Protein AF-A0A3R7XPR0-F1 (afdb_monomer_lite)

Secondary structure (DSSP, 8-state):
-HHHHHHHHHHHTTSPPBTTB-SSSSSSSHHHHHHHHHHHHTTTTS--TTSS-HHHHHHT--TTSS---SSGGG-----HHHHHHHHHHHHHHHHHHHHHHHHHHHHHHHHHHHHHH--SSGGGGTS--HHHHHHHHHHHHHH-TT--SEEEGGGHHHHHHHSPTTTS------TTS-GGGGSPPHHHHHHHHHHHHHHHHHHHHHHHHH-TT----EEEHHHHHHHHHHHHS-GGGS-HHHHHHHHHHHHHHHHHHHHHHHHHHHHHHHHHHHHHHTTS-S---------------------EEEEE-SSEEEEEE-S-SS-S-PEEEEEE--TTSTT------SSB----S-TTTTT-PPTT-BEEEEEE-SSEEEEEETTT--EEEEE--TTSTT---GGG--

Radius of gyration: 41.38 Å; chains: 1; bounding box: 96×67×114 Å

InterPro domains:
  IPR005821 Ion transport domain [PF00520] (1-113)
  IPR009091 Regulator of chromosome condensation 1/beta-lactamase-inhibitor protein II [G3DSA:2.130.10.30] (274-405)
  IPR009091 Regulator of chromosome condensation 1/beta-lactamase-inhibitor protein II [SSF50985] (295-399)
  IPR031649 Voltage-dependent L-type calcium channel, IQ-associated domain [PF16905] (136-170)
  IPR050599 Voltage-dependent calcium channel alpha-1 subunit [PTHR45628] (1-278)

pLDDT: mean 73.42, std 16.74, range [28.84, 94.88]

Structure (mmCIF, N/CA/C/O backbone):
data_AF-A0A3R7XPR0-F1
#
_entry.id   AF-A0A3R7XPR0-F1
#
loop_
_atom_site.group_PDB
_atom_site.id
_atom_site.type_symbol
_atom_site.label_atom_id
_atom_site.label_alt_id
_atom_site.label_comp_id
_atom_site.label_asym_id
_atom_site.label_entity_id
_atom_site.label_seq_id
_atom_site.pdbx_PDB_ins_code
_atom_site.Cartn_x
_atom_site.Cartn_y
_atom_site.Cartn_z
_atom_site.occupancy
_atom_site.B_iso_or_equiv
_atom_site.auth_seq_id
_atom_site.auth_comp_id
_atom_site.auth_asym_id
_atom_site.auth_atom_id
_atom_site.pdbx_PDB_model_num
ATOM 1 N N . MET A 1 1 ? 15.996 5.813 -29.146 1.00 87.00 1 MET A N 1
ATOM 2 C CA . MET A 1 1 ? 16.052 4.830 -30.255 1.00 87.00 1 MET A CA 1
ATOM 3 C C . MET A 1 1 ? 15.469 5.373 -31.557 1.00 87.00 1 MET A C 1
ATOM 5 O O . MET A 1 1 ? 16.231 5.516 -32.497 1.00 87.00 1 MET A O 1
ATOM 9 N N . PHE A 1 2 ? 14.183 5.750 -31.629 1.00 91.62 2 PHE A N 1
ATOM 10 C CA . PHE A 1 2 ? 13.545 6.236 -32.874 1.00 91.62 2 PHE A CA 1
ATOM 11 C C . PHE A 1 2 ? 14.308 7.374 -33.585 1.00 91.62 2 PHE A C 1
ATOM 13 O O . PHE A 1 2 ? 14.547 7.313 -34.789 1.00 91.62 2 PHE A O 1
ATOM 20 N N . ILE A 1 3 ? 14.731 8.395 -32.833 1.00 93.38 3 ILE A N 1
ATOM 21 C CA . ILE A 1 3 ? 15.484 9.542 -33.370 1.00 93.38 3 ILE A CA 1
ATOM 22 C C . ILE A 1 3 ? 16.822 9.085 -33.974 1.00 93.38 3 ILE A C 1
ATOM 24 O O . ILE A 1 3 ? 17.150 9.447 -35.100 1.00 93.38 3 ILE A O 1
ATOM 28 N N . TYR A 1 4 ? 17.556 8.226 -33.262 1.00 92.12 4 TYR A N 1
ATOM 29 C CA . TYR A 1 4 ? 18.836 7.679 -33.720 1.00 92.12 4 TYR A CA 1
ATOM 30 C C . TYR A 1 4 ? 18.681 6.738 -34.918 1.00 92.12 4 TYR A C 1
ATOM 32 O O . TYR A 1 4 ? 19.525 6.761 -35.801 1.00 92.12 4 TYR A O 1
ATOM 40 N N . ALA A 1 5 ? 17.580 5.988 -35.021 1.00 93.25 5 ALA A N 1
ATOM 41 C CA . ALA A 1 5 ? 17.282 5.192 -36.211 1.00 93.25 5 ALA A CA 1
ATOM 42 C C . ALA A 1 5 ? 17.131 6.070 -37.464 1.00 93.25 5 ALA A C 1
ATOM 44 O O . ALA A 1 5 ? 17.707 5.761 -38.502 1.00 93.25 5 ALA A O 1
ATOM 45 N N . ASN A 1 6 ? 16.424 7.200 -37.355 1.00 94.19 6 ASN A N 1
ATOM 46 C CA . ASN A 1 6 ? 16.270 8.143 -38.466 1.00 94.19 6 ASN A CA 1
ATOM 47 C C . ASN A 1 6 ? 17.585 8.842 -38.830 1.00 94.19 6 ASN A C 1
ATOM 49 O O . ASN A 1 6 ? 17.951 8.885 -40.002 1.00 94.19 6 ASN A O 1
ATOM 53 N N . LEU A 1 7 ? 18.318 9.340 -37.832 1.00 93.31 7 LEU A N 1
ATOM 54 C CA . LEU A 1 7 ? 19.628 9.958 -38.048 1.00 93.31 7 LEU A CA 1
ATOM 55 C C . LEU A 1 7 ? 20.639 8.960 -38.636 1.00 93.31 7 LEU A C 1
ATOM 57 O O . LEU A 1 7 ? 21.373 9.304 -39.554 1.00 93.31 7 LEU A O 1
ATOM 61 N N . GLY A 1 8 ? 20.639 7.711 -38.166 1.00 91.44 8 GLY A N 1
ATOM 62 C CA . GLY A 1 8 ? 21.510 6.651 -38.670 1.00 91.44 8 GLY A CA 1
ATOM 63 C C . GLY A 1 8 ? 21.254 6.332 -40.142 1.00 91.44 8 GLY A C 1
ATOM 64 O O . GLY A 1 8 ? 22.205 6.189 -40.902 1.00 91.44 8 GLY A O 1
ATOM 65 N N . MET A 1 9 ? 19.989 6.314 -40.581 1.00 92.56 9 MET A N 1
ATOM 66 C CA . MET A 1 9 ? 19.673 6.187 -42.010 1.00 92.56 9 MET A CA 1
ATOM 67 C C . MET A 1 9 ? 20.200 7.365 -42.833 1.00 92.56 9 MET A C 1
ATOM 69 O O . MET A 1 9 ? 20.746 7.174 -43.917 1.00 92.56 9 MET A O 1
ATOM 73 N N . GLN A 1 10 ? 20.046 8.590 -42.331 1.00 90.69 10 GLN A N 1
ATOM 74 C CA . GLN A 1 10 ? 20.493 9.783 -43.054 1.00 90.69 10 GLN A CA 1
ATOM 75 C C . GLN A 1 10 ? 22.020 9.857 -43.165 1.00 90.69 10 GLN A C 1
ATOM 77 O O . GLN A 1 10 ? 22.535 10.318 -44.178 1.00 90.69 10 GLN A O 1
ATOM 82 N N . LEU A 1 11 ? 22.742 9.392 -42.143 1.00 88.94 11 LEU A N 1
ATOM 83 C CA . LEU A 1 11 ? 24.201 9.482 -42.075 1.00 88.94 11 LEU A CA 1
ATOM 84 C C . LEU A 1 11 ? 24.921 8.267 -42.676 1.00 88.94 11 LEU A C 1
ATOM 86 O O . LEU A 1 11 ? 26.003 8.426 -43.234 1.00 88.94 11 LEU A O 1
ATOM 90 N N . PHE A 1 12 ? 24.346 7.066 -42.555 1.00 90.06 12 PHE A N 1
ATOM 91 C CA . PHE A 1 12 ? 25.052 5.803 -42.803 1.00 90.06 12 PHE A CA 1
ATOM 92 C C . PHE A 1 12 ? 24.302 4.830 -43.728 1.00 90.06 12 PHE A C 1
ATOM 94 O O . PHE A 1 12 ? 24.661 3.659 -43.812 1.00 90.06 12 PHE A O 1
ATOM 101 N N . SER A 1 13 ? 23.261 5.262 -44.448 1.00 90.12 13 SER A N 1
ATOM 102 C CA . SER A 1 13 ? 22.531 4.366 -45.371 1.00 90.12 13 SER A CA 1
ATOM 103 C C . SER A 1 13 ? 23.385 3.826 -46.520 1.00 90.12 13 SER A C 1
ATOM 105 O O . SER A 1 13 ? 23.146 2.707 -46.972 1.00 90.12 13 SER A O 1
ATOM 107 N N . LEU A 1 14 ? 24.371 4.605 -46.978 1.00 88.19 14 LEU A N 1
ATOM 108 C CA . LEU A 1 14 ? 25.236 4.281 -48.119 1.00 88.19 14 LEU A CA 1
ATOM 109 C C . LEU A 1 14 ? 26.612 3.735 -47.715 1.00 88.19 14 LEU A C 1
ATOM 111 O O . LEU A 1 14 ? 27.409 3.404 -48.590 1.00 88.19 14 LEU A O 1
ATOM 115 N N . THR A 1 15 ? 26.917 3.642 -46.417 1.00 87.81 15 THR A N 1
ATOM 116 C CA . THR A 1 15 ? 28.230 3.157 -45.971 1.00 87.81 15 THR A CA 1
ATOM 117 C C . THR A 1 15 ? 28.421 1.694 -46.336 1.00 87.81 15 THR A C 1
ATOM 119 O O . THR A 1 15 ? 27.508 0.878 -46.176 1.00 87.81 15 THR A O 1
ATOM 122 N N . LYS A 1 16 ? 29.630 1.358 -46.786 1.00 87.31 16 LYS A N 1
ATOM 123 C CA . LYS A 1 16 ? 29.999 -0.007 -47.147 1.00 87.31 16 LYS A CA 1
ATOM 124 C C . LYS A 1 16 ? 29.756 -0.979 -45.988 1.00 87.31 16 LYS A C 1
ATOM 126 O O . LYS A 1 16 ? 30.108 -0.708 -44.842 1.00 87.31 16 LYS A O 1
ATOM 131 N N . TRP A 1 17 ? 29.181 -2.133 -46.313 1.00 86.56 17 TRP A N 1
ATOM 132 C CA . TRP A 1 17 ? 28.968 -3.217 -45.358 1.00 86.56 17 TRP A CA 1
ATOM 133 C C . TRP A 1 17 ? 30.297 -3.784 -44.862 1.00 86.56 17 TRP A C 1
ATOM 135 O O . TRP A 1 17 ? 31.287 -3.848 -45.596 1.00 86.56 17 TRP A O 1
ATOM 145 N N . GLY A 1 18 ? 30.305 -4.207 -43.609 1.00 81.94 18 GLY A N 1
ATOM 146 C CA . GLY A 1 18 ? 31.492 -4.685 -42.921 1.00 81.94 18 GLY A CA 1
ATOM 147 C C . GLY A 1 18 ? 31.104 -5.577 -41.756 1.00 81.94 18 GLY A C 1
ATOM 148 O O . GLY A 1 18 ? 29.936 -5.915 -41.576 1.00 81.94 18 GLY A O 1
ATOM 149 N N . VAL A 1 19 ? 32.084 -5.956 -40.943 1.00 78.94 19 VAL A N 1
ATOM 150 C CA . VAL A 1 19 ? 31.791 -6.645 -39.682 1.00 78.94 19 VAL A CA 1
ATOM 151 C C . VAL A 1 19 ? 30.883 -5.721 -38.855 1.00 78.94 19 VAL A C 1
ATOM 153 O O . VAL A 1 19 ? 31.175 -4.535 -38.731 1.00 78.94 19 VAL A O 1
ATOM 156 N N . GLY A 1 20 ? 29.730 -6.224 -38.402 1.00 77.31 20 GLY A N 1
ATOM 157 C CA . GLY A 1 20 ? 28.708 -5.459 -37.667 1.00 77.31 20 GLY A CA 1
ATOM 158 C C . GLY A 1 20 ? 27.612 -4.784 -38.504 1.00 77.31 20 GLY A C 1
ATOM 159 O O . GLY A 1 20 ? 26.558 -4.478 -37.950 1.00 77.31 20 GLY A O 1
ATOM 160 N N . LEU A 1 21 ? 27.804 -4.585 -39.816 1.00 82.19 21 LEU A N 1
ATOM 161 C CA . LEU A 1 21 ? 26.752 -4.126 -40.738 1.00 82.19 21 LEU A CA 1
ATOM 162 C C . LEU A 1 21 ? 26.609 -5.109 -41.897 1.00 82.19 21 LEU A C 1
ATOM 164 O O . LEU A 1 21 ? 27.433 -5.117 -42.812 1.00 82.19 21 LEU A O 1
ATOM 168 N N . ASP A 1 22 ? 25.547 -5.910 -41.867 1.00 81.75 22 ASP A N 1
ATOM 169 C CA . ASP A 1 22 ? 25.279 -6.967 -42.841 1.00 81.75 22 ASP A CA 1
ATOM 170 C C . ASP A 1 22 ? 23.975 -6.718 -43.631 1.00 81.75 22 ASP A C 1
ATOM 172 O O . ASP A 1 22 ? 23.330 -5.668 -43.539 1.00 81.75 22 ASP A O 1
ATOM 176 N N . GLY A 1 23 ? 23.570 -7.685 -44.460 1.00 81.19 23 GLY A N 1
ATOM 177 C CA . GLY A 1 23 ? 22.350 -7.575 -45.269 1.00 81.19 23 GLY A CA 1
ATOM 178 C C . GLY A 1 23 ? 21.056 -7.455 -44.447 1.00 81.19 23 GLY A C 1
ATOM 179 O O . GLY A 1 23 ? 20.065 -6.908 -44.942 1.00 81.19 23 GLY A O 1
ATOM 180 N N . ASN A 1 24 ? 21.071 -7.906 -43.190 1.00 82.06 24 ASN A N 1
ATOM 181 C CA . ASN A 1 24 ? 19.911 -7.931 -42.299 1.00 82.06 24 ASN A CA 1
ATOM 182 C C . ASN A 1 24 ? 19.910 -6.750 -41.312 1.00 82.06 24 ASN A C 1
ATOM 184 O O . ASN A 1 24 ? 18.853 -6.194 -41.013 1.00 82.06 24 ASN A O 1
ATOM 188 N N . LEU A 1 25 ? 21.091 -6.334 -40.862 1.00 84.06 25 LEU A N 1
ATOM 189 C CA . LEU A 1 25 ? 21.368 -5.312 -39.868 1.00 84.06 25 LEU A CA 1
ATOM 190 C C . LEU A 1 25 ? 22.145 -4.166 -40.530 1.00 84.06 25 LEU A C 1
ATOM 192 O O . LEU A 1 25 ? 23.371 -4.156 -40.586 1.00 84.06 25 LEU A O 1
ATOM 196 N N . ASN A 1 26 ? 21.413 -3.192 -41.071 1.00 88.25 26 ASN A N 1
ATOM 197 C CA . ASN A 1 26 ? 21.990 -2.030 -41.745 1.00 88.25 26 ASN A CA 1
ATOM 198 C C . ASN A 1 26 ? 21.099 -0.789 -41.620 1.00 88.25 26 ASN A C 1
ATOM 200 O O . ASN A 1 26 ? 19.949 -0.859 -41.186 1.00 88.25 26 ASN A O 1
ATOM 204 N N . PHE A 1 27 ? 21.624 0.353 -42.064 1.00 91.50 27 PHE A N 1
ATOM 205 C CA . PHE A 1 27 ? 20.943 1.648 -42.012 1.00 91.50 27 PHE A CA 1
ATOM 206 C C . PHE A 1 27 ? 20.211 2.016 -43.311 1.00 91.50 27 PHE A C 1
ATOM 208 O O . PHE A 1 27 ? 19.876 3.176 -43.522 1.00 91.50 27 PHE A O 1
ATOM 215 N N . SER A 1 28 ? 19.945 1.051 -44.198 1.00 90.25 28 SER A N 1
ATOM 216 C CA . SER A 1 28 ? 19.273 1.331 -45.480 1.00 90.25 28 SER A CA 1
ATOM 217 C C . SER A 1 28 ? 17.783 1.652 -45.330 1.00 90.25 28 SER A C 1
ATOM 219 O O . SER A 1 28 ? 17.219 2.391 -46.130 1.00 90.25 28 SER A O 1
ATOM 221 N N . THR A 1 29 ? 17.127 1.081 -44.316 1.00 92.81 29 THR A N 1
ATOM 222 C CA . THR A 1 29 ? 15.687 1.237 -44.074 1.00 92.81 29 THR A CA 1
ATOM 223 C C . THR A 1 29 ? 15.410 1.392 -42.588 1.00 92.81 29 THR A C 1
ATOM 225 O O . THR A 1 29 ? 16.165 0.893 -41.749 1.00 92.81 29 THR A O 1
ATOM 228 N N . PHE A 1 30 ? 14.297 2.050 -42.255 1.00 93.62 30 PHE A N 1
ATOM 229 C CA . PHE A 1 30 ? 13.976 2.390 -40.869 1.00 93.62 30 PHE A CA 1
ATOM 230 C C . PHE A 1 30 ? 13.863 1.157 -39.962 1.00 93.62 30 PHE A C 1
ATOM 232 O O . PHE A 1 30 ? 14.486 1.167 -38.902 1.00 93.62 30 PHE A O 1
ATOM 239 N N . PRO A 1 31 ? 13.153 0.074 -40.343 1.00 92.81 31 PRO A N 1
ATOM 240 C CA . PRO A 1 31 ? 13.036 -1.100 -39.480 1.00 92.81 31 PRO A CA 1
ATOM 241 C C . PRO A 1 31 ? 14.382 -1.777 -39.207 1.00 92.81 31 PRO A C 1
ATOM 243 O O . PRO A 1 31 ? 14.632 -2.199 -38.081 1.00 92.81 31 PRO A O 1
ATOM 246 N N . ARG A 1 32 ? 15.273 -1.833 -40.209 1.00 91.56 32 ARG A N 1
ATOM 247 C CA . ARG A 1 32 ? 16.619 -2.408 -40.057 1.00 91.56 32 ARG A CA 1
ATOM 248 C C . ARG A 1 32 ? 17.500 -1.544 -39.158 1.00 91.56 32 ARG A C 1
ATOM 250 O O . ARG A 1 32 ? 18.128 -2.063 -38.240 1.00 91.56 32 ARG A O 1
ATOM 257 N N . ALA A 1 33 ? 17.463 -0.225 -39.357 1.00 91.94 33 ALA A N 1
ATOM 258 C CA . ALA A 1 33 ? 18.167 0.728 -38.508 1.00 91.94 33 ALA A CA 1
ATOM 259 C C . ALA A 1 33 ? 17.665 0.652 -37.057 1.00 91.94 33 ALA A C 1
ATOM 261 O O . ALA A 1 33 ? 18.453 0.609 -36.119 1.00 91.94 33 ALA A O 1
ATOM 262 N N . PHE A 1 34 ? 16.347 0.596 -36.858 1.00 92.06 34 PHE A N 1
ATOM 263 C CA . PHE A 1 34 ? 15.741 0.496 -35.534 1.00 92.06 34 PHE A CA 1
ATOM 264 C C . PHE A 1 34 ? 16.102 -0.819 -34.829 1.00 92.06 34 PHE A C 1
ATOM 266 O O . PHE A 1 34 ? 16.454 -0.788 -33.651 1.00 92.06 34 PHE A O 1
ATOM 273 N N . ALA A 1 35 ? 16.093 -1.947 -35.547 1.00 90.19 35 ALA A N 1
ATOM 274 C CA . ALA A 1 35 ? 16.536 -3.239 -35.023 1.00 90.19 35 ALA A CA 1
ATOM 275 C C . ALA A 1 35 ? 18.011 -3.214 -34.581 1.00 90.19 35 ALA A C 1
ATOM 277 O O . ALA A 1 35 ? 18.331 -3.729 -33.510 1.00 90.19 35 ALA A O 1
ATOM 278 N N . ALA A 1 36 ? 18.887 -2.541 -35.338 1.00 86.88 36 ALA A N 1
ATOM 279 C CA . ALA A 1 36 ? 20.280 -2.330 -34.940 1.00 86.88 36 ALA A CA 1
ATOM 280 C C . ALA A 1 36 ? 20.396 -1.577 -33.606 1.00 86.88 36 ALA A C 1
ATOM 282 O O . ALA A 1 36 ? 21.144 -1.988 -32.726 1.00 86.88 36 ALA A O 1
ATOM 283 N N . PHE A 1 37 ? 19.592 -0.533 -33.391 1.00 87.50 37 PHE A N 1
ATOM 284 C CA . PHE A 1 37 ? 19.617 0.207 -32.125 1.00 87.50 37 PHE A CA 1
ATOM 285 C C . PHE A 1 37 ? 19.033 -0.569 -30.940 1.00 87.50 37 PHE A C 1
ATOM 287 O O . PHE A 1 37 ? 19.515 -0.385 -29.822 1.00 87.50 37 PHE A O 1
ATOM 294 N N . ILE A 1 38 ? 18.056 -1.456 -31.155 1.00 87.38 38 ILE A N 1
ATOM 295 C CA . ILE A 1 38 ? 17.609 -2.392 -30.109 1.00 87.38 38 ILE A CA 1
ATOM 296 C C . ILE A 1 38 ? 18.770 -3.301 -29.700 1.00 87.38 38 ILE A C 1
ATOM 298 O O . ILE A 1 38 ? 19.057 -3.417 -28.511 1.00 87.38 38 ILE A O 1
ATOM 302 N N . LYS A 1 39 ? 19.470 -3.881 -30.683 1.00 86.56 39 LYS A N 1
ATOM 303 C CA . LYS A 1 39 ? 20.647 -4.725 -30.455 1.00 86.56 39 LYS A CA 1
ATOM 304 C C . LYS A 1 39 ? 21.729 -3.985 -29.655 1.00 86.56 39 LYS A C 1
ATOM 306 O O . LYS A 1 39 ? 22.166 -4.469 -28.616 1.00 86.56 39 LYS A O 1
ATOM 311 N N . PHE A 1 40 ? 22.071 -2.760 -30.058 1.00 83.00 40 PHE A N 1
ATOM 312 C CA . PHE A 1 40 ? 23.056 -1.940 -29.341 1.00 83.00 40 PHE A CA 1
ATOM 313 C C . PHE A 1 40 ? 22.616 -1.588 -27.914 1.00 83.00 40 PHE A C 1
ATOM 315 O O . PHE A 1 40 ? 23.441 -1.510 -27.011 1.00 83.00 40 PHE A O 1
ATOM 322 N N . ALA A 1 41 ? 21.318 -1.372 -27.687 1.00 84.00 41 ALA A N 1
ATOM 323 C CA . ALA A 1 41 ? 20.788 -1.072 -26.360 1.00 84.00 41 ALA A CA 1
ATOM 324 C C . ALA A 1 41 ? 20.778 -2.279 -25.416 1.00 84.00 41 ALA A C 1
ATOM 326 O O . ALA A 1 41 ? 20.858 -2.096 -24.204 1.00 84.00 41 ALA A O 1
ATOM 327 N N . ALA A 1 42 ? 20.712 -3.495 -25.962 1.00 83.75 42 ALA A N 1
ATOM 328 C CA . ALA A 1 42 ? 20.902 -4.730 -25.209 1.00 83.75 42 ALA A CA 1
ATOM 329 C C . ALA A 1 42 ? 22.376 -4.973 -24.820 1.00 83.75 42 ALA A C 1
ATOM 331 O O . ALA A 1 42 ? 22.664 -5.909 -24.080 1.00 83.75 42 ALA A O 1
ATOM 332 N N . GLY A 1 43 ? 23.303 -4.129 -25.291 1.00 77.94 43 GLY A N 1
ATOM 333 C CA . GLY A 1 43 ? 24.738 -4.248 -25.031 1.00 77.94 43 GLY A CA 1
ATOM 334 C C . GLY A 1 43 ? 25.483 -5.155 -26.015 1.00 77.94 43 GLY A C 1
ATOM 335 O O . GLY A 1 43 ? 26.663 -5.425 -25.806 1.00 77.94 43 GLY A O 1
ATOM 336 N N . GLU A 1 44 ? 24.832 -5.613 -27.087 1.00 79.88 44 GLU A N 1
ATOM 337 C CA . GLU A 1 44 ? 25.472 -6.410 -28.138 1.00 79.88 44 GLU A CA 1
ATOM 338 C C . GLU A 1 44 ? 26.250 -5.523 -29.124 1.00 79.88 44 GLU A C 1
ATOM 340 O O . GLU A 1 44 ? 25.800 -4.427 -29.468 1.00 79.88 44 GLU A O 1
ATOM 345 N N . ASP A 1 45 ? 27.404 -6.009 -29.604 1.00 74.88 45 ASP A N 1
ATOM 346 C CA . ASP A 1 45 ? 28.319 -5.300 -30.517 1.00 74.88 45 ASP A CA 1
ATOM 347 C C . ASP A 1 45 ? 28.630 -3.864 -30.069 1.00 74.88 45 ASP A C 1
ATOM 349 O O . ASP A 1 45 ? 28.681 -2.952 -30.887 1.00 74.88 45 ASP A O 1
ATOM 353 N N . TRP A 1 46 ? 28.795 -3.631 -28.763 1.00 70.19 46 TRP A N 1
ATOM 354 C CA . TRP A 1 46 ? 28.972 -2.285 -28.214 1.00 70.19 46 TRP A CA 1
ATOM 355 C C . TRP A 1 46 ? 30.445 -1.837 -28.124 1.00 70.19 46 TRP A C 1
ATOM 357 O O . TRP A 1 46 ? 30.804 -0.753 -28.585 1.00 70.19 46 TRP A O 1
ATOM 367 N N . TYR A 1 47 ? 31.306 -2.657 -27.522 1.00 66.81 47 TYR A N 1
ATOM 368 C CA . TYR A 1 47 ? 32.721 -2.356 -27.293 1.00 66.81 47 TYR A CA 1
ATOM 369 C C . TYR A 1 47 ? 33.485 -3.675 -27.264 1.00 66.81 47 TYR A C 1
ATOM 371 O O . TYR A 1 47 ? 33.152 -4.558 -26.474 1.00 66.81 47 TYR A O 1
ATOM 379 N N . ASP A 1 48 ? 34.482 -3.824 -28.125 1.00 66.50 48 ASP A N 1
ATOM 380 C CA . ASP A 1 48 ? 35.403 -4.952 -28.086 1.00 66.50 48 ASP A CA 1
ATOM 381 C C . ASP A 1 48 ? 36.753 -4.529 -27.482 1.00 66.50 48 ASP A C 1
ATOM 383 O O . ASP A 1 48 ? 36.964 -3.371 -27.117 1.00 66.50 48 ASP A O 1
ATOM 387 N N . ASN A 1 49 ? 37.695 -5.465 -27.373 1.00 61.59 49 ASN A N 1
ATOM 388 C CA . ASN A 1 49 ? 39.025 -5.192 -26.816 1.00 61.59 49 ASN A CA 1
ATOM 389 C C . ASN A 1 49 ? 39.840 -4.163 -27.635 1.00 61.59 49 ASN A C 1
ATOM 391 O O . ASN A 1 49 ? 40.871 -3.694 -27.157 1.00 61.59 49 ASN A O 1
ATOM 395 N N . GLU A 1 50 ? 39.394 -3.808 -28.845 1.00 64.94 50 GLU A N 1
ATOM 396 C CA . GLU A 1 50 ? 40.023 -2.819 -29.729 1.00 64.94 50 GLU A CA 1
ATOM 397 C C . GLU A 1 50 ? 39.415 -1.411 -29.594 1.00 64.94 50 GLU A C 1
ATOM 399 O O . GLU A 1 50 ? 39.934 -0.446 -30.162 1.00 64.94 50 GLU A O 1
ATOM 404 N N . GLY A 1 51 ? 38.359 -1.263 -28.792 1.00 65.19 51 GLY A N 1
ATOM 405 C CA . GLY A 1 51 ? 37.907 0.021 -28.273 1.00 65.19 51 GLY A CA 1
ATOM 406 C C . GLY A 1 51 ? 36.645 0.612 -28.900 1.00 65.19 51 GLY A C 1
ATOM 407 O O . GLY A 1 51 ? 36.204 1.664 -28.441 1.00 65.19 51 GLY A O 1
ATOM 408 N N . TRP A 1 52 ? 36.051 -0.007 -29.927 1.00 74.06 52 TRP A N 1
ATOM 409 C CA . TRP A 1 52 ? 34.818 0.494 -30.551 1.00 74.06 52 TRP A CA 1
ATOM 410 C C . TRP A 1 52 ? 33.982 -0.624 -31.183 1.00 74.06 52 TRP A C 1
ATOM 412 O O . TRP A 1 52 ? 34.514 -1.657 -31.570 1.00 74.06 52 TRP A O 1
ATOM 422 N N . SER A 1 53 ? 32.674 -0.399 -31.340 1.00 80.06 53 SER A N 1
ATOM 423 C CA . SER A 1 53 ? 31.775 -1.367 -31.976 1.00 80.06 53 SER A CA 1
ATOM 424 C C . SER A 1 53 ? 32.141 -1.685 -33.426 1.00 80.06 53 SER A C 1
ATOM 426 O O . SER A 1 53 ? 32.591 -0.828 -34.192 1.00 80.06 53 SER A O 1
ATOM 428 N N . ASP A 1 54 ? 31.836 -2.910 -33.844 1.00 85.06 54 ASP A N 1
ATOM 429 C CA . ASP A 1 54 ? 31.922 -3.334 -35.241 1.00 85.06 54 ASP A CA 1
ATOM 430 C C . ASP A 1 54 ? 31.089 -2.435 -36.168 1.00 85.06 54 ASP A C 1
ATOM 432 O O . ASP A 1 54 ? 31.579 -1.937 -37.185 1.00 85.06 54 ASP A O 1
ATOM 436 N N . ALA A 1 55 ? 29.864 -2.104 -35.751 1.00 85.44 55 ALA A N 1
ATOM 437 C CA . ALA A 1 55 ? 29.008 -1.169 -36.473 1.00 85.44 55 ALA A CA 1
ATOM 438 C C . ALA A 1 55 ? 29.628 0.240 -36.581 1.00 85.44 55 ALA A C 1
ATOM 440 O O . ALA A 1 55 ? 29.540 0.873 -37.635 1.00 85.44 55 ALA A O 1
ATOM 441 N N . TYR A 1 56 ? 30.317 0.723 -35.539 1.00 88.06 56 TYR A N 1
ATOM 442 C CA . TYR A 1 56 ? 31.068 1.978 -35.602 1.00 88.06 56 TYR A CA 1
ATOM 443 C C . TYR A 1 56 ? 32.234 1.900 -36.592 1.00 88.06 56 TYR A C 1
ATOM 445 O O . TYR A 1 56 ? 32.455 2.855 -37.342 1.00 88.06 56 TYR A O 1
ATOM 453 N N . ARG A 1 57 ? 32.977 0.785 -36.624 1.00 86.94 57 ARG A N 1
ATOM 454 C CA . ARG A 1 57 ? 34.083 0.586 -37.574 1.00 86.94 57 ARG A CA 1
ATOM 455 C C . ARG A 1 57 ? 33.585 0.603 -39.014 1.00 86.94 57 ARG A C 1
ATOM 457 O O . ARG A 1 57 ? 34.187 1.277 -39.849 1.00 86.94 57 ARG A O 1
ATOM 464 N N . ALA A 1 58 ? 32.459 -0.053 -39.283 1.00 87.94 58 ALA A N 1
ATOM 465 C CA . ALA A 1 58 ? 31.824 -0.034 -40.596 1.00 87.94 58 ALA A CA 1
ATOM 466 C C . ALA A 1 58 ? 31.345 1.384 -40.985 1.00 87.94 58 ALA A C 1
ATOM 468 O O . ALA A 1 58 ? 31.622 1.848 -42.090 1.00 87.94 58 ALA A O 1
ATOM 469 N N . CYS A 1 59 ? 30.744 2.136 -40.053 1.00 88.88 59 CYS A N 1
ATOM 470 C CA . CYS A 1 59 ? 30.355 3.542 -40.258 1.00 88.88 59 CYS A CA 1
ATOM 471 C C . CYS A 1 59 ? 31.540 4.525 -40.364 1.00 88.88 59 CYS A C 1
ATOM 473 O O . CYS A 1 59 ? 31.374 5.647 -40.846 1.00 88.88 59 CYS A O 1
ATOM 475 N N . SER A 1 60 ? 32.735 4.124 -39.923 1.00 89.62 60 SER A N 1
ATOM 476 C CA . SER A 1 60 ? 33.961 4.938 -39.925 1.00 89.62 60 SER A CA 1
ATOM 477 C C . SER A 1 60 ? 34.945 4.542 -41.028 1.00 89.62 60 SER A C 1
ATOM 479 O O . SER A 1 60 ? 36.100 4.976 -41.000 1.00 89.62 60 SER A O 1
ATOM 481 N N . VAL A 1 61 ? 34.515 3.714 -41.987 1.00 89.62 61 VAL A N 1
ATOM 482 C CA . VAL A 1 61 ? 35.377 3.213 -43.060 1.00 89.62 61 VAL A CA 1
ATOM 483 C C . VAL A 1 61 ? 35.931 4.361 -43.911 1.00 89.62 61 VAL A C 1
ATOM 485 O O . VAL A 1 61 ? 35.194 5.233 -44.371 1.00 89.62 61 VAL A O 1
ATOM 488 N N . ALA A 1 62 ? 37.246 4.345 -44.124 1.00 88.88 62 ALA A N 1
ATOM 489 C CA . ALA A 1 62 ? 37.983 5.324 -44.917 1.00 88.88 62 ALA A CA 1
ATOM 490 C C . ALA A 1 62 ? 38.806 4.625 -46.024 1.00 88.88 62 ALA A C 1
ATOM 492 O O . ALA A 1 62 ? 39.020 3.407 -45.954 1.00 88.88 62 ALA A O 1
ATOM 493 N N . PRO A 1 63 ? 39.272 5.357 -47.056 1.00 88.06 63 PRO A N 1
ATOM 494 C CA . PRO A 1 63 ? 40.126 4.791 -48.103 1.00 88.06 63 PRO A CA 1
ATOM 495 C C . PRO A 1 63 ? 41.398 4.151 -47.505 1.00 88.06 63 PRO A C 1
ATOM 497 O O . PRO A 1 63 ? 41.947 4.717 -46.557 1.00 88.06 63 PRO A O 1
ATOM 500 N N . PRO A 1 64 ? 41.888 2.996 -48.012 1.00 88.12 64 PRO A N 1
ATOM 501 C CA . PRO A 1 64 ? 41.529 2.306 -49.263 1.00 88.12 64 PRO A CA 1
ATOM 502 C C . PRO A 1 64 ? 40.348 1.321 -49.161 1.00 88.12 64 PRO A C 1
ATOM 504 O O . PRO A 1 64 ? 39.995 0.680 -50.147 1.00 88.12 64 PRO A O 1
ATOM 507 N N . ASN A 1 65 ? 39.730 1.178 -47.987 1.00 87.81 65 ASN A N 1
ATOM 508 C CA . ASN A 1 65 ? 38.703 0.156 -47.752 1.00 87.81 65 ASN A CA 1
ATOM 509 C C . ASN A 1 65 ? 37.307 0.549 -48.267 1.00 87.81 65 ASN A C 1
ATOM 511 O O . ASN A 1 65 ? 36.409 -0.296 -48.293 1.00 87.81 65 ASN A O 1
ATOM 515 N N . CYS A 1 66 ? 37.142 1.792 -48.720 1.00 89.44 66 CYS A N 1
ATOM 516 C CA . CYS A 1 66 ? 35.955 2.336 -49.378 1.00 89.44 66 CYS A CA 1
ATOM 517 C C . CYS A 1 66 ? 36.355 3.144 -50.625 1.00 89.44 66 CYS A C 1
ATOM 519 O O . CYS A 1 66 ? 37.505 3.569 -50.776 1.00 89.44 66 CYS A O 1
ATOM 521 N N . VAL A 1 67 ? 35.398 3.356 -51.520 1.00 89.69 67 VAL A N 1
ATOM 522 C CA . VAL A 1 67 ? 35.516 4.121 -52.758 1.00 89.69 67 VAL A CA 1
ATOM 523 C C . VAL A 1 67 ? 34.962 5.528 -52.538 1.00 89.69 67 VAL A C 1
ATOM 525 O O . VAL A 1 67 ? 33.764 5.792 -52.649 1.00 89.69 67 VAL A O 1
ATOM 528 N N . TYR A 1 68 ? 35.866 6.474 -52.291 1.00 86.50 68 TYR A N 1
ATOM 529 C CA . TYR A 1 68 ? 35.495 7.883 -52.213 1.00 86.50 68 TYR A CA 1
ATOM 530 C C . TYR A 1 68 ? 35.204 8.444 -53.612 1.00 86.50 68 TYR A C 1
ATOM 532 O O . TYR A 1 68 ? 36.051 8.392 -54.507 1.00 86.50 68 TYR A O 1
ATOM 540 N N . ARG A 1 69 ? 34.011 9.016 -53.798 1.00 84.12 69 ARG A N 1
ATOM 541 C CA . ARG A 1 69 ? 33.639 9.788 -54.994 1.00 84.12 69 ARG A CA 1
ATOM 542 C C . ARG A 1 69 ? 33.182 11.184 -54.588 1.00 84.12 69 ARG A C 1
ATOM 544 O O . ARG A 1 69 ? 32.680 11.388 -53.489 1.00 84.12 69 ARG A O 1
ATOM 551 N N . ILE A 1 70 ? 33.350 12.148 -55.492 1.00 76.88 70 ILE A N 1
ATOM 552 C CA . ILE A 1 70 ? 32.885 13.523 -55.280 1.00 76.88 70 ILE A CA 1
ATOM 553 C C . ILE A 1 70 ? 31.348 13.502 -55.218 1.00 76.88 70 ILE A C 1
ATOM 555 O O . ILE A 1 70 ? 30.691 13.188 -56.213 1.00 76.88 70 ILE A O 1
ATOM 559 N N . GLY A 1 71 ? 30.799 13.811 -54.041 1.00 73.62 71 GLY A N 1
ATOM 560 C CA . GLY A 1 71 ? 29.368 13.740 -53.726 1.00 73.62 71 GLY A CA 1
ATOM 561 C C . GLY A 1 71 ? 29.018 12.560 -52.809 1.00 73.62 71 GLY A C 1
ATOM 562 O O . GLY A 1 71 ? 29.368 11.414 -53.088 1.00 73.62 71 GLY A O 1
ATOM 563 N N . THR A 1 72 ? 28.295 12.843 -51.721 1.00 66.81 72 THR A N 1
ATOM 564 C CA . THR A 1 72 ? 27.908 11.874 -50.675 1.00 66.81 72 THR A CA 1
ATOM 565 C C . THR A 1 72 ? 27.060 10.719 -51.202 1.00 66.81 72 THR A C 1
ATOM 567 O O . THR A 1 72 ? 27.221 9.594 -50.752 1.00 66.81 72 THR A O 1
ATOM 570 N N . GLU A 1 73 ? 26.218 10.958 -52.207 1.00 71.88 73 GLU A N 1
ATOM 571 C CA . GLU A 1 73 ? 25.312 9.949 -52.778 1.00 71.88 73 GLU A CA 1
ATOM 572 C C . GLU A 1 73 ? 26.020 8.862 -53.606 1.00 71.88 73 GLU A C 1
ATOM 574 O O . GLU A 1 73 ? 25.426 7.838 -53.936 1.00 71.88 73 GLU A O 1
ATOM 579 N N . LYS A 1 74 ? 27.288 9.083 -53.979 1.00 78.12 74 LYS A N 1
ATOM 580 C CA . LYS A 1 74 ? 28.080 8.169 -54.824 1.00 78.12 74 LYS A CA 1
ATOM 581 C C . LYS A 1 74 ? 29.304 7.600 -54.107 1.00 78.12 74 LYS A C 1
ATOM 583 O O . LYS A 1 74 ? 30.089 6.892 -54.738 1.00 78.12 74 LYS A O 1
ATOM 588 N N . SER A 1 75 ? 29.482 7.943 -52.834 1.00 85.19 75 SER A N 1
ATOM 589 C CA . SER A 1 75 ? 30.577 7.497 -51.978 1.00 85.19 75 SER A CA 1
ATOM 590 C C . SER A 1 75 ? 30.040 6.482 -50.973 1.00 85.19 75 SER A C 1
ATOM 592 O O . SER A 1 75 ? 29.039 6.746 -50.317 1.00 85.19 75 SER A O 1
ATOM 594 N N . ASP A 1 76 ? 30.726 5.353 -50.819 1.00 88.44 76 ASP A N 1
ATOM 595 C CA . ASP A 1 76 ? 30.429 4.338 -49.794 1.00 88.44 76 ASP A CA 1
ATOM 596 C C . ASP A 1 76 ? 31.309 4.498 -48.537 1.00 88.44 76 ASP A C 1
ATOM 598 O O . ASP A 1 76 ? 31.266 3.673 -47.618 1.00 88.44 76 ASP A O 1
ATOM 602 N N . CYS A 1 77 ? 32.118 5.563 -48.491 1.00 89.12 77 CYS A N 1
ATOM 603 C CA . CYS A 1 77 ? 32.936 5.915 -47.339 1.00 89.12 77 CYS A CA 1
ATOM 604 C C . CYS A 1 77 ? 32.114 6.498 -46.190 1.00 89.12 77 CYS A C 1
ATOM 606 O O . CYS A 1 77 ? 31.196 7.295 -46.386 1.00 89.12 77 CYS A O 1
ATOM 608 N N . GLY A 1 78 ? 32.515 6.133 -44.978 1.00 87.75 78 GLY A N 1
ATOM 609 C CA . GLY A 1 78 ? 31.991 6.675 -43.740 1.00 87.75 78 GLY A CA 1
ATOM 610 C C . GLY A 1 78 ? 32.718 7.938 -43.279 1.00 87.75 78 GLY A C 1
ATOM 611 O O . GLY A 1 78 ? 33.618 8.458 -43.940 1.00 87.75 78 GLY A O 1
ATOM 612 N N . SER A 1 79 ? 32.344 8.427 -42.097 1.00 88.44 79 SER A N 1
ATOM 613 C CA . SER A 1 79 ? 32.997 9.570 -41.450 1.00 88.44 79 SER A CA 1
ATOM 614 C C . SER A 1 79 ? 33.325 9.235 -40.007 1.00 88.44 79 SER A C 1
ATOM 616 O O . SER A 1 79 ? 32.424 9.028 -39.192 1.00 88.44 79 SER A O 1
ATOM 618 N N . LYS A 1 80 ? 34.623 9.219 -39.678 1.00 88.56 80 LYS A N 1
ATOM 619 C CA . LYS A 1 80 ? 35.103 8.915 -38.324 1.00 88.56 80 LYS A CA 1
ATOM 620 C C . LYS A 1 80 ? 34.541 9.902 -37.299 1.00 88.56 80 LYS A C 1
ATOM 622 O O . LYS A 1 80 ? 33.974 9.480 -36.305 1.00 88.56 80 LYS A O 1
ATOM 627 N N . GLY A 1 81 ? 34.612 11.208 -37.571 1.00 89.00 81 GLY A N 1
ATOM 628 C CA . GLY A 1 81 ? 34.139 12.237 -36.635 1.00 89.00 81 GLY A CA 1
ATOM 629 C C . GLY A 1 81 ? 32.631 12.180 -36.368 1.00 89.00 81 GLY A C 1
ATOM 630 O O . GLY A 1 81 ? 32.210 12.222 -35.212 1.00 89.00 81 GLY A O 1
ATOM 631 N N . LEU A 1 82 ? 31.818 12.032 -37.422 1.00 89.50 82 LEU A N 1
ATOM 632 C CA . LEU A 1 82 ? 30.361 11.929 -37.274 1.00 89.50 82 LEU A CA 1
ATOM 633 C C . LEU A 1 82 ? 29.965 10.637 -36.559 1.00 89.50 82 LEU A C 1
ATOM 635 O O . LEU A 1 82 ? 29.123 10.673 -35.665 1.00 89.50 82 LEU A O 1
ATOM 639 N N . SER A 1 83 ? 30.615 9.520 -36.893 1.00 89.62 83 SER A N 1
ATOM 640 C CA . SER A 1 83 ? 30.398 8.240 -36.216 1.00 89.62 83 SER A CA 1
ATOM 641 C C . SER A 1 83 ? 30.765 8.315 -34.736 1.00 89.62 83 SER A C 1
ATOM 643 O O . SER A 1 83 ? 30.008 7.815 -33.907 1.00 89.62 83 SER A O 1
ATOM 645 N N . THR A 1 84 ? 31.866 8.986 -34.372 1.00 89.12 84 THR A N 1
ATOM 646 C CA . THR A 1 84 ? 32.279 9.116 -32.964 1.00 89.12 84 THR A CA 1
ATOM 647 C C . THR A 1 84 ? 31.223 9.862 -32.159 1.00 89.12 84 THR A C 1
ATOM 649 O O . THR A 1 84 ? 30.777 9.363 -31.130 1.00 89.12 84 THR A O 1
ATOM 652 N N . ILE A 1 85 ? 30.768 11.021 -32.643 1.00 91.19 85 ILE A N 1
ATOM 653 C CA . ILE A 1 85 ? 29.741 11.817 -31.955 1.00 91.19 85 ILE A CA 1
ATOM 654 C C . ILE A 1 85 ? 28.429 11.033 -31.863 1.00 91.19 85 ILE A C 1
ATOM 656 O O . ILE A 1 85 ? 27.801 10.991 -30.805 1.00 91.19 85 ILE A O 1
ATOM 660 N N . PHE A 1 86 ? 28.022 10.392 -32.956 1.00 90.69 86 PHE A N 1
ATOM 661 C CA . PHE A 1 86 ? 26.757 9.678 -33.050 1.00 90.69 86 PHE A CA 1
ATOM 662 C C . PHE A 1 86 ? 26.685 8.470 -32.104 1.00 90.69 86 PHE A C 1
ATOM 664 O O . PHE A 1 86 ? 25.764 8.381 -31.294 1.00 90.69 86 PHE A O 1
ATOM 671 N N . TYR A 1 87 ? 27.666 7.565 -32.152 1.00 87.25 87 TYR A N 1
ATOM 672 C CA . TYR A 1 87 ? 27.666 6.378 -31.295 1.00 87.25 87 TYR A CA 1
ATOM 673 C C . TYR A 1 87 ? 27.941 6.731 -29.828 1.00 87.25 87 TYR A C 1
ATOM 675 O O . TYR A 1 87 ? 27.270 6.200 -28.947 1.00 87.25 87 TYR A O 1
ATOM 683 N N . TYR A 1 88 ? 28.847 7.672 -29.540 1.00 86.94 88 TYR A N 1
ATOM 684 C CA . TYR A 1 88 ? 29.129 8.080 -28.159 1.00 86.94 88 TYR A CA 1
ATOM 685 C C . TYR A 1 88 ? 27.927 8.769 -27.494 1.00 86.94 88 TYR A C 1
ATOM 687 O O . TYR A 1 88 ? 27.598 8.481 -26.345 1.00 86.94 88 TYR A O 1
ATOM 695 N N . SER A 1 89 ? 27.219 9.647 -28.212 1.00 90.69 89 SER A N 1
ATOM 696 C CA . SER A 1 89 ? 25.999 10.277 -27.683 1.00 90.69 89 SER A CA 1
ATOM 697 C C . SER A 1 89 ? 24.857 9.277 -27.495 1.00 90.69 89 SER A C 1
ATOM 699 O O . SER A 1 89 ? 24.165 9.332 -26.475 1.00 90.69 89 SER A O 1
ATOM 701 N N . TYR A 1 90 ? 24.699 8.318 -28.415 1.00 88.75 90 TYR A N 1
ATOM 702 C CA . TYR A 1 90 ? 23.757 7.213 -28.245 1.00 88.75 90 TYR A CA 1
ATOM 703 C C . TYR A 1 90 ? 24.069 6.408 -26.981 1.00 88.75 90 TYR A C 1
ATOM 705 O O . TYR A 1 90 ? 23.157 6.134 -26.200 1.00 88.75 90 TYR A O 1
ATOM 713 N N . PHE A 1 91 ? 25.350 6.098 -26.750 1.00 83.31 91 PHE A N 1
ATOM 714 C CA . PHE A 1 91 ? 25.797 5.350 -25.579 1.00 83.31 91 PHE A CA 1
ATOM 715 C C . PHE A 1 91 ? 25.380 6.010 -24.286 1.00 83.31 91 PHE A C 1
ATOM 717 O O . PHE A 1 91 ? 24.699 5.407 -23.468 1.00 83.31 91 PHE A O 1
ATOM 724 N N . VAL A 1 92 ? 25.818 7.256 -24.103 1.00 86.06 92 VAL A N 1
ATOM 725 C CA . VAL A 1 92 ? 25.679 7.956 -22.835 1.00 86.06 92 VAL A CA 1
ATOM 726 C C . VAL A 1 92 ? 24.199 8.081 -22.510 1.00 86.06 92 VAL A C 1
ATOM 728 O O . VAL A 1 92 ? 23.797 7.821 -21.383 1.00 86.06 92 VAL A O 1
ATOM 731 N N . LEU A 1 93 ? 23.363 8.383 -23.505 1.00 87.69 93 LEU A N 1
ATOM 732 C CA . LEU A 1 93 ? 21.923 8.469 -23.302 1.00 87.69 93 LEU A CA 1
ATOM 733 C C . LEU A 1 93 ? 21.295 7.110 -22.984 1.00 87.69 93 LEU A C 1
ATOM 735 O O . LEU A 1 93 ? 20.530 7.014 -22.031 1.00 87.69 93 LEU A O 1
ATOM 739 N N . VAL A 1 94 ? 21.589 6.060 -23.752 1.00 85.25 94 VAL A N 1
ATOM 740 C CA . VAL A 1 94 ? 20.954 4.749 -23.555 1.00 85.25 94 VAL A CA 1
ATOM 741 C C . VAL A 1 94 ? 21.450 4.066 -22.289 1.00 85.25 94 VAL A C 1
ATOM 743 O O . VAL A 1 94 ? 20.625 3.582 -21.523 1.00 85.25 94 VAL A O 1
ATOM 746 N N . PHE A 1 95 ? 22.754 4.082 -22.024 1.00 81.31 95 PHE A N 1
ATOM 747 C CA . PHE A 1 95 ? 23.331 3.534 -20.804 1.00 81.31 95 PHE A CA 1
ATOM 748 C C . PHE A 1 95 ? 22.807 4.270 -19.571 1.00 81.31 95 PHE A C 1
ATOM 750 O O . PHE A 1 95 ? 22.285 3.622 -18.673 1.00 81.31 95 PHE A O 1
ATOM 757 N N . LEU A 1 96 ? 22.848 5.610 -19.533 1.00 83.62 96 LEU A N 1
ATOM 758 C CA . LEU A 1 96 ? 22.334 6.347 -18.372 1.00 83.62 96 LEU A CA 1
ATOM 759 C C . LEU A 1 96 ? 20.830 6.136 -18.184 1.00 83.62 96 LEU A C 1
ATOM 761 O O . LEU A 1 96 ? 20.387 5.943 -17.058 1.00 83.62 96 LEU A O 1
ATOM 765 N N . ILE A 1 97 ? 20.031 6.152 -19.253 1.00 87.25 97 ILE A N 1
ATOM 766 C CA . ILE A 1 97 ? 18.577 5.996 -19.125 1.00 87.25 97 ILE A CA 1
ATOM 767 C C . ILE A 1 97 ? 18.214 4.560 -18.736 1.00 87.25 97 ILE A C 1
ATOM 769 O O . ILE A 1 97 ? 17.483 4.373 -17.765 1.00 87.25 97 ILE A O 1
ATOM 773 N N . LEU A 1 98 ? 18.715 3.548 -19.453 1.00 84.25 98 LEU A N 1
ATOM 774 C CA . LEU A 1 98 ? 18.367 2.149 -19.189 1.00 84.25 98 LEU A CA 1
ATOM 775 C C . LEU A 1 98 ? 18.941 1.657 -17.863 1.00 84.25 98 LEU A C 1
ATOM 777 O O . LEU A 1 98 ? 18.217 0.990 -17.130 1.00 84.25 98 LEU A O 1
ATOM 781 N N . GLN A 1 99 ? 20.179 2.019 -17.512 1.00 83.19 99 GLN A N 1
ATOM 782 C CA . GLN A 1 99 ? 20.768 1.633 -16.229 1.00 83.19 99 GLN A CA 1
ATOM 783 C C . GLN A 1 99 ? 20.012 2.276 -15.066 1.00 83.19 99 GLN A C 1
ATOM 785 O O . GLN A 1 99 ? 19.649 1.581 -14.120 1.00 83.19 99 GLN A O 1
ATOM 790 N N . ASN A 1 100 ? 19.723 3.581 -15.133 1.00 86.88 100 ASN A N 1
ATOM 791 C CA . ASN A 1 100 ? 18.998 4.255 -14.054 1.00 86.88 100 ASN A CA 1
ATOM 792 C C . ASN A 1 100 ? 17.560 3.739 -13.933 1.00 86.88 100 ASN A C 1
ATOM 794 O O . ASN A 1 100 ? 17.073 3.552 -12.820 1.00 86.88 100 ASN A O 1
ATOM 798 N N . PHE A 1 101 ? 16.893 3.462 -15.056 1.00 90.12 101 PHE A N 1
ATOM 799 C CA . PHE A 1 101 ? 15.561 2.864 -15.050 1.00 90.12 101 PHE A CA 1
ATOM 800 C C . PHE A 1 101 ? 15.578 1.445 -14.472 1.00 90.12 101 PHE A C 1
ATOM 802 O O . PHE A 1 101 ? 14.772 1.131 -13.600 1.00 90.12 101 PHE A O 1
ATOM 809 N N . PHE A 1 102 ? 16.517 0.602 -14.906 1.00 88.06 102 PHE A N 1
ATOM 810 C CA . PHE A 1 102 ? 16.657 -0.763 -14.407 1.00 88.06 102 PHE A CA 1
ATOM 811 C C . PHE A 1 102 ? 16.945 -0.781 -12.906 1.00 88.06 102 PHE A C 1
ATOM 813 O O . PHE A 1 102 ? 16.257 -1.478 -12.167 1.00 88.06 102 PHE A O 1
ATOM 820 N N . VAL A 1 103 ? 17.896 0.033 -12.437 1.00 89.88 103 VAL A N 1
ATOM 821 C CA . VAL A 1 103 ? 18.204 0.156 -11.006 1.00 89.88 103 VAL A CA 1
ATOM 822 C C . VAL A 1 103 ? 16.980 0.631 -10.225 1.00 89.88 103 VAL A C 1
ATOM 824 O O . VAL A 1 103 ? 16.692 0.06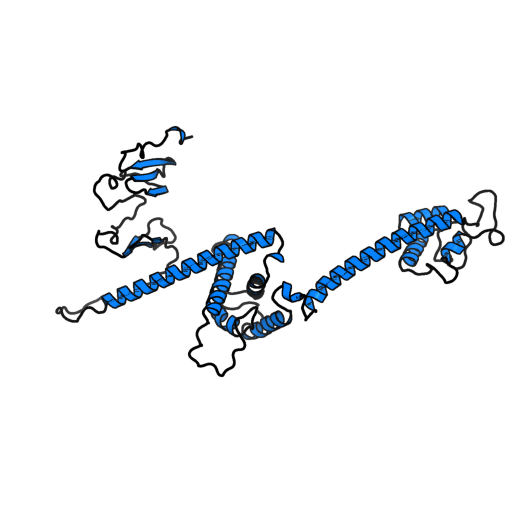0 -9.178 1.00 89.88 103 VAL A O 1
ATOM 827 N N . ALA A 1 104 ? 16.225 1.612 -10.728 1.00 92.19 104 ALA A N 1
ATOM 828 C CA . ALA A 1 104 ? 15.011 2.086 -10.064 1.00 92.19 104 ALA A CA 1
ATOM 829 C C . ALA A 1 104 ? 13.937 0.989 -9.956 1.00 92.19 104 ALA A C 1
ATOM 831 O O . ALA A 1 104 ? 13.400 0.769 -8.874 1.00 92.19 104 ALA A O 1
ATOM 832 N N . VAL A 1 105 ? 13.660 0.265 -11.045 1.00 91.88 105 VAL A N 1
ATOM 833 C CA . VAL A 1 105 ? 12.657 -0.814 -11.067 1.00 91.88 105 VAL A CA 1
ATOM 834 C C . VAL A 1 105 ? 13.081 -1.991 -10.193 1.00 91.88 105 VAL A C 1
ATOM 836 O O . VAL A 1 105 ? 12.266 -2.538 -9.449 1.00 91.88 105 VAL A O 1
ATOM 839 N N . VAL A 1 106 ? 14.352 -2.387 -10.260 1.00 90.62 106 VAL A N 1
ATOM 840 C CA . VAL A 1 106 ? 14.885 -3.472 -9.433 1.00 90.62 106 VAL A CA 1
ATOM 841 C C . VAL A 1 106 ? 14.873 -3.077 -7.966 1.00 90.62 106 VAL A C 1
ATOM 843 O O . VAL A 1 106 ? 14.490 -3.901 -7.144 1.00 90.62 106 VAL A O 1
ATOM 846 N N . LEU A 1 107 ? 15.232 -1.837 -7.623 1.00 89.88 107 LEU A N 1
ATOM 847 C CA . LEU A 1 107 ? 15.171 -1.360 -6.246 1.00 89.88 107 LEU A CA 1
ATOM 848 C C . LEU A 1 107 ? 13.731 -1.335 -5.732 1.00 89.88 107 LEU A C 1
ATOM 850 O O . LEU A 1 107 ? 13.493 -1.801 -4.627 1.00 89.88 107 LEU A O 1
ATOM 854 N N . ASP A 1 108 ? 12.774 -0.858 -6.526 1.00 88.12 108 ASP A N 1
ATOM 855 C CA . ASP A 1 108 ? 11.357 -0.838 -6.145 1.00 88.12 108 ASP A CA 1
ATOM 856 C C . ASP A 1 108 ? 10.792 -2.255 -5.953 1.00 88.12 108 ASP A C 1
ATOM 858 O O . ASP A 1 108 ? 10.154 -2.562 -4.941 1.00 88.12 108 ASP A O 1
ATOM 862 N N . THR A 1 109 ? 11.123 -3.170 -6.869 1.00 85.31 109 THR A N 1
ATOM 863 C CA . THR A 1 109 ? 10.739 -4.587 -6.777 1.00 85.31 109 THR A CA 1
ATOM 864 C C . THR A 1 109 ? 11.406 -5.263 -5.582 1.00 85.31 109 THR A C 1
ATOM 866 O O . THR A 1 109 ? 10.761 -6.017 -4.849 1.00 85.31 109 THR A O 1
ATOM 869 N N . TYR A 1 110 ? 12.693 -4.987 -5.357 1.00 84.12 110 TYR A N 1
ATOM 870 C CA . TYR A 1 110 ? 13.449 -5.510 -4.229 1.00 84.12 110 TYR A CA 1
ATOM 871 C C . TYR A 1 110 ? 12.890 -4.976 -2.920 1.00 84.12 110 TYR A C 1
ATOM 873 O O . TYR A 1 110 ? 12.652 -5.771 -2.029 1.00 84.12 110 TYR A O 1
ATOM 881 N N . VAL A 1 111 ? 12.620 -3.678 -2.782 1.00 78.62 111 VAL A N 1
ATOM 882 C CA . VAL A 1 111 ? 12.004 -3.104 -1.576 1.00 78.62 111 VAL A CA 1
ATOM 883 C C . VAL A 1 111 ? 10.628 -3.723 -1.339 1.00 78.62 111 VAL A C 1
ATOM 885 O O . VAL A 1 111 ? 10.361 -4.184 -0.234 1.00 78.62 111 VAL A O 1
ATOM 888 N N . SER A 1 112 ? 9.795 -3.841 -2.375 1.00 73.19 112 SER A N 1
ATOM 889 C CA . SER A 1 112 ? 8.459 -4.443 -2.269 1.00 73.19 112 SER A CA 1
ATOM 890 C C . SER A 1 112 ? 8.494 -5.922 -1.865 1.00 73.19 112 SER A C 1
ATOM 892 O O . SER A 1 112 ? 7.674 -6.366 -1.064 1.00 73.19 112 SER A O 1
ATOM 894 N N . THR A 1 113 ? 9.452 -6.691 -2.388 1.00 69.00 113 THR A N 1
ATOM 895 C CA . THR A 1 113 ? 9.554 -8.142 -2.149 1.00 69.00 113 THR A CA 1
ATOM 896 C C . THR A 1 113 ? 10.368 -8.468 -0.896 1.00 69.00 113 THR A C 1
ATOM 898 O O . THR A 1 113 ? 9.994 -9.343 -0.124 1.00 69.00 113 THR A O 1
ATOM 901 N N . SER A 1 114 ? 11.465 -7.753 -0.641 1.00 64.88 114 SER A N 1
ATOM 902 C CA . SER A 1 114 ? 12.259 -7.881 0.589 1.00 64.88 114 SER A CA 1
ATOM 903 C C . SER A 1 114 ? 11.466 -7.432 1.808 1.00 64.88 114 SER A C 1
ATOM 905 O O . SER A 1 114 ? 11.563 -8.089 2.836 1.00 64.88 114 SER A O 1
ATOM 907 N N . ALA A 1 115 ? 10.570 -6.445 1.683 1.00 58.47 115 ALA A N 1
ATOM 908 C CA . ALA A 1 115 ? 9.594 -6.148 2.729 1.00 58.47 115 ALA A CA 1
ATOM 909 C C . ALA A 1 115 ? 8.683 -7.350 3.067 1.00 58.47 115 ALA A C 1
ATOM 911 O O . ALA A 1 115 ? 8.121 -7.407 4.158 1.00 58.47 115 ALA A O 1
ATOM 912 N N . MET A 1 116 ? 8.538 -8.328 2.165 1.00 56.25 116 MET A N 1
ATOM 913 C CA . MET A 1 116 ? 7.824 -9.580 2.438 1.00 56.25 116 MET A CA 1
ATOM 914 C C . MET A 1 116 ? 8.732 -10.710 2.949 1.00 56.25 116 MET A C 1
ATOM 916 O O . MET A 1 116 ? 8.214 -11.656 3.539 1.00 56.25 116 MET A O 1
ATOM 920 N N . LEU A 1 117 ? 10.049 -10.641 2.712 1.00 54.41 117 LEU A N 1
ATOM 921 C CA . LEU A 1 117 ? 10.991 -11.753 2.911 1.00 54.41 117 LEU A CA 1
ATOM 922 C C . LEU A 1 117 ? 12.052 -11.519 3.999 1.00 54.41 117 LEU A C 1
ATOM 924 O O . LEU A 1 117 ? 12.606 -12.494 4.501 1.00 54.41 117 LEU A O 1
ATOM 928 N N . SER A 1 118 ? 12.388 -10.276 4.361 1.00 51.62 118 SER A N 1
ATOM 929 C CA . SER A 1 118 ? 13.468 -10.015 5.317 1.00 51.62 118 SER A CA 1
ATOM 930 C C . SER A 1 118 ? 12.990 -10.243 6.749 1.00 51.62 118 SER A C 1
ATOM 932 O O . SER A 1 118 ? 12.369 -9.384 7.374 1.00 51.62 118 SER A O 1
ATOM 934 N N . GLU A 1 119 ? 13.318 -11.426 7.252 1.00 52.97 119 GLU A N 1
ATOM 935 C CA . GLU A 1 119 ? 12.995 -11.951 8.577 1.00 52.97 119 GLU A CA 1
ATOM 936 C C . GLU A 1 119 ? 13.827 -11.324 9.720 1.00 52.97 119 GLU A C 1
ATOM 938 O O . GLU A 1 119 ? 13.626 -11.665 10.882 1.00 52.97 119 GLU A O 1
ATOM 943 N N . SER A 1 120 ? 14.735 -10.382 9.435 1.00 52.03 120 SER A N 1
ATOM 944 C CA . SER A 1 120 ? 15.668 -9.841 10.432 1.00 52.03 120 SER A CA 1
ATOM 945 C C . SER A 1 120 ? 15.874 -8.322 10.313 1.00 52.03 120 SER A C 1
ATOM 947 O O . SER A 1 120 ? 16.389 -7.815 9.318 1.00 52.03 120 SER A O 1
ATOM 949 N N . ASP A 1 121 ? 15.490 -7.619 11.378 1.00 49.12 121 ASP A N 1
ATOM 950 C CA . ASP A 1 121 ? 15.805 -6.235 11.774 1.00 49.12 121 ASP A CA 1
ATOM 951 C C . ASP A 1 121 ? 15.209 -5.028 11.034 1.00 49.12 121 ASP A C 1
ATOM 953 O O . ASP A 1 121 ? 14.829 -4.065 11.705 1.00 49.12 121 ASP A O 1
ATOM 957 N N . SER A 1 122 ? 15.038 -5.021 9.712 1.00 46.34 122 SER A N 1
ATOM 958 C CA . SER A 1 122 ? 14.504 -3.828 9.016 1.00 46.34 122 SER A CA 1
ATOM 959 C C . SER A 1 122 ? 12.971 -3.697 9.085 1.00 46.34 122 SER A C 1
ATOM 961 O O . SER A 1 122 ? 12.445 -2.582 9.029 1.00 46.34 122 SER A O 1
ATOM 963 N N . LEU A 1 123 ? 12.243 -4.806 9.298 1.00 48.28 123 LEU A N 1
ATOM 964 C CA . LEU A 1 123 ? 10.785 -4.821 9.520 1.00 48.28 123 LEU A CA 1
ATOM 965 C C . LEU A 1 123 ? 10.347 -4.513 10.957 1.00 48.28 123 LEU A C 1
ATOM 967 O O . LEU A 1 123 ? 9.152 -4.311 11.194 1.00 48.28 123 LEU A O 1
ATOM 971 N N . ASN A 1 124 ? 11.281 -4.357 11.903 1.00 49.41 124 ASN A N 1
ATOM 972 C CA . ASN A 1 124 ? 10.959 -3.840 13.240 1.00 49.41 124 ASN A CA 1
ATOM 973 C C . ASN A 1 124 ? 10.340 -2.426 13.192 1.00 49.41 124 ASN A C 1
ATOM 975 O O . ASN A 1 124 ? 9.807 -1.951 14.190 1.00 49.41 124 ASN A O 1
ATOM 979 N N . LYS A 1 125 ? 10.343 -1.769 12.022 1.00 53.09 125 LYS A N 1
ATOM 980 C CA . LYS A 1 125 ? 9.678 -0.484 11.782 1.00 53.09 125 LYS A CA 1
ATOM 981 C C . LYS A 1 125 ? 8.158 -0.578 11.575 1.00 53.09 125 LYS A C 1
ATOM 983 O O . LYS A 1 125 ? 7.473 0.405 11.821 1.00 53.09 125 LYS A O 1
ATOM 988 N N . VAL A 1 126 ? 7.624 -1.724 11.134 1.00 62.06 126 VAL A N 1
ATOM 989 C CA . VAL A 1 126 ? 6.173 -1.934 10.896 1.00 62.06 126 VAL A CA 1
ATOM 990 C C . VAL A 1 126 ? 5.501 -2.617 12.098 1.00 62.06 126 VAL A C 1
ATOM 992 O O . VAL A 1 126 ? 4.280 -2.606 12.233 1.00 62.06 126 VAL A O 1
ATOM 995 N N . GLY A 1 127 ? 6.298 -3.164 13.020 1.00 64.56 127 GLY A N 1
ATOM 996 C CA . GLY A 1 127 ? 5.816 -3.744 14.272 1.00 64.56 127 GLY A CA 1
ATOM 997 C C . GLY A 1 127 ? 5.263 -5.166 14.148 1.00 64.56 127 GLY A C 1
ATOM 998 O O . GLY A 1 127 ? 4.848 -5.710 15.163 1.00 64.56 127 GLY A O 1
ATOM 999 N N . PHE A 1 128 ? 5.265 -5.793 12.961 1.00 75.44 128 PHE A N 1
ATOM 1000 C CA . PHE A 1 128 ? 4.910 -7.206 12.742 1.00 75.44 128 PHE A CA 1
ATOM 1001 C C . PHE A 1 128 ? 5.608 -7.799 11.495 1.00 75.44 128 PHE A C 1
ATOM 1003 O O . PHE A 1 128 ? 6.019 -7.056 10.612 1.00 75.44 128 PHE A O 1
ATOM 1010 N N . ASN A 1 129 ? 5.735 -9.135 11.419 1.00 78.00 129 ASN A N 1
ATOM 1011 C CA . ASN A 1 129 ? 6.424 -9.879 10.347 1.00 78.00 129 ASN A CA 1
ATOM 1012 C C . ASN A 1 129 ? 5.458 -10.854 9.624 1.00 78.00 129 ASN A C 1
ATOM 1014 O O . ASN A 1 129 ? 4.376 -11.159 10.134 1.00 78.00 129 ASN A O 1
ATOM 1018 N N . MET A 1 130 ? 5.861 -11.393 8.470 1.00 80.44 130 MET A N 1
ATOM 1019 C CA . MET A 1 130 ? 5.171 -12.434 7.701 1.00 80.44 130 MET A CA 1
ATOM 1020 C C . MET A 1 130 ? 4.793 -13.650 8.558 1.00 80.44 130 MET A C 1
ATOM 1022 O O . MET A 1 130 ? 3.681 -14.160 8.432 1.00 80.44 130 MET A O 1
ATOM 1026 N N . ASN A 1 131 ? 5.649 -14.059 9.499 1.00 83.00 131 ASN A N 1
ATOM 1027 C CA . ASN A 1 131 ? 5.352 -15.155 10.430 1.00 83.00 131 ASN A CA 1
ATOM 1028 C C . ASN A 1 131 ? 4.101 -14.871 11.282 1.00 83.00 131 ASN A C 1
ATOM 1030 O O . ASN A 1 131 ? 3.294 -15.769 11.514 1.00 83.00 131 ASN A O 1
ATOM 1034 N N . HIS A 1 132 ? 3.863 -13.614 11.678 1.00 85.56 132 HIS A N 1
ATOM 1035 C CA . HIS A 1 132 ? 2.646 -13.227 12.403 1.00 85.56 132 HIS A CA 1
ATOM 1036 C C . HIS A 1 132 ? 1.401 -13.278 11.507 1.00 85.56 132 HIS A C 1
ATOM 1038 O O . HIS A 1 132 ? 0.324 -13.651 11.970 1.00 85.56 132 HIS A O 1
ATOM 1044 N N . LEU A 1 133 ? 1.538 -12.946 10.218 1.00 87.50 133 LEU A N 1
ATOM 1045 C CA . LEU A 1 133 ? 0.450 -13.056 9.239 1.00 87.50 133 LEU A CA 1
ATOM 1046 C C . LEU A 1 133 ? 0.108 -14.522 8.939 1.00 87.50 133 LEU A C 1
ATOM 1048 O O . LEU A 1 133 ? -1.068 -14.880 8.844 1.00 87.50 133 LEU A O 1
ATOM 1052 N N . GLN A 1 134 ? 1.122 -15.384 8.834 1.00 89.62 134 GLN A N 1
ATOM 1053 C CA . GLN A 1 134 ? 0.934 -16.828 8.701 1.00 89.62 134 GLN A CA 1
ATOM 1054 C C . GLN A 1 134 ? 0.277 -17.418 9.953 1.00 89.62 134 GLN A C 1
ATOM 1056 O O . GLN A 1 134 ? -0.676 -18.184 9.819 1.00 89.62 134 GLN A O 1
ATOM 1061 N N . ALA A 1 135 ? 0.699 -16.998 11.151 1.00 89.81 135 ALA A N 1
ATOM 1062 C CA . ALA A 1 135 ? 0.058 -17.380 12.408 1.00 89.81 135 ALA A CA 1
ATOM 1063 C C . ALA A 1 135 ? -1.411 -16.928 12.457 1.00 89.81 135 ALA A C 1
ATOM 1065 O O . ALA A 1 135 ? -2.284 -17.735 12.760 1.00 89.81 135 ALA A O 1
ATOM 1066 N N . PHE A 1 136 ? -1.720 -15.685 12.063 1.00 93.12 136 PHE A N 1
ATOM 1067 C CA . PHE A 1 136 ? -3.103 -15.201 11.954 1.00 93.12 136 PHE A CA 1
ATOM 1068 C C . PHE A 1 136 ? -3.941 -16.077 11.018 1.00 93.12 136 PHE A C 1
ATOM 1070 O O . PHE A 1 136 ? -5.053 -16.470 11.371 1.00 93.12 136 PHE A O 1
ATOM 1077 N N . ARG A 1 137 ? -3.406 -16.416 9.838 1.00 93.44 137 ARG A N 1
ATOM 1078 C CA . ARG A 1 137 ? -4.083 -17.286 8.868 1.00 93.44 137 ARG A CA 1
ATOM 1079 C C . ARG A 1 137 ? -4.305 -18.694 9.424 1.00 93.44 137 ARG A C 1
ATOM 1081 O O . ARG A 1 137 ? -5.400 -19.233 9.263 1.00 93.44 137 ARG A O 1
ATOM 1088 N N . ALA A 1 138 ? -3.292 -19.275 10.066 1.00 92.88 138 ALA A N 1
ATOM 1089 C CA . ALA A 1 138 ? -3.373 -20.596 10.679 1.00 92.88 138 ALA A CA 1
ATOM 1090 C C . ALA A 1 138 ? -4.440 -20.616 11.780 1.00 92.88 138 ALA A C 1
ATOM 1092 O O . ALA A 1 138 ? -5.360 -21.430 11.719 1.00 92.88 138 ALA A O 1
ATOM 1093 N N . THR A 1 139 ? -4.411 -19.651 12.704 1.00 93.25 139 THR A N 1
ATOM 1094 C CA . THR A 1 139 ? -5.424 -19.527 13.758 1.00 93.25 139 THR A CA 1
ATOM 1095 C C . THR A 1 139 ? -6.814 -19.302 13.168 1.00 93.25 139 THR A C 1
ATOM 1097 O O . THR A 1 139 ? -7.756 -19.968 13.582 1.00 93.25 139 THR A O 1
ATOM 1100 N N . TRP A 1 140 ? -6.970 -18.435 12.157 1.00 94.88 140 TRP A N 1
ATOM 1101 C CA . TRP A 1 140 ? -8.269 -18.169 11.520 1.00 94.88 140 TRP A CA 1
ATOM 1102 C C . TRP A 1 140 ? -8.890 -19.426 10.907 1.00 94.88 140 TRP A C 1
ATOM 1104 O O . TRP A 1 140 ? -10.102 -19.621 11.012 1.00 94.88 140 TRP A O 1
ATOM 1114 N N . SER A 1 141 ? -8.072 -20.310 10.328 1.00 94.19 141 SER A N 1
ATOM 1115 C CA . SER A 1 141 ? -8.548 -21.554 9.712 1.00 94.19 141 SER A CA 1
ATOM 1116 C C . SER A 1 141 ? -9.310 -22.465 10.686 1.00 94.19 141 SER A C 1
ATOM 1118 O O . SER A 1 141 ? -10.244 -23.152 10.280 1.00 94.19 141 SER A O 1
ATOM 1120 N N . HIS A 1 142 ? -9.002 -22.407 11.988 1.00 92.88 142 HIS A N 1
ATOM 1121 C CA . HIS A 1 142 ? -9.736 -23.151 13.016 1.00 92.88 142 HIS A CA 1
ATOM 1122 C C . HIS A 1 142 ? -11.144 -22.593 13.282 1.00 92.88 142 HIS A C 1
ATOM 1124 O O . HIS A 1 142 ? -12.033 -23.327 13.716 1.00 92.88 142 HIS A O 1
ATOM 1130 N N . TYR A 1 143 ? -11.370 -21.302 13.025 1.00 91.06 143 TYR A N 1
ATOM 1131 C CA . TYR A 1 143 ? -12.655 -20.631 13.255 1.00 91.06 143 TYR A CA 1
ATOM 1132 C C . TYR A 1 143 ? -13.555 -20.624 12.019 1.00 91.06 143 TYR A C 1
ATOM 1134 O O . TYR A 1 143 ? -14.780 -20.553 12.169 1.00 91.06 143 TYR A O 1
ATOM 1142 N N . ASP A 1 144 ? -12.951 -20.714 10.836 1.00 93.62 144 ASP A N 1
ATOM 1143 C CA . ASP A 1 144 ? -13.590 -20.642 9.524 1.00 93.62 144 ASP A CA 1
ATOM 1144 C C . ASP A 1 144 ? -13.237 -21.873 8.675 1.00 93.62 144 ASP A C 1
ATOM 1146 O O . ASP A 1 144 ? -12.557 -21.797 7.653 1.00 93.62 144 ASP A O 1
ATOM 1150 N N . VAL A 1 145 ? -13.720 -23.034 9.123 1.00 90.19 145 VAL A N 1
ATOM 1151 C CA . VAL A 1 145 ? -13.485 -24.336 8.469 1.00 90.19 145 VAL A CA 1
ATOM 1152 C C . VAL A 1 145 ? -14.036 -24.368 7.034 1.00 90.19 145 VAL A C 1
ATOM 1154 O O . VAL A 1 145 ? -13.534 -25.103 6.191 1.00 90.19 145 VAL A O 1
ATOM 1157 N N . GLN A 1 146 ? -15.061 -23.561 6.745 1.00 91.38 146 GLN A N 1
ATOM 1158 C CA . GLN A 1 146 ? -15.712 -23.483 5.432 1.00 91.38 146 GLN A CA 1
ATOM 1159 C C . GLN A 1 146 ? -15.075 -22.448 4.489 1.00 91.38 146 GLN A C 1
ATOM 1161 O O . GLN A 1 146 ? -15.544 -22.304 3.362 1.00 91.38 146 GLN A O 1
ATOM 1166 N N . ALA A 1 147 ? -14.030 -21.734 4.927 1.00 90.50 147 ALA A N 1
ATOM 1167 C CA . ALA A 1 147 ? -13.364 -20.678 4.163 1.00 90.50 147 ALA A CA 1
ATOM 1168 C C . ALA A 1 147 ? -14.323 -19.591 3.630 1.00 90.50 147 ALA A C 1
ATOM 1170 O O . ALA A 1 147 ? -14.130 -19.050 2.539 1.00 90.50 147 ALA A O 1
ATOM 1171 N N . LEU A 1 148 ? -15.359 -19.251 4.404 1.00 90.19 148 LEU A N 1
ATOM 1172 C CA . LEU A 1 148 ? -16.327 -18.214 4.036 1.00 90.19 148 LEU A CA 1
ATOM 1173 C C . LEU A 1 148 ? -15.734 -16.804 4.173 1.00 90.19 148 LEU A C 1
ATOM 1175 O O . LEU A 1 148 ? -16.233 -15.856 3.570 1.00 90.19 148 LEU A O 1
ATOM 1179 N N . GLY A 1 149 ? -14.682 -16.650 4.978 1.00 91.69 149 GLY A N 1
ATOM 1180 C CA . GLY A 1 149 ? -14.040 -15.379 5.291 1.00 91.69 149 GLY A CA 1
ATOM 1181 C C . GLY A 1 149 ? -14.726 -14.597 6.411 1.00 91.69 149 GLY A C 1
ATOM 1182 O O . GLY A 1 149 ? -14.474 -13.395 6.535 1.00 91.69 149 GLY A O 1
ATOM 1183 N N . TYR A 1 150 ? -15.568 -15.245 7.227 1.00 90.88 150 TYR A N 1
ATOM 1184 C CA . TYR A 1 150 ? -16.359 -14.602 8.284 1.00 90.88 150 TYR A CA 1
ATOM 1185 C C . TYR A 1 150 ? -16.209 -15.287 9.647 1.00 90.88 150 TYR A C 1
ATOM 1187 O O . TYR A 1 150 ? -16.196 -16.509 9.753 1.00 90.88 150 TYR A O 1
ATOM 1195 N N . MET A 1 151 ? -16.198 -14.489 10.717 1.00 90.69 151 MET A N 1
ATOM 1196 C CA . MET A 1 151 ? -16.157 -14.962 12.101 1.00 90.69 151 MET A CA 1
ATOM 1197 C C . MET A 1 151 ? -17.178 -14.226 12.978 1.00 90.69 151 MET A C 1
ATOM 1199 O O . MET A 1 151 ? -17.312 -13.009 12.918 1.00 90.69 151 MET A O 1
ATOM 1203 N N . SER A 1 152 ? -17.882 -14.946 13.855 1.00 87.88 152 SER A N 1
ATOM 1204 C CA . SER A 1 152 ? -18.791 -14.315 14.825 1.00 87.88 152 SER A CA 1
ATOM 1205 C C . SER A 1 152 ? -18.032 -13.487 15.868 1.00 87.88 152 SER A C 1
ATOM 1207 O O . SER A 1 152 ? -17.047 -13.961 16.441 1.00 87.88 152 SER A O 1
ATOM 1209 N N . ARG A 1 153 ? -18.559 -12.303 16.218 1.00 86.56 153 ARG A N 1
ATOM 1210 C CA . ARG A 1 153 ? -17.981 -11.406 17.241 1.00 86.56 153 ARG A CA 1
ATOM 1211 C C . ARG A 1 153 ? -17.750 -12.078 18.596 1.00 86.56 153 ARG A C 1
ATOM 1213 O O . ARG A 1 153 ? -16.786 -11.763 19.281 1.00 86.56 153 ARG A O 1
ATOM 1220 N N . ARG A 1 154 ? -18.580 -13.060 18.966 1.00 85.44 154 ARG A N 1
ATOM 1221 C CA . ARG A 1 154 ? -18.444 -13.806 20.233 1.00 85.44 154 ARG A CA 1
ATOM 1222 C C . ARG A 1 154 ? -17.152 -14.626 20.308 1.00 85.44 154 ARG A C 1
ATOM 1224 O O . ARG A 1 154 ? -16.641 -14.859 21.399 1.00 85.44 154 ARG A O 1
ATOM 1231 N N . LYS A 1 155 ? -16.627 -15.069 19.161 1.00 87.62 155 LYS A N 1
ATOM 1232 C CA . LYS A 1 155 ? -15.399 -15.873 19.081 1.00 87.62 155 LYS A CA 1
ATOM 1233 C C . LYS A 1 155 ? -14.128 -15.013 19.114 1.00 87.62 155 LYS A C 1
ATOM 1235 O O . LYS A 1 155 ? -13.063 -15.548 19.406 1.00 87.62 155 LYS A O 1
ATOM 1240 N N . LEU A 1 156 ? -14.240 -13.695 18.908 1.00 89.94 156 LEU A N 1
ATOM 1241 C CA . LEU A 1 156 ? -13.107 -12.765 18.829 1.00 89.94 156 LEU A CA 1
ATOM 1242 C C . LEU A 1 156 ? -12.205 -12.816 20.068 1.00 89.94 156 LEU A C 1
ATOM 1244 O O . LEU A 1 156 ? -10.988 -12.866 19.943 1.00 89.94 156 LEU A O 1
ATOM 1248 N N . GLY A 1 157 ? -12.788 -12.841 21.268 1.00 87.06 157 GLY A N 1
ATOM 1249 C CA . GLY A 1 157 ? -12.003 -12.868 22.504 1.00 87.06 157 GLY A CA 1
ATOM 1250 C C . GLY A 1 157 ? -11.147 -14.130 22.650 1.00 87.06 157 GLY A C 1
ATOM 1251 O O . GLY A 1 157 ? -10.043 -14.053 23.180 1.00 87.06 157 GLY A O 1
ATOM 1252 N N . ARG A 1 158 ? -11.628 -15.284 22.161 1.00 87.19 158 ARG A N 1
ATOM 1253 C CA . ARG A 1 158 ? -10.852 -16.536 22.147 1.00 87.19 158 ARG A CA 1
ATOM 1254 C C . ARG A 1 158 ? -9.791 -16.507 21.049 1.00 87.19 158 ARG A C 1
ATOM 1256 O O . ARG A 1 158 ? -8.638 -16.804 21.329 1.00 87.19 158 ARG A O 1
ATOM 1263 N N . PHE A 1 159 ? -10.165 -16.036 19.862 1.00 91.81 159 PHE A N 1
ATOM 1264 C CA . PHE A 1 159 ? -9.255 -15.864 18.734 1.00 91.81 159 PHE A CA 1
ATOM 1265 C C . PHE A 1 159 ? -8.030 -15.009 19.102 1.00 91.81 159 PHE A C 1
ATOM 1267 O O . PHE A 1 159 ? -6.893 -15.423 18.891 1.00 91.81 159 PHE A O 1
ATOM 1274 N N . LEU A 1 160 ? -8.243 -13.849 19.737 1.00 90.62 160 LEU A N 1
ATOM 1275 C CA . LEU A 1 160 ? -7.149 -12.964 20.151 1.00 90.62 160 LEU A CA 1
ATOM 1276 C C . LEU A 1 160 ? -6.260 -13.576 21.241 1.00 90.62 160 LEU A C 1
ATOM 1278 O O . LEU A 1 160 ? -5.094 -13.213 21.323 1.00 90.62 160 LEU A O 1
ATOM 1282 N N . LYS A 1 161 ? -6.781 -14.493 22.067 1.00 86.38 161 LYS A N 1
ATOM 1283 C CA . LYS A 1 161 ? -5.991 -15.209 23.084 1.00 86.38 161 LYS A CA 1
ATOM 1284 C C . LYS A 1 161 ? -5.111 -16.311 22.504 1.00 86.38 161 LYS A C 1
ATOM 1286 O O . LYS A 1 161 ? -4.120 -16.648 23.132 1.00 86.38 161 LYS A O 1
ATOM 1291 N N . GLU A 1 162 ? -5.482 -16.887 21.366 1.00 88.44 162 GLU A N 1
ATOM 1292 C CA . GLU A 1 162 ? -4.695 -17.935 20.701 1.00 88.44 162 GLU A CA 1
ATOM 1293 C C . GLU A 1 162 ? -3.578 -17.339 19.836 1.00 88.44 162 GLU A C 1
ATOM 1295 O O . GLU A 1 162 ? -2.509 -17.931 19.701 1.00 88.44 162 GLU A O 1
ATOM 1300 N N . LEU A 1 163 ? -3.802 -16.141 19.294 1.00 90.19 163 LEU A N 1
ATOM 1301 C CA . LEU A 1 163 ? -2.842 -15.433 18.457 1.00 90.19 163 LEU A CA 1
ATOM 1302 C C . LEU A 1 163 ? -1.689 -14.837 19.285 1.00 90.19 163 LEU A C 1
ATOM 1304 O O . LEU A 1 163 ? -1.918 -14.202 20.316 1.00 90.19 163 LEU A O 1
ATOM 1308 N N . SER A 1 164 ? -0.448 -15.008 18.827 1.00 84.50 164 SER A N 1
ATOM 1309 C CA . SER A 1 164 ? 0.747 -14.445 19.470 1.00 84.50 164 SER A CA 1
ATOM 1310 C C . SER A 1 164 ? 0.844 -12.919 19.307 1.00 84.50 164 SER A C 1
ATOM 1312 O O . SER A 1 164 ? 0.383 -12.372 18.296 1.00 84.50 164 SER A O 1
ATOM 1314 N N . PRO A 1 165 ? 1.451 -12.199 20.274 1.00 82.88 165 PRO A N 1
ATOM 1315 C CA . PRO A 1 165 ? 1.901 -10.827 20.091 1.00 82.88 165 PRO A CA 1
ATOM 1316 C C . PRO A 1 165 ? 2.731 -10.726 18.814 1.00 82.88 165 PRO A C 1
ATOM 1318 O O . PRO A 1 165 ? 3.430 -11.685 18.473 1.00 82.88 165 PRO A O 1
ATOM 1321 N N . PRO A 1 166 ? 2.653 -9.607 18.078 1.00 81.50 166 PRO A N 1
ATOM 1322 C CA . PRO A 1 166 ? 2.033 -8.311 18.389 1.00 81.50 166 PRO A CA 1
ATOM 1323 C C . PRO A 1 166 ? 0.547 -8.193 17.985 1.00 81.50 166 PRO A C 1
ATOM 1325 O O . PRO A 1 166 ? -0.132 -7.252 18.401 1.00 81.50 166 PRO A O 1
ATOM 1328 N N . LEU A 1 167 ? 0.028 -9.135 17.187 1.00 86.81 167 LEU A N 1
ATOM 1329 C CA . LEU A 1 167 ? -1.354 -9.107 16.681 1.00 86.81 167 LEU A CA 1
ATOM 1330 C C . LEU A 1 167 ? -2.368 -9.671 17.691 1.00 86.81 167 LEU A C 1
ATOM 1332 O O . LEU A 1 167 ? -3.551 -9.334 17.637 1.00 86.81 167 LEU A O 1
ATOM 1336 N N . GLY A 1 168 ? -1.918 -10.541 18.595 1.00 85.19 168 GLY A N 1
ATOM 1337 C CA . GLY A 1 168 ? -2.741 -11.185 19.611 1.00 85.19 168 GLY A CA 1
ATOM 1338 C C . GLY A 1 168 ? -2.229 -10.997 21.041 1.00 85.19 168 GLY A C 1
ATOM 1339 O O . GLY A 1 168 ? -1.357 -10.177 21.314 1.00 85.19 168 GLY A O 1
ATOM 1340 N N . LEU A 1 169 ? -2.808 -11.762 21.964 1.00 83.19 169 LEU A N 1
ATOM 1341 C CA . LEU A 1 169 ? -2.592 -11.687 23.415 1.00 83.19 169 LEU A CA 1
ATOM 1342 C C . LEU A 1 169 ? -1.858 -12.897 23.985 1.00 83.19 169 LEU A C 1
ATOM 1344 O O . LEU A 1 169 ? -1.647 -12.963 25.197 1.00 83.19 169 LEU A O 1
ATOM 1348 N N . ASN A 1 170 ? -1.495 -13.867 23.148 1.00 77.88 170 ASN A N 1
ATOM 1349 C CA . ASN A 1 170 ? -0.831 -15.082 23.589 1.00 77.88 170 ASN A CA 1
ATOM 1350 C C . ASN A 1 170 ? 0.633 -14.804 23.961 1.00 77.88 170 ASN A C 1
ATOM 1352 O O . ASN A 1 170 ? 1.543 -15.045 23.175 1.00 77.88 170 ASN A O 1
ATOM 1356 N N . SER A 1 171 ? 0.870 -14.276 25.163 1.00 64.75 171 SER A N 1
ATOM 1357 C CA . SER A 1 171 ? 2.204 -13.922 25.669 1.00 64.75 171 SER A CA 1
ATOM 1358 C C . SER A 1 171 ? 3.147 -15.126 25.866 1.00 64.75 171 SER A C 1
ATOM 1360 O O . SER A 1 171 ? 4.209 -14.950 26.459 1.00 64.75 171 SER A O 1
ATOM 1362 N N . GLY A 1 172 ? 2.773 -16.342 25.447 1.00 61.31 172 GLY A N 1
ATOM 1363 C CA . GLY A 1 172 ? 3.593 -17.543 25.618 1.00 61.31 172 GLY A CA 1
ATOM 1364 C C . GLY A 1 172 ? 3.869 -17.899 27.082 1.00 61.31 172 GLY A C 1
ATOM 1365 O O . GLY A 1 172 ? 4.813 -18.627 27.357 1.00 61.31 172 GLY A O 1
ATOM 1366 N N . ARG A 1 173 ? 3.086 -17.368 28.036 1.00 53.94 173 ARG A N 1
ATOM 1367 C CA . ARG A 1 173 ? 3.217 -17.735 29.452 1.00 53.94 173 ARG A CA 1
ATOM 1368 C C . ARG A 1 173 ? 2.749 -19.183 29.612 1.00 53.94 173 ARG A C 1
ATOM 1370 O O . ARG A 1 173 ? 1.592 -19.488 29.329 1.00 53.94 173 ARG A O 1
ATOM 1377 N N . ASP A 1 174 ? 3.690 -20.036 30.006 1.00 47.81 174 ASP A N 1
ATOM 1378 C CA . ASP A 1 174 ? 3.569 -21.488 30.119 1.00 47.81 174 ASP A CA 1
ATOM 1379 C C . ASP A 1 174 ? 2.340 -21.971 30.903 1.00 47.81 174 ASP A C 1
ATOM 1381 O O . ASP A 1 174 ? 1.826 -21.316 31.813 1.00 47.81 174 ASP A O 1
ATOM 1385 N N . ALA A 1 175 ? 1.933 -23.204 30.592 1.00 49.72 175 ALA A N 1
ATOM 1386 C CA . ALA A 1 175 ? 0.843 -23.968 31.205 1.00 49.72 175 ALA A CA 1
ATOM 1387 C C . ALA A 1 175 ? 0.993 -24.249 32.722 1.00 49.72 175 ALA A C 1
ATOM 1389 O O . ALA A 1 175 ? 0.205 -25.005 33.289 1.00 49.72 175 ALA A O 1
ATOM 1390 N N . THR A 1 176 ? 1.987 -23.657 33.387 1.00 53.88 176 THR A N 1
ATOM 1391 C CA . THR A 1 176 ? 2.227 -23.736 34.836 1.00 53.88 176 THR A CA 1
ATOM 1392 C C . THR A 1 176 ? 1.550 -22.611 35.626 1.00 53.88 176 THR A C 1
ATOM 1394 O O . THR A 1 176 ? 1.593 -22.622 36.855 1.00 53.88 176 THR A O 1
ATOM 1397 N N . ASP A 1 177 ? 0.939 -21.631 34.954 1.00 49.97 177 ASP A N 1
ATOM 1398 C CA . ASP A 1 177 ? 0.257 -20.517 35.616 1.00 49.97 177 ASP A CA 1
ATOM 1399 C C . ASP A 1 177 ? -1.108 -20.948 36.212 1.00 49.97 177 ASP A C 1
ATOM 1401 O O . ASP A 1 177 ? -1.875 -21.671 35.566 1.00 49.97 177 ASP A O 1
ATOM 1405 N N . PRO A 1 178 ? -1.453 -20.517 37.444 1.00 54.44 178 PRO A N 1
ATOM 1406 C CA . PRO A 1 178 ? -2.660 -20.959 38.135 1.00 54.44 178 PRO A CA 1
ATOM 1407 C C . PRO A 1 178 ? -3.952 -20.598 37.370 1.00 54.44 178 PRO A C 1
ATOM 1409 O O . PRO A 1 178 ? -4.036 -19.539 36.738 1.00 54.44 178 PRO A O 1
ATOM 1412 N N . PRO A 1 179 ?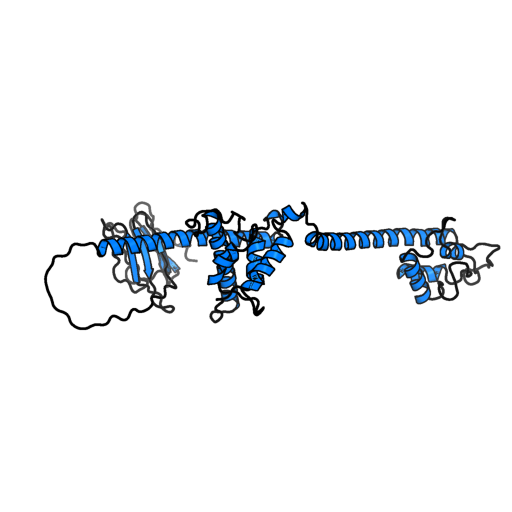 -5.009 -21.433 37.473 1.00 51.03 179 PRO A N 1
ATOM 1413 C CA . PRO A 1 179 ? -6.241 -21.329 36.676 1.00 51.03 179 PRO A CA 1
ATOM 1414 C C . PRO A 1 179 ? -7.055 -20.042 36.900 1.00 51.03 179 PRO A C 1
ATOM 1416 O O . PRO A 1 179 ? -7.983 -19.762 36.134 1.00 51.03 179 PRO A O 1
ATOM 1419 N N . ASP A 1 180 ? -6.702 -19.245 37.910 1.00 44.97 180 ASP A N 1
ATOM 1420 C CA . ASP A 1 180 ? -7.339 -17.968 38.247 1.00 44.97 180 ASP A CA 1
ATOM 1421 C C . ASP A 1 180 ? -6.965 -16.827 37.273 1.00 44.97 180 ASP A C 1
ATOM 1423 O O . ASP A 1 180 ? -7.642 -15.804 37.196 1.00 44.97 180 ASP A O 1
ATOM 1427 N N . LYS A 1 181 ? -5.956 -17.033 36.410 1.00 48.44 181 LYS A N 1
ATOM 1428 C CA . LYS A 1 181 ? -5.614 -16.132 35.288 1.00 48.44 181 LYS A CA 1
ATOM 1429 C C . LYS A 1 181 ? -6.444 -16.386 34.014 1.00 48.44 181 LYS A C 1
ATOM 1431 O O . LYS A 1 181 ? -6.066 -15.986 32.917 1.00 48.44 181 LYS A O 1
ATOM 1436 N N . ARG A 1 182 ? -7.612 -17.039 34.121 1.00 49.12 182 ARG A N 1
ATOM 1437 C CA . ARG A 1 182 ? -8.576 -17.196 33.005 1.00 49.12 182 ARG A CA 1
ATOM 1438 C C . ARG A 1 182 ? -9.151 -15.861 32.505 1.00 49.12 182 ARG A C 1
ATOM 1440 O O . ARG A 1 182 ? -9.650 -15.786 31.372 1.00 49.12 182 ARG A O 1
ATOM 1447 N N . PHE A 1 183 ? -9.071 -14.812 33.319 1.00 52.00 183 PHE A N 1
ATOM 1448 C CA . PHE A 1 183 ? -9.404 -13.446 32.927 1.00 52.00 183 PHE A CA 1
ATOM 1449 C C . PHE A 1 183 ? -8.307 -12.838 32.045 1.00 52.00 183 PHE A C 1
ATOM 1451 O O . PHE A 1 183 ? -7.127 -13.095 32.248 1.00 52.00 183 PHE A O 1
ATOM 1458 N N . MET A 1 184 ? -8.699 -12.059 31.028 1.00 60.62 184 MET A N 1
ATOM 1459 C CA . MET A 1 184 ? -7.722 -11.238 30.304 1.00 60.62 184 MET A CA 1
ATOM 1460 C C . MET A 1 184 ? -7.027 -10.310 31.302 1.00 60.62 184 MET A C 1
ATOM 1462 O O . MET A 1 184 ? -7.712 -9.680 32.109 1.00 60.62 184 MET A O 1
ATOM 1466 N N . ASP A 1 185 ? -5.698 -10.227 31.214 1.00 67.31 185 ASP A N 1
ATOM 1467 C CA . ASP A 1 185 ? -4.905 -9.207 31.906 1.00 67.31 185 ASP A CA 1
ATOM 1468 C C . ASP A 1 185 ? -5.449 -7.804 31.575 1.00 67.31 185 ASP A C 1
ATOM 1470 O O . ASP A 1 185 ? -6.122 -7.625 30.554 1.00 67.31 185 ASP A O 1
ATOM 1474 N N . VAL A 1 186 ? -5.175 -6.803 32.412 1.00 71.00 186 VAL A N 1
ATOM 1475 C CA . VAL A 1 186 ? -5.657 -5.422 32.224 1.00 71.00 186 VAL A CA 1
ATOM 1476 C C . VAL A 1 186 ? -5.270 -4.905 30.835 1.00 71.00 186 VAL A C 1
ATOM 1478 O O . VAL A 1 186 ? -6.118 -4.367 30.118 1.00 71.00 186 VAL A O 1
ATOM 1481 N N . ASP A 1 187 ? -4.038 -5.185 30.412 1.00 71.88 187 ASP A N 1
ATOM 1482 C CA . ASP A 1 187 ? -3.519 -4.828 29.089 1.00 71.88 187 ASP A CA 1
ATOM 1483 C C . ASP A 1 187 ? -4.209 -5.612 27.964 1.00 71.88 187 ASP A C 1
ATOM 1485 O O . ASP A 1 187 ? -4.538 -5.068 26.906 1.00 71.88 187 ASP A O 1
ATOM 1489 N N . GLY A 1 188 ? -4.517 -6.888 28.209 1.00 77.56 188 GLY A N 1
ATOM 1490 C CA . GLY A 1 188 ? -5.245 -7.717 27.253 1.00 77.56 188 GLY A CA 1
ATOM 1491 C C . GLY A 1 188 ? -6.689 -7.264 27.055 1.00 77.56 188 GLY A C 1
ATOM 1492 O O . GLY A 1 188 ? -7.193 -7.237 25.931 1.00 77.56 188 GLY A O 1
ATOM 1493 N N . MET A 1 189 ? -7.339 -6.830 28.134 1.00 80.75 189 MET A N 1
ATOM 1494 C CA . MET A 1 189 ? -8.673 -6.248 28.073 1.00 80.75 189 MET A CA 1
ATOM 1495 C C . MET A 1 189 ? -8.651 -4.891 27.363 1.00 80.75 189 MET A C 1
ATOM 1497 O O . MET A 1 189 ? -9.551 -4.610 26.572 1.00 80.75 189 MET A O 1
ATOM 1501 N N . ALA A 1 190 ? -7.620 -4.071 27.585 1.00 81.88 190 ALA A N 1
ATOM 1502 C CA . ALA A 1 190 ? -7.450 -2.803 26.880 1.00 81.88 190 ALA A CA 1
ATOM 1503 C C . ALA A 1 190 ? -7.328 -3.010 25.361 1.00 81.88 190 ALA A C 1
ATOM 1505 O O . ALA A 1 190 ? -8.004 -2.317 24.595 1.00 81.88 190 ALA A O 1
ATOM 1506 N N . MET A 1 191 ? -6.548 -4.008 24.931 1.00 85.38 191 MET A N 1
ATOM 1507 C CA . MET A 1 191 ? -6.459 -4.400 23.524 1.00 85.38 191 MET A CA 1
ATOM 1508 C C . MET A 1 191 ? -7.798 -4.917 22.987 1.00 85.38 191 MET A C 1
ATOM 1510 O O . MET A 1 191 ? -8.224 -4.502 21.913 1.00 85.38 191 MET A O 1
ATOM 1514 N N . TYR A 1 192 ? -8.475 -5.816 23.704 1.00 87.31 192 TYR A N 1
ATOM 1515 C CA . TYR A 1 192 ? -9.765 -6.351 23.261 1.00 87.31 192 TYR A CA 1
ATOM 1516 C C . TYR A 1 192 ? -10.801 -5.237 23.057 1.00 87.31 192 TYR A C 1
ATOM 1518 O O . TYR A 1 192 ? -11.489 -5.208 22.036 1.00 87.31 192 TYR A O 1
ATOM 1526 N N . VAL A 1 193 ? -10.880 -4.298 24.005 1.00 86.75 193 VAL A N 1
ATOM 1527 C CA . VAL A 1 193 ? -11.766 -3.130 23.918 1.00 86.75 193 VAL A CA 1
ATOM 1528 C C . VAL A 1 193 ? -11.388 -2.244 22.735 1.00 86.75 193 VAL A C 1
ATOM 1530 O O . VAL A 1 193 ? -12.276 -1.778 22.030 1.00 86.75 193 VAL A O 1
ATOM 1533 N N . GLU A 1 194 ? -10.096 -2.045 22.477 1.00 89.56 194 GLU A N 1
ATOM 1534 C CA . GLU A 1 194 ? -9.629 -1.292 21.311 1.00 89.56 194 GLU A CA 1
ATOM 1535 C C . GLU A 1 194 ? -10.055 -1.937 19.986 1.00 89.56 194 GLU A C 1
ATOM 1537 O O . GLU A 1 194 ? -10.617 -1.263 19.125 1.00 89.56 194 GLU A O 1
ATOM 1542 N N . VAL A 1 195 ? -9.832 -3.245 19.828 1.00 91.56 195 VAL A N 1
ATOM 1543 C CA . VAL A 1 195 ? -10.211 -3.981 18.610 1.00 91.56 195 VAL A CA 1
ATOM 1544 C C . VAL A 1 195 ? -11.725 -3.940 18.406 1.00 91.56 195 VAL A C 1
ATOM 1546 O O . VAL A 1 195 ? -12.193 -3.728 17.289 1.00 91.56 195 VAL A O 1
ATOM 1549 N N . MET A 1 196 ? -12.499 -4.100 19.480 1.00 89.06 196 MET A N 1
ATOM 1550 C CA . MET A 1 196 ? -13.958 -3.999 19.428 1.00 89.06 196 MET A CA 1
ATOM 1551 C C . MET A 1 196 ? -14.434 -2.599 19.038 1.00 89.06 196 MET A C 1
ATOM 1553 O O . MET A 1 196 ? -15.307 -2.495 18.182 1.00 89.06 196 MET A O 1
ATOM 1557 N N . ALA A 1 197 ? -13.830 -1.546 19.594 1.00 88.88 197 ALA A N 1
ATOM 1558 C CA . ALA A 1 197 ? -14.145 -0.165 19.241 1.00 88.88 197 ALA A CA 1
ATOM 1559 C C . ALA A 1 197 ? -13.875 0.117 17.754 1.00 88.88 197 ALA A C 1
ATOM 1561 O O . ALA A 1 197 ? -14.725 0.684 17.074 1.00 88.88 197 ALA A O 1
ATOM 1562 N N . ARG A 1 198 ? -12.735 -0.345 17.219 1.00 91.19 198 ARG A N 1
ATOM 1563 C CA . ARG A 1 198 ? -12.408 -0.219 15.785 1.00 91.19 198 ARG A CA 1
ATOM 1564 C C . ARG A 1 198 ? -13.384 -0.998 14.897 1.00 91.19 198 ARG A C 1
ATOM 1566 O O . ARG A 1 198 ? -13.778 -0.515 13.838 1.00 91.19 198 ARG A O 1
ATOM 1573 N N . LEU A 1 199 ? -13.807 -2.192 15.319 1.00 89.44 199 LEU A N 1
ATOM 1574 C CA . LEU A 1 199 ? -14.833 -2.965 14.607 1.00 89.44 199 LEU A CA 1
ATOM 1575 C C . LEU A 1 199 ? -16.188 -2.249 14.606 1.00 89.44 199 LEU A C 1
ATOM 1577 O O . LEU A 1 199 ? -16.860 -2.238 13.574 1.00 89.44 199 LEU A O 1
ATOM 1581 N N . ASP A 1 200 ? -16.582 -1.652 15.731 1.00 85.88 200 ASP A N 1
ATOM 1582 C CA . ASP A 1 200 ? -17.828 -0.888 15.853 1.00 85.88 200 ASP A CA 1
ATOM 1583 C C . ASP A 1 200 ? -17.801 0.367 14.990 1.00 85.88 200 ASP A C 1
ATOM 1585 O O . ASP A 1 200 ? -18.750 0.614 14.251 1.00 85.88 200 ASP A O 1
ATOM 1589 N N . GLU A 1 201 ? -16.688 1.098 14.983 1.00 86.50 201 GLU A N 1
ATOM 1590 C CA . GLU A 1 201 ? -16.509 2.253 14.108 1.00 86.50 201 GLU A CA 1
ATOM 1591 C C . GLU A 1 201 ? -16.625 1.866 12.625 1.00 86.50 201 GLU A C 1
ATOM 1593 O O . GLU A 1 201 ? -17.357 2.499 11.862 1.00 86.50 201 GLU A O 1
ATOM 1598 N N . LEU A 1 202 ? -15.945 0.794 12.200 1.00 86.44 202 LEU A N 1
ATOM 1599 C CA . LEU A 1 202 ? -16.007 0.307 10.819 1.00 86.44 202 LEU A CA 1
ATOM 1600 C C . LEU A 1 202 ? -17.399 -0.192 10.428 1.00 86.44 202 LEU A C 1
ATOM 1602 O O . LEU A 1 202 ? -17.797 -0.061 9.266 1.00 86.44 202 LEU A O 1
ATOM 1606 N N . THR A 1 203 ? -18.114 -0.793 11.376 1.00 83.44 203 THR A N 1
ATOM 1607 C CA . THR A 1 203 ? -19.494 -1.248 11.189 1.00 83.44 203 THR A CA 1
ATOM 1608 C C . THR A 1 203 ? -20.427 -0.050 11.050 1.00 83.44 203 THR A C 1
ATOM 1610 O O . THR A 1 203 ? -21.213 0.008 10.108 1.00 83.44 203 THR A O 1
ATOM 1613 N N . HIS A 1 204 ? -20.272 0.953 11.914 1.00 82.31 204 HIS A N 1
ATOM 1614 C CA . HIS A 1 204 ? -21.043 2.189 11.889 1.00 82.31 204 HIS A CA 1
ATOM 1615 C C . HIS A 1 204 ? -20.829 2.970 10.585 1.00 82.31 204 HIS A C 1
ATOM 1617 O O . HIS A 1 204 ? -21.792 3.320 9.906 1.00 82.31 204 HIS A O 1
ATOM 1623 N N . ARG A 1 205 ? -19.575 3.153 10.148 1.00 83.56 205 ARG A N 1
ATOM 1624 C CA . ARG A 1 205 ? -19.263 3.790 8.854 1.00 83.56 205 ARG A CA 1
ATOM 1625 C C . ARG A 1 205 ? -19.897 3.048 7.673 1.00 83.56 205 ARG A C 1
ATOM 1627 O O . ARG A 1 205 ? -20.371 3.678 6.733 1.00 83.56 205 ARG A O 1
ATOM 1634 N N . ARG A 1 206 ? -19.929 1.711 7.704 1.00 83.06 206 ARG A N 1
ATOM 1635 C CA . ARG A 1 206 ? -20.607 0.902 6.674 1.00 83.06 206 ARG A CA 1
ATOM 1636 C C . ARG A 1 206 ? -22.116 1.082 6.690 1.00 83.06 206 ARG A C 1
ATOM 1638 O O . ARG A 1 206 ? -22.714 1.152 5.620 1.00 83.06 206 ARG A O 1
ATOM 1645 N N . HIS A 1 207 ? -22.702 1.144 7.877 1.00 83.69 207 HIS A N 1
ATOM 1646 C CA . HIS A 1 207 ? -24.129 1.355 8.059 1.00 83.69 207 HIS A CA 1
ATOM 1647 C C . HIS A 1 207 ? -24.566 2.702 7.464 1.00 83.69 207 HIS A C 1
ATOM 1649 O O . HIS A 1 207 ? -25.476 2.730 6.643 1.00 83.69 207 HIS A O 1
ATOM 1655 N N . LEU A 1 208 ? -23.813 3.780 7.725 1.00 84.62 208 LEU A N 1
ATOM 1656 C CA . LEU A 1 208 ? -24.054 5.103 7.127 1.00 84.62 208 LEU A CA 1
ATOM 1657 C C . LEU A 1 208 ? -24.026 5.095 5.588 1.00 84.62 208 LEU A C 1
ATOM 1659 O O . LEU A 1 208 ? -24.760 5.844 4.952 1.00 84.62 208 LEU A O 1
ATOM 1663 N N . LEU A 1 209 ? -23.188 4.251 4.976 1.00 84.25 209 LEU A N 1
ATOM 1664 C CA . LEU A 1 209 ? -23.058 4.167 3.516 1.00 84.25 209 LEU A CA 1
ATOM 1665 C C . LEU A 1 209 ? -24.095 3.246 2.855 1.00 84.25 209 LEU A C 1
ATOM 1667 O O . LEU A 1 209 ? -24.411 3.433 1.682 1.00 84.25 209 LEU A O 1
ATOM 1671 N N . ARG A 1 210 ? -24.573 2.213 3.559 1.00 80.75 210 ARG A N 1
ATOM 1672 C CA . ARG A 1 210 ? -25.464 1.172 3.005 1.00 80.75 210 ARG A CA 1
ATOM 1673 C C . ARG A 1 210 ? -26.922 1.288 3.462 1.00 80.75 210 ARG A C 1
ATOM 1675 O O . ARG A 1 210 ? -27.774 0.612 2.884 1.00 80.75 210 ARG A O 1
ATOM 1682 N N . GLY A 1 211 ? -27.204 2.146 4.441 1.00 76.56 211 GLY A N 1
ATOM 1683 C CA . GLY A 1 211 ? -28.524 2.361 5.030 1.00 76.56 211 GLY A CA 1
ATOM 1684 C C . GLY A 1 211 ? -28.938 1.288 6.045 1.00 76.56 211 GLY A C 1
ATOM 1685 O O . GLY A 1 211 ? -28.292 0.246 6.184 1.00 76.56 211 GLY A O 1
ATOM 1686 N N . ASP A 1 212 ? -30.071 1.531 6.709 1.00 67.31 212 ASP A N 1
ATOM 1687 C CA . ASP A 1 212 ? -30.535 0.810 7.909 1.00 67.31 212 ASP A CA 1
ATOM 1688 C C . ASP A 1 212 ? -30.759 -0.699 7.743 1.00 67.31 212 ASP A C 1
ATOM 1690 O O . ASP A 1 212 ? -30.802 -1.446 8.716 1.00 67.31 212 ASP A O 1
ATOM 1694 N N . ARG A 1 213 ? -30.864 -1.194 6.505 1.00 61.00 213 ARG A N 1
ATOM 1695 C CA . ARG A 1 213 ? -31.081 -2.625 6.224 1.00 61.00 213 ARG A CA 1
ATOM 1696 C C . ARG A 1 213 ? -29.815 -3.481 6.348 1.00 61.00 213 ARG A C 1
ATOM 1698 O O . ARG A 1 213 ? -29.888 -4.693 6.150 1.00 61.00 213 ARG A O 1
ATOM 1705 N N . TYR A 1 214 ? -28.657 -2.880 6.625 1.00 62.31 214 TYR A N 1
ATOM 1706 C CA . TYR A 1 214 ? -27.383 -3.589 6.743 1.00 62.31 214 TYR A CA 1
ATOM 1707 C C . TYR A 1 214 ? -26.994 -3.809 8.216 1.00 62.31 214 TYR A C 1
ATOM 1709 O O . TYR A 1 214 ? -26.468 -2.908 8.870 1.00 62.31 214 TYR A O 1
ATOM 1717 N N . GLU A 1 215 ? -27.209 -5.030 8.718 1.00 63.75 215 GLU A N 1
ATOM 1718 C CA . GLU A 1 215 ? -26.730 -5.485 10.031 1.00 63.75 215 GLU A CA 1
ATOM 1719 C C . GLU A 1 215 ? -25.410 -6.268 9.898 1.00 63.75 215 GLU A C 1
ATOM 1721 O O . GLU A 1 215 ? -25.392 -7.418 9.450 1.00 63.75 215 GLU A O 1
ATOM 1726 N N . ASP A 1 216 ? -24.289 -5.684 10.333 1.00 68.62 216 ASP A N 1
ATOM 1727 C CA . ASP A 1 216 ? -22.983 -6.359 10.308 1.00 68.62 216 ASP A CA 1
ATOM 1728 C C . ASP A 1 216 ? -22.720 -7.131 11.615 1.00 68.62 216 ASP A C 1
ATOM 1730 O O . ASP A 1 216 ? -22.078 -6.655 12.555 1.00 68.62 216 ASP A O 1
ATOM 1734 N N . LYS A 1 217 ? -23.262 -8.351 11.712 1.00 74.88 217 LYS A N 1
ATOM 1735 C CA . LYS A 1 217 ? -23.079 -9.224 12.894 1.00 74.88 217 LYS A CA 1
ATOM 1736 C C . LYS A 1 217 ? -21.802 -10.076 12.828 1.00 74.88 217 LYS A C 1
ATOM 1738 O O . LYS A 1 217 ? -21.459 -10.746 13.810 1.00 74.88 217 LYS A O 1
ATOM 1743 N N . MET A 1 218 ? -21.093 -10.064 11.697 1.00 86.00 218 MET A N 1
ATOM 1744 C CA . MET A 1 218 ? -19.962 -10.948 11.409 1.00 86.00 218 MET A CA 1
ATOM 1745 C C . MET A 1 218 ? -18.702 -10.150 11.076 1.00 86.00 218 MET A C 1
ATOM 1747 O O . MET A 1 218 ? -18.728 -9.152 10.376 1.00 86.00 218 MET A O 1
ATOM 1751 N N . ILE A 1 219 ? -17.559 -10.620 11.556 1.00 91.00 219 ILE A N 1
ATOM 1752 C CA . ILE A 1 219 ? -16.258 -10.010 11.302 1.00 91.00 219 ILE A CA 1
ATOM 1753 C C . ILE A 1 219 ? -15.680 -10.623 10.030 1.00 91.00 219 ILE A C 1
ATOM 1755 O O . ILE A 1 219 ? -15.534 -11.843 9.959 1.00 91.00 219 ILE A O 1
ATOM 1759 N N . ARG A 1 220 ? -15.311 -9.800 9.044 1.00 92.31 220 ARG A N 1
ATOM 1760 C CA . ARG A 1 220 ? -14.618 -10.271 7.834 1.00 92.31 220 ARG A CA 1
ATOM 1761 C C . ARG A 1 220 ? -13.132 -10.475 8.115 1.00 92.31 220 ARG A C 1
ATOM 1763 O O . ARG A 1 220 ? -12.525 -9.660 8.808 1.00 92.31 220 ARG A O 1
ATOM 1770 N N . PHE A 1 221 ? -12.529 -11.488 7.494 1.00 94.12 221 PHE A N 1
ATOM 1771 C CA . PHE A 1 221 ? -11.088 -11.775 7.583 1.00 94.12 221 PHE A CA 1
ATOM 1772 C C . PHE A 1 221 ? -10.233 -10.523 7.353 1.00 94.12 221 PHE A C 1
ATOM 1774 O O . PHE A 1 221 ? -9.389 -10.168 8.174 1.00 94.12 221 PHE A O 1
ATOM 1781 N N . LYS A 1 222 ? -10.506 -9.816 6.246 1.00 92.44 222 LYS A N 1
ATOM 1782 C CA . LYS A 1 222 ? -9.761 -8.617 5.841 1.00 92.44 222 LYS A CA 1
ATOM 1783 C C . LYS A 1 222 ? -9.904 -7.475 6.846 1.00 92.44 222 LYS A C 1
ATOM 1785 O O . LYS A 1 222 ? -8.930 -6.778 7.092 1.00 92.44 222 LYS A O 1
ATOM 1790 N N . ASP A 1 223 ? -11.089 -7.307 7.434 1.00 92.81 223 ASP A N 1
ATOM 1791 C CA . ASP A 1 223 ? -11.338 -6.231 8.397 1.00 92.81 223 ASP A CA 1
ATOM 1792 C C . ASP A 1 223 ? -10.563 -6.463 9.685 1.00 92.81 223 ASP A C 1
ATOM 1794 O O . ASP A 1 223 ? -9.920 -5.547 10.187 1.00 92.81 223 ASP A O 1
ATOM 1798 N N . LEU A 1 224 ? -10.606 -7.692 10.214 1.00 94.31 224 LEU A N 1
ATOM 1799 C CA . LEU A 1 224 ? -9.887 -7.998 11.443 1.00 94.31 224 LEU A CA 1
ATOM 1800 C C . LEU A 1 224 ? -8.382 -7.869 11.234 1.00 94.31 224 LEU A C 1
ATOM 1802 O O . LEU A 1 224 ? -7.708 -7.260 12.056 1.00 94.31 224 LEU A O 1
ATOM 1806 N N . LEU A 1 225 ? -7.867 -8.402 10.124 1.00 93.12 225 LEU A N 1
ATOM 1807 C CA . LEU A 1 225 ? -6.450 -8.293 9.806 1.00 93.12 225 LEU A CA 1
ATOM 1808 C C . LEU A 1 225 ? -6.019 -6.826 9.679 1.00 93.12 225 LEU A C 1
ATOM 1810 O O . LEU A 1 225 ? -5.019 -6.423 10.270 1.00 93.12 225 LEU A O 1
ATOM 1814 N N . LEU A 1 226 ? -6.805 -6.008 8.974 1.00 90.25 226 LEU A N 1
ATOM 1815 C CA . LEU A 1 226 ? -6.541 -4.578 8.838 1.00 90.25 226 LEU A CA 1
ATOM 1816 C C . LEU A 1 226 ? -6.502 -3.880 10.204 1.00 90.25 226 LEU A C 1
ATOM 1818 O O . LEU A 1 226 ? -5.543 -3.179 10.496 1.00 90.25 226 LEU A O 1
ATOM 1822 N N . ILE A 1 227 ? -7.486 -4.122 11.070 1.00 91.94 227 ILE A N 1
ATOM 1823 C CA . ILE A 1 227 ? -7.548 -3.518 12.409 1.00 91.94 227 ILE A CA 1
ATOM 1824 C C . ILE A 1 227 ? -6.337 -3.899 13.264 1.00 91.94 227 ILE A C 1
ATOM 1826 O O . ILE A 1 227 ? -5.753 -3.042 13.928 1.00 91.94 227 ILE A O 1
ATOM 1830 N N . LEU A 1 228 ? -5.964 -5.182 13.264 1.00 90.81 228 LEU A N 1
ATOM 1831 C CA . LEU A 1 228 ? -4.844 -5.666 14.070 1.00 90.81 228 LEU A CA 1
ATOM 1832 C C . LEU A 1 228 ? -3.511 -5.102 13.573 1.00 90.81 228 LEU A C 1
ATOM 1834 O O . LEU A 1 228 ? -2.699 -4.676 14.389 1.00 90.81 228 LEU A O 1
ATOM 1838 N N . THR A 1 229 ? -3.316 -5.041 12.255 1.00 87.75 229 THR A N 1
ATOM 1839 C CA . THR A 1 229 ? -2.106 -4.456 11.659 1.00 87.75 229 THR A CA 1
ATOM 1840 C C . THR A 1 229 ? -2.037 -2.943 11.873 1.00 87.75 229 THR A C 1
ATO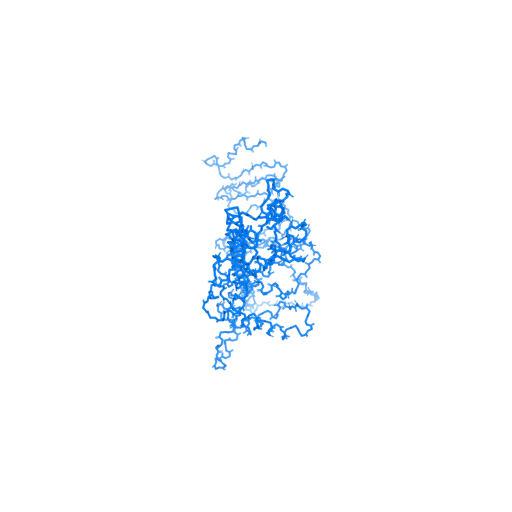M 1842 O O . THR A 1 229 ? -1.021 -2.453 12.353 1.00 87.75 229 THR A O 1
ATOM 1845 N N . GLN A 1 230 ? -3.117 -2.192 11.633 1.00 86.44 230 GLN A N 1
ATOM 1846 C CA . GLN A 1 230 ? -3.164 -0.736 11.848 1.00 86.44 230 GLN A CA 1
ATOM 1847 C C . GLN A 1 230 ? -2.839 -0.338 13.287 1.00 86.44 230 GLN A C 1
ATOM 1849 O O . GLN A 1 230 ? -2.170 0.665 13.510 1.00 86.44 230 GLN A O 1
ATOM 1854 N N . ARG A 1 231 ? -3.260 -1.144 14.268 1.00 86.88 231 ARG A N 1
ATOM 1855 C CA . ARG A 1 231 ? -2.910 -0.927 15.675 1.00 86.88 231 ARG A CA 1
ATOM 1856 C C . ARG A 1 231 ? -1.402 -1.041 15.932 1.00 86.88 231 ARG A C 1
ATOM 1858 O O . ARG A 1 231 ? -0.888 -0.362 16.814 1.00 86.88 231 ARG A O 1
ATOM 1865 N N . THR A 1 232 ? -0.708 -1.915 15.205 1.00 83.31 232 THR A N 1
ATOM 1866 C CA . THR A 1 232 ? 0.732 -2.162 15.381 1.00 83.31 232 THR A CA 1
ATOM 1867 C C . THR A 1 232 ? 1.624 -1.222 14.569 1.00 83.31 232 THR A C 1
ATOM 1869 O O . THR A 1 232 ? 2.772 -1.017 14.955 1.00 83.31 232 THR A O 1
ATOM 1872 N N . VAL A 1 233 ? 1.114 -0.634 13.479 1.00 82.12 233 VAL A N 1
ATOM 1873 C CA . VAL A 1 233 ? 1.900 0.271 12.627 1.00 82.12 233 VAL A CA 1
ATOM 1874 C C . VAL A 1 233 ? 2.071 1.641 13.305 1.00 82.12 233 VAL A C 1
ATOM 1876 O O . VAL A 1 233 ? 1.078 2.265 13.692 1.00 82.12 233 VAL A O 1
ATOM 1879 N N . PRO A 1 234 ? 3.309 2.154 13.437 1.00 78.81 234 PRO A N 1
ATOM 1880 C CA . PRO A 1 234 ? 3.559 3.484 13.983 1.00 78.81 234 PRO A CA 1
ATOM 1881 C C . PRO A 1 234 ? 3.091 4.590 13.024 1.00 78.81 234 PRO A C 1
ATOM 1883 O O . PRO A 1 234 ? 3.228 4.470 11.807 1.00 78.81 234 PRO A O 1
ATOM 1886 N N . CYS A 1 235 ? 2.576 5.700 13.568 1.00 76.88 235 CYS A N 1
ATOM 1887 C CA . CYS A 1 235 ? 2.003 6.809 12.790 1.00 76.88 235 CYS A CA 1
ATOM 1888 C C . CYS A 1 235 ? 3.004 7.495 11.843 1.00 76.88 235 CYS A C 1
ATOM 1890 O O . CYS A 1 235 ? 2.594 8.205 10.928 1.00 76.88 235 CYS A O 1
ATOM 1892 N N . GLU A 1 236 ? 4.304 7.330 12.079 1.00 77.50 236 GLU A N 1
ATOM 1893 C CA . GLU A 1 236 ? 5.393 7.839 11.243 1.00 77.50 236 GLU A CA 1
ATOM 1894 C C . GLU A 1 236 ? 5.494 7.103 9.900 1.00 77.50 236 GLU A C 1
ATOM 1896 O O . GLU A 1 236 ? 6.057 7.647 8.953 1.00 77.50 236 GLU A O 1
ATOM 1901 N N . GLY A 1 237 ? 4.958 5.880 9.814 1.00 72.12 237 GLY A N 1
ATOM 1902 C CA . GLY A 1 237 ? 4.954 5.064 8.599 1.00 72.12 237 GLY A CA 1
ATOM 1903 C C . GLY A 1 237 ? 3.772 5.319 7.660 1.00 72.12 237 GLY A C 1
ATOM 1904 O O . GLY A 1 237 ? 3.719 4.699 6.602 1.00 72.12 237 GLY A O 1
ATOM 1905 N N . LEU A 1 238 ? 2.829 6.193 8.032 1.00 81.12 238 LEU A N 1
ATOM 1906 C CA . LEU A 1 238 ? 1.622 6.479 7.250 1.00 81.12 238 LEU A CA 1
ATOM 1907 C C . LEU A 1 238 ? 1.730 7.804 6.485 1.00 81.12 238 LEU A C 1
ATOM 1909 O O . LEU A 1 238 ? 2.388 8.754 6.919 1.00 81.12 238 LEU A O 1
ATOM 1913 N N . THR A 1 239 ? 1.021 7.892 5.361 1.00 86.94 239 THR A N 1
ATOM 1914 C CA . THR A 1 239 ? 0.835 9.150 4.625 1.00 86.94 239 THR A CA 1
ATOM 1915 C C . THR A 1 239 ? 0.013 10.157 5.443 1.00 86.94 239 THR A C 1
ATOM 1917 O O . THR A 1 239 ? -0.646 9.809 6.423 1.00 86.94 239 THR A O 1
ATOM 1920 N N . ILE A 1 240 ? 0.017 11.437 5.047 1.00 87.94 240 ILE A N 1
ATOM 1921 C CA . ILE A 1 240 ? -0.711 12.498 5.771 1.00 87.94 240 ILE A CA 1
ATOM 1922 C C . ILE A 1 240 ? -2.211 12.177 5.885 1.00 87.94 240 ILE A C 1
ATOM 1924 O O . ILE A 1 240 ? -2.785 12.313 6.964 1.00 87.94 240 ILE A O 1
ATOM 1928 N N . SER A 1 241 ? -2.844 11.731 4.797 1.00 87.81 241 SER A N 1
ATOM 1929 C CA . SER A 1 241 ? -4.271 11.385 4.780 1.00 87.81 241 SER A CA 1
ATOM 1930 C C . SER A 1 241 ? -4.580 10.204 5.700 1.00 87.81 241 SER A C 1
ATOM 1932 O O . SER A 1 241 ? -5.525 10.259 6.486 1.00 87.81 241 SER A O 1
ATOM 1934 N N . GLU A 1 242 ? -3.760 9.159 5.656 1.00 87.81 242 GLU A N 1
ATOM 1935 C CA . GLU A 1 242 ? -3.909 7.986 6.516 1.00 87.81 242 GLU A CA 1
ATOM 1936 C C . GLU A 1 242 ? -3.684 8.325 7.992 1.00 87.81 242 GLU A C 1
ATOM 1938 O O . GLU A 1 242 ? -4.427 7.861 8.857 1.00 87.81 242 GLU A O 1
ATOM 1943 N N . LYS A 1 243 ? -2.715 9.196 8.291 1.00 88.50 243 LYS A N 1
ATOM 1944 C CA . LYS A 1 243 ? -2.443 9.668 9.651 1.00 88.50 243 LYS A CA 1
ATOM 1945 C C . LYS A 1 243 ? -3.629 10.431 10.235 1.00 88.50 243 LYS A C 1
ATOM 1947 O O . LYS A 1 243 ? -3.962 10.226 11.400 1.00 88.50 243 LYS A O 1
ATOM 1952 N N . VAL A 1 244 ? -4.296 11.274 9.444 1.00 90.19 244 VAL A N 1
ATOM 1953 C C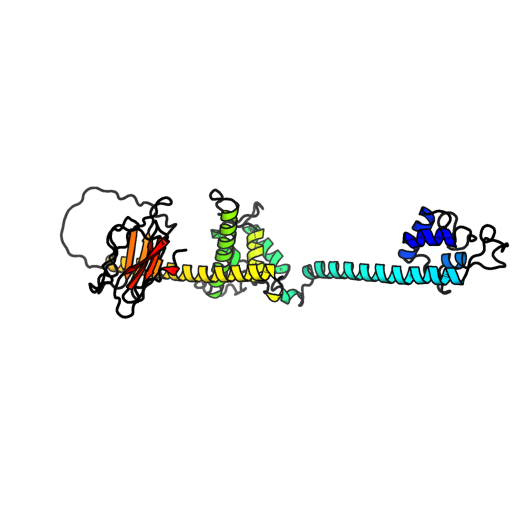A . VAL A 1 244 ? -5.526 11.966 9.873 1.00 90.19 244 VAL A CA 1
ATOM 1954 C C . VAL A 1 244 ? -6.629 10.957 10.211 1.00 90.19 244 VAL A C 1
ATOM 1956 O O . VAL A 1 244 ? -7.282 11.085 11.249 1.00 90.19 244 VAL A O 1
ATOM 1959 N N . ILE A 1 245 ? -6.807 9.922 9.384 1.00 87.00 245 ILE A N 1
ATOM 1960 C CA . ILE A 1 245 ? -7.802 8.868 9.626 1.00 87.00 245 ILE A CA 1
ATOM 1961 C C . ILE A 1 245 ? -7.474 8.094 10.909 1.00 87.00 245 ILE A C 1
ATOM 1963 O O . ILE A 1 245 ? -8.357 7.908 11.749 1.00 87.00 245 ILE A O 1
ATOM 1967 N N . GLU A 1 246 ? -6.219 7.692 11.105 1.00 88.50 246 GLU A N 1
ATOM 1968 C CA . GLU A 1 246 ? -5.796 6.958 12.301 1.00 88.50 246 GLU A CA 1
ATOM 1969 C C . GLU A 1 246 ? -5.949 7.806 13.573 1.00 88.50 246 GLU A C 1
ATOM 1971 O O . GLU A 1 246 ? -6.451 7.316 14.584 1.00 88.50 246 GLU A O 1
ATOM 1976 N N . LEU A 1 247 ? -5.619 9.101 13.528 1.00 87.38 247 LEU A N 1
ATOM 1977 C CA . LEU A 1 247 ? -5.846 10.013 14.655 1.00 87.38 247 LEU A CA 1
ATOM 1978 C C . LEU A 1 247 ? -7.337 10.175 14.980 1.00 87.38 247 LEU A C 1
ATOM 1980 O O . LEU A 1 247 ? -7.710 10.148 16.154 1.00 87.38 247 LEU A O 1
ATOM 1984 N N . SER A 1 248 ? -8.199 10.290 13.964 1.00 87.25 248 SER A N 1
ATOM 1985 C CA . SER A 1 248 ? -9.652 10.369 14.180 1.00 87.25 248 SER A CA 1
ATOM 1986 C C . SER A 1 248 ? -10.210 9.094 14.829 1.00 87.25 248 SER A C 1
ATOM 1988 O O . SER A 1 248 ? -11.032 9.168 15.742 1.00 87.25 248 SER A O 1
ATOM 1990 N N . THR A 1 249 ? -9.688 7.937 14.415 1.00 86.75 249 THR A N 1
ATOM 1991 C CA . THR A 1 249 ? -10.047 6.615 14.943 1.00 86.75 249 THR A CA 1
ATOM 1992 C C . THR A 1 249 ? -9.624 6.483 16.408 1.00 86.75 249 THR A C 1
ATOM 1994 O O . THR A 1 249 ? -10.415 6.078 17.258 1.00 86.75 249 THR A O 1
ATOM 1997 N N . ARG A 1 250 ? -8.398 6.900 16.754 1.00 87.88 250 ARG A N 1
ATOM 1998 C CA . ARG A 1 250 ? -7.906 6.896 18.146 1.00 87.88 250 ARG A CA 1
ATOM 1999 C C . ARG A 1 250 ? -8.774 7.744 19.072 1.00 87.88 250 ARG A C 1
ATOM 2001 O O . ARG A 1 250 ? -9.159 7.276 20.141 1.00 87.88 250 ARG A O 1
ATOM 2008 N N . HIS A 1 251 ? -9.161 8.939 18.626 1.00 86.50 251 HIS A N 1
ATOM 2009 C CA . HIS A 1 251 ? -10.067 9.807 19.383 1.00 86.50 251 HIS A CA 1
ATOM 2010 C C . HIS A 1 251 ? -11.443 9.165 19.617 1.00 86.50 251 HIS A C 1
ATOM 2012 O O . HIS A 1 251 ? -12.004 9.268 20.711 1.00 86.50 251 HIS A O 1
ATOM 2018 N N . TYR A 1 252 ? -11.983 8.460 18.616 1.00 86.31 252 TYR A N 1
ATOM 2019 C CA . TYR A 1 252 ? -13.220 7.689 18.769 1.00 86.31 252 TYR A CA 1
ATOM 2020 C C . TYR A 1 252 ? -13.073 6.578 19.819 1.00 86.31 252 TYR A C 1
ATOM 2022 O O . TYR A 1 252 ? -13.924 6.444 20.702 1.00 86.31 252 TYR A O 1
ATOM 2030 N N . ILE A 1 253 ? -11.977 5.818 19.774 1.00 86.19 253 ILE A N 1
ATOM 2031 C CA . ILE A 1 253 ? -11.699 4.725 20.717 1.00 86.19 253 ILE A CA 1
ATOM 2032 C C . ILE A 1 253 ? -11.623 5.240 22.159 1.00 86.19 253 ILE A C 1
ATOM 2034 O O . ILE A 1 253 ? -12.149 4.593 23.067 1.00 86.19 253 ILE A O 1
ATOM 2038 N N . ASP A 1 254 ? -11.012 6.400 22.393 1.00 85.50 254 ASP A N 1
ATOM 2039 C CA . ASP A 1 254 ? -10.913 6.970 23.740 1.00 85.50 254 ASP A CA 1
ATOM 2040 C C . ASP A 1 254 ? -12.285 7.371 24.296 1.00 85.50 254 ASP A C 1
ATOM 2042 O O . ASP A 1 254 ? -12.608 7.058 25.449 1.00 85.50 254 ASP A O 1
ATOM 2046 N N . ARG A 1 255 ? -13.153 7.954 23.458 1.00 84.38 255 ARG A N 1
ATOM 2047 C CA . ARG A 1 255 ? -14.560 8.208 23.816 1.00 84.38 255 ARG A CA 1
ATOM 2048 C C . ARG A 1 255 ? -15.322 6.911 24.084 1.00 84.38 255 ARG A C 1
ATOM 2050 O O . ARG A 1 255 ? -16.060 6.827 25.066 1.00 84.38 255 ARG A O 1
ATOM 2057 N N . TYR A 1 256 ? -15.107 5.886 23.262 1.00 81.56 256 TYR A N 1
ATOM 2058 C CA . TYR A 1 256 ? -15.729 4.572 23.420 1.00 81.56 256 TYR A CA 1
ATOM 2059 C C . TYR A 1 256 ? -15.326 3.904 24.747 1.00 81.56 256 TYR A C 1
ATOM 2061 O O . TYR A 1 256 ? -16.175 3.411 25.493 1.00 81.56 256 TYR A O 1
ATOM 2069 N N . ARG A 1 257 ? -14.038 3.951 25.111 1.00 81.25 257 ARG A N 1
ATOM 2070 C CA . ARG A 1 257 ? -13.530 3.452 26.402 1.00 81.25 257 ARG A CA 1
ATOM 2071 C C . ARG A 1 257 ? -14.150 4.198 27.584 1.00 81.25 257 ARG A C 1
ATOM 2073 O O . ARG A 1 257 ? -14.554 3.562 28.562 1.00 81.25 257 ARG A O 1
ATOM 2080 N N . ALA A 1 258 ? -14.246 5.527 27.499 1.00 79.81 258 ALA A N 1
ATOM 2081 C CA . ALA A 1 258 ? -14.885 6.341 28.530 1.00 79.81 258 ALA A CA 1
ATOM 2082 C C . ALA A 1 258 ? -16.365 5.961 28.705 1.00 79.81 258 ALA A C 1
ATOM 2084 O O . ALA A 1 258 ? -16.806 5.725 29.833 1.00 79.81 258 ALA A O 1
ATOM 2085 N N . ALA A 1 259 ? -17.101 5.798 27.601 1.00 80.06 259 ALA A N 1
ATOM 2086 C CA . ALA A 1 259 ? -18.500 5.377 27.615 1.00 80.06 259 ALA A CA 1
ATOM 2087 C C . ALA A 1 259 ? -18.685 4.007 28.288 1.00 80.06 259 ALA A C 1
ATOM 2089 O O . ALA A 1 259 ? -19.517 3.872 29.186 1.00 80.06 259 ALA A O 1
ATOM 2090 N N . LEU A 1 260 ? -17.861 3.008 27.950 1.00 77.19 260 LEU A N 1
ATOM 2091 C CA . LEU A 1 260 ? -17.918 1.689 28.592 1.00 77.19 260 LEU A CA 1
ATOM 2092 C C . LEU A 1 260 ? -17.658 1.753 30.102 1.00 77.19 260 LEU A C 1
ATOM 2094 O O . LEU A 1 260 ? -18.313 1.053 30.880 1.00 77.19 260 LEU A O 1
ATOM 2098 N N . LYS A 1 261 ? -16.715 2.596 30.539 1.00 77.19 261 LYS A N 1
ATOM 2099 C CA . LYS A 1 261 ? -16.417 2.786 31.965 1.00 77.19 261 LYS A CA 1
ATOM 2100 C C . LYS A 1 261 ? -17.608 3.403 32.699 1.00 77.19 261 LYS A C 1
ATOM 2102 O O . LYS A 1 261 ? -17.978 2.916 33.770 1.00 77.19 261 LYS A O 1
ATOM 2107 N N . ILE A 1 262 ? -18.239 4.419 32.109 1.00 80.56 262 ILE A N 1
ATOM 2108 C CA . ILE A 1 262 ? -19.450 5.058 32.644 1.00 80.56 262 ILE A CA 1
ATOM 2109 C C . ILE A 1 262 ? -20.591 4.039 32.733 1.00 80.56 262 ILE A C 1
ATOM 2111 O O . ILE A 1 262 ? -21.148 3.834 33.811 1.00 80.56 262 ILE A O 1
ATOM 2115 N N . GLN A 1 263 ? -20.879 3.317 31.647 1.00 79.69 263 GLN A N 1
ATOM 2116 C CA . GLN A 1 263 ? -21.936 2.302 31.599 1.00 79.69 263 GLN A CA 1
ATOM 2117 C C . GLN A 1 263 ? -21.724 1.184 32.626 1.00 79.69 263 GLN A C 1
ATOM 2119 O O . GLN A 1 263 ? -22.668 0.772 33.302 1.00 79.69 263 GLN A O 1
ATOM 2124 N N . LYS A 1 264 ? -20.486 0.697 32.784 1.00 76.25 264 LYS A N 1
ATOM 2125 C CA . LYS A 1 264 ? -20.145 -0.319 33.791 1.00 76.25 264 LYS A CA 1
ATOM 2126 C C . LYS A 1 264 ? -20.406 0.193 35.208 1.00 76.25 264 LYS A C 1
ATOM 2128 O O . LYS A 1 264 ? -20.982 -0.530 36.020 1.00 76.25 264 LYS A O 1
ATOM 2133 N N . THR A 1 265 ? -20.002 1.430 35.488 1.00 78.50 265 THR A N 1
ATOM 2134 C CA . THR A 1 265 ? -20.175 2.070 36.800 1.00 78.50 265 THR A CA 1
ATOM 2135 C C . THR A 1 265 ? -21.658 2.265 37.109 1.00 78.50 265 THR A C 1
ATOM 2137 O O . THR A 1 265 ? -22.127 1.900 38.187 1.00 78.50 265 THR A O 1
ATOM 2140 N N . PHE A 1 266 ? -22.425 2.729 36.121 1.00 81.31 266 PHE A N 1
ATOM 2141 C CA . PHE A 1 266 ? -23.866 2.908 36.231 1.00 81.31 266 PHE A CA 1
ATOM 2142 C C . PHE A 1 266 ? -24.607 1.584 36.473 1.00 81.31 266 PHE A C 1
ATOM 2144 O O . PHE A 1 266 ? -25.366 1.466 37.435 1.00 81.31 266 PHE A O 1
ATOM 2151 N N . ARG A 1 267 ? -24.326 0.542 35.678 1.00 79.62 267 ARG A N 1
ATOM 2152 C CA . ARG A 1 267 ? -24.902 -0.802 35.880 1.00 79.62 267 ARG A CA 1
ATOM 2153 C C . ARG A 1 267 ? -24.567 -1.365 37.263 1.00 79.62 267 ARG A C 1
ATOM 2155 O O . ARG A 1 267 ? -25.433 -1.956 37.903 1.00 79.62 267 ARG A O 1
ATOM 2162 N N . GLY A 1 268 ? -23.343 -1.150 37.747 1.00 75.62 268 GLY A N 1
ATOM 2163 C CA . GLY A 1 268 ? -22.942 -1.528 39.104 1.00 75.62 268 GLY A CA 1
ATOM 2164 C C . GLY A 1 268 ? -23.774 -0.828 40.183 1.00 75.62 268 GLY A C 1
ATOM 2165 O O . GLY A 1 268 ? -24.263 -1.484 41.104 1.00 75.62 268 GLY A O 1
ATOM 2166 N N . SER A 1 269 ? -24.007 0.478 40.028 1.00 75.94 269 SER A N 1
ATOM 2167 C CA . SER A 1 269 ? -24.858 1.268 40.928 1.00 75.94 269 SER A CA 1
ATOM 2168 C C . SER A 1 269 ? -26.314 0.776 40.942 1.00 75.94 269 SER A C 1
ATOM 2170 O O . SER A 1 269 ? -26.911 0.602 42.009 1.00 75.94 269 SER A O 1
ATOM 2172 N N . LEU A 1 270 ? -26.875 0.434 39.775 1.00 77.81 270 LEU A N 1
ATOM 2173 C CA . LEU A 1 270 ? -28.225 -0.138 39.666 1.00 77.81 270 LEU A CA 1
ATOM 2174 C C . LEU A 1 270 ? -28.356 -1.500 40.369 1.00 77.81 270 LEU A C 1
ATOM 2176 O O . LEU A 1 270 ? -29.361 -1.791 41.019 1.00 77.81 270 LEU A O 1
ATOM 2180 N N . VAL A 1 271 ? -27.338 -2.356 40.268 1.00 80.50 271 VAL A N 1
ATOM 2181 C CA . VAL A 1 271 ? -27.335 -3.649 40.972 1.00 80.50 271 VAL A CA 1
ATOM 2182 C C . VAL A 1 271 ? -27.214 -3.444 42.485 1.00 80.50 271 VAL A C 1
ATOM 2184 O O . VAL A 1 271 ? -27.915 -4.105 43.255 1.00 80.50 271 VAL A O 1
ATOM 2187 N N . ALA A 1 272 ? -26.376 -2.505 42.928 1.00 76.06 272 ALA A N 1
ATOM 2188 C CA . ALA A 1 272 ? -26.204 -2.189 44.345 1.00 76.06 272 ALA A CA 1
ATOM 2189 C C . ALA A 1 272 ? -27.489 -1.628 44.980 1.00 76.06 272 ALA A C 1
ATOM 2191 O O . ALA A 1 272 ? -27.874 -2.048 46.074 1.00 76.06 272 ALA A O 1
ATOM 2192 N N . THR A 1 273 ? -28.192 -0.737 44.279 1.00 76.25 273 THR A N 1
ATOM 2193 C CA . THR A 1 273 ? -29.486 -0.184 44.717 1.00 76.25 273 THR A CA 1
ATOM 2194 C C . THR A 1 273 ? -30.577 -1.257 44.778 1.00 76.25 273 THR A C 1
ATOM 2196 O O . THR A 1 273 ? -31.281 -1.342 45.785 1.00 76.25 273 THR A O 1
ATOM 2199 N N . ARG A 1 274 ? -30.662 -2.162 43.789 1.00 76.81 274 ARG A N 1
ATOM 2200 C CA . ARG A 1 274 ? -31.565 -3.332 43.847 1.00 76.81 274 ARG A CA 1
ATOM 2201 C C . ARG A 1 274 ? -31.269 -4.246 45.037 1.00 76.81 274 ARG A C 1
ATOM 2203 O O . ARG A 1 274 ? -32.190 -4.656 45.737 1.00 76.81 274 ARG A O 1
ATOM 2210 N N . LYS A 1 275 ? -29.991 -4.530 45.309 1.00 73.06 275 LYS A N 1
ATOM 2211 C CA . LYS A 1 275 ? -29.585 -5.381 46.439 1.00 73.06 275 LYS A CA 1
ATOM 2212 C C . LYS A 1 275 ? -29.891 -4.739 47.795 1.00 73.06 275 LYS A C 1
ATOM 2214 O O . LYS A 1 275 ? -30.229 -5.461 48.725 1.00 73.06 275 LYS A O 1
ATOM 2219 N N . ARG A 1 276 ? -29.810 -3.407 47.913 1.00 68.94 276 ARG A N 1
ATOM 2220 C CA . ARG A 1 276 ? -30.249 -2.671 49.115 1.00 68.94 276 ARG A CA 1
ATOM 2221 C C . ARG A 1 276 ? -31.765 -2.754 49.310 1.00 68.94 276 ARG A C 1
ATOM 2223 O O . ARG A 1 276 ? -32.209 -2.992 50.426 1.00 68.94 276 ARG A O 1
ATOM 2230 N N . ARG A 1 277 ? -32.546 -2.643 48.231 1.00 62.53 277 ARG A N 1
ATOM 2231 C CA . ARG A 1 277 ? -34.017 -2.723 48.267 1.00 62.53 277 ARG A CA 1
ATOM 2232 C C . ARG A 1 277 ? -34.551 -4.130 48.581 1.00 62.53 277 ARG A C 1
ATOM 2234 O O . ARG A 1 277 ? -35.620 -4.246 49.155 1.00 62.53 277 ARG A O 1
ATOM 2241 N N . GLY A 1 278 ? -33.801 -5.186 48.256 1.00 53.19 278 GLY A N 1
ATOM 2242 C CA . GLY A 1 278 ? -34.141 -6.576 48.601 1.00 53.19 278 GLY A CA 1
ATOM 2243 C C . GLY A 1 278 ? -33.693 -7.043 49.994 1.00 53.19 278 GLY A C 1
ATOM 2244 O O . GLY A 1 278 ? -33.875 -8.212 50.313 1.00 53.19 278 GLY A O 1
ATOM 2245 N N . ARG A 1 279 ? -33.066 -6.179 50.807 1.00 50.22 279 ARG A N 1
ATOM 2246 C CA . ARG A 1 279 ? -32.493 -6.535 52.123 1.00 50.22 279 ARG A CA 1
ATOM 2247 C C . ARG A 1 279 ? -33.225 -5.906 53.312 1.00 50.22 279 ARG A C 1
ATOM 2249 O O . ARG A 1 279 ? -32.701 -5.943 54.422 1.00 50.22 279 ARG A O 1
ATOM 2256 N N . THR A 1 280 ? -34.400 -5.317 53.095 1.00 44.00 280 THR A N 1
ATOM 2257 C CA . THR A 1 280 ? -35.272 -4.859 54.185 1.00 44.00 280 THR A CA 1
ATOM 2258 C C . THR A 1 280 ? -35.849 -6.069 54.939 1.00 44.00 280 THR A C 1
ATOM 2260 O O . THR A 1 280 ? -36.224 -7.039 54.277 1.00 44.00 280 THR A O 1
ATOM 2263 N N . PRO A 1 281 ? -35.891 -6.064 56.287 1.00 44.81 281 PRO A N 1
ATOM 2264 C CA . PRO A 1 281 ? -36.234 -7.243 57.080 1.00 44.81 281 PRO A CA 1
ATOM 2265 C C . PRO A 1 281 ? -37.688 -7.667 56.874 1.00 44.81 281 PRO A C 1
ATOM 2267 O O . PRO A 1 281 ? -38.573 -6.833 56.691 1.00 44.81 281 PRO A O 1
ATOM 2270 N N . ALA A 1 282 ? -37.919 -8.975 56.937 1.00 46.91 282 ALA A N 1
ATOM 2271 C CA . ALA A 1 282 ? -39.242 -9.550 57.086 1.00 46.91 282 ALA A CA 1
ATOM 2272 C C . ALA A 1 282 ? -39.896 -9.023 58.373 1.00 46.91 282 ALA A C 1
ATOM 2274 O O . ALA A 1 282 ? -39.450 -9.391 59.449 1.00 46.91 282 ALA A O 1
ATOM 2275 N N . GLU A 1 283 ? -40.906 -8.161 58.241 1.00 38.84 283 GLU A N 1
ATOM 2276 C CA . GLU A 1 283 ? -42.126 -8.115 59.065 1.00 38.84 283 GLU A CA 1
ATOM 2277 C C . GLU A 1 283 ? -43.000 -6.920 58.653 1.00 38.84 283 GLU A C 1
ATOM 2279 O O . GLU A 1 283 ? -42.722 -5.779 59.005 1.00 38.84 283 GLU A O 1
ATOM 2284 N N . ALA A 1 284 ? -44.064 -7.198 57.895 1.00 34.56 284 ALA A N 1
ATOM 2285 C CA . ALA A 1 284 ? -45.337 -6.473 57.945 1.00 34.56 284 ALA A CA 1
ATOM 2286 C C . ALA A 1 284 ? -46.387 -7.242 57.120 1.00 34.56 284 ALA A C 1
ATOM 2288 O O . ALA A 1 284 ? -46.531 -7.058 55.916 1.00 34.56 284 ALA A O 1
ATOM 2289 N N . THR A 1 285 ? -47.066 -8.159 57.813 1.00 33.75 285 THR A N 1
ATOM 2290 C CA . THR A 1 285 ? -48.510 -8.451 57.721 1.00 33.75 285 THR A CA 1
ATOM 2291 C C . THR A 1 285 ? -49.175 -8.631 56.345 1.00 33.75 285 THR A C 1
ATOM 2293 O O . THR A 1 285 ? -49.499 -7.678 55.649 1.00 33.75 285 THR A O 1
ATOM 2296 N N . ALA A 1 286 ? -49.496 -9.899 56.066 1.00 34.69 286 ALA A N 1
ATOM 2297 C CA . ALA A 1 286 ? -50.767 -10.420 55.545 1.00 34.69 286 ALA A CA 1
ATOM 2298 C C . ALA A 1 286 ? -51.599 -9.571 54.553 1.00 34.69 286 ALA A C 1
ATOM 2300 O O . ALA A 1 286 ? -52.388 -8.724 54.961 1.00 34.69 286 ALA A O 1
ATOM 2301 N N . ALA A 1 287 ? -51.585 -9.984 53.279 1.00 29.73 287 ALA A N 1
ATOM 2302 C CA . ALA A 1 287 ? -52.794 -10.146 52.461 1.00 29.73 287 ALA A CA 1
ATOM 2303 C C . ALA A 1 287 ? -52.545 -11.162 51.322 1.00 29.73 287 ALA A C 1
ATOM 2305 O O . ALA A 1 287 ? -51.490 -11.166 50.692 1.00 29.73 287 ALA A O 1
ATOM 2306 N N . SER A 1 288 ? -53.520 -12.050 51.123 1.00 32.91 288 SER A N 1
ATOM 2307 C CA . SER A 1 288 ? -53.537 -13.208 50.212 1.00 32.91 288 SER A CA 1
ATOM 2308 C C . SER A 1 288 ? -53.567 -12.829 48.711 1.00 32.91 288 SER A C 1
ATOM 2310 O O . SER A 1 288 ? -53.837 -11.675 48.380 1.00 32.91 288 SER A O 1
ATOM 2312 N N . PRO A 1 289 ? -53.324 -13.786 47.788 1.00 47.41 289 PRO A N 1
ATOM 2313 C CA . PRO A 1 289 ? -52.942 -13.532 46.404 1.00 47.41 289 PRO A CA 1
ATOM 2314 C C . PRO A 1 289 ? -54.135 -13.563 45.440 1.00 47.41 289 PRO A C 1
ATOM 2316 O O . PRO A 1 289 ? -55.051 -14.362 45.603 1.00 47.41 289 PRO A O 1
ATOM 2319 N N . SER A 1 290 ? -54.083 -12.786 44.357 1.00 32.00 290 SER A N 1
ATOM 2320 C CA . SER A 1 290 ? -54.636 -13.230 43.069 1.00 32.00 290 SER A CA 1
ATOM 2321 C C . SER A 1 290 ? -54.164 -12.364 41.900 1.00 32.00 290 SER A C 1
ATOM 2323 O O . SER A 1 290 ? -54.288 -11.147 41.915 1.00 32.00 290 SER A O 1
ATOM 2325 N N . GLY A 1 291 ? -53.660 -13.050 40.872 1.00 35.78 291 GLY A N 1
ATOM 2326 C CA . GLY A 1 291 ? -53.893 -12.703 39.470 1.00 35.78 291 GLY A CA 1
ATOM 2327 C C . GLY A 1 291 ? -53.056 -11.579 38.866 1.00 35.78 291 GLY A C 1
ATOM 2328 O O . GLY A 1 291 ? -53.436 -10.418 38.916 1.00 35.78 291 GLY A O 1
ATOM 2329 N N . GLY A 1 292 ? -51.991 -11.947 38.151 1.00 28.84 292 GLY A N 1
ATOM 2330 C CA . GLY A 1 292 ? -51.381 -11.051 37.169 1.00 28.84 292 GLY A CA 1
ATOM 2331 C C . GLY A 1 292 ? -49.977 -11.471 36.767 1.00 28.84 292 GLY A C 1
ATOM 2332 O O . GLY A 1 292 ? -48.998 -11.000 37.334 1.00 28.84 292 GLY A O 1
ATOM 2333 N N . VAL A 1 293 ? -49.875 -12.364 35.785 1.00 37.56 293 VAL A N 1
ATOM 2334 C CA . VAL A 1 293 ? -48.609 -12.715 35.131 1.00 37.56 293 VAL A CA 1
ATOM 2335 C C . VAL A 1 293 ? -48.055 -11.464 34.441 1.00 37.56 293 VAL A C 1
ATOM 2337 O O . VAL A 1 293 ? -48.585 -11.037 33.418 1.00 37.56 293 VAL A O 1
ATOM 2340 N N . ALA A 1 294 ? -46.990 -10.872 34.984 1.00 32.41 294 ALA A N 1
ATOM 2341 C CA . ALA A 1 294 ? -46.232 -9.838 34.290 1.00 32.41 294 ALA A CA 1
ATOM 2342 C C . ALA A 1 294 ? -45.216 -10.512 33.360 1.00 32.41 294 ALA A C 1
ATOM 2344 O O . ALA A 1 294 ? -44.180 -11.023 33.788 1.00 32.41 294 ALA A O 1
ATOM 2345 N N . VAL A 1 295 ? -45.562 -10.536 32.075 1.00 34.94 295 VAL A N 1
ATOM 2346 C CA . VAL A 1 295 ? -44.670 -10.877 30.966 1.00 34.94 295 VAL A CA 1
ATOM 2347 C C . VAL A 1 295 ? -43.442 -9.963 31.029 1.00 34.94 295 VAL A C 1
ATOM 2349 O O . VAL A 1 295 ? -43.569 -8.740 31.036 1.00 34.94 295 VAL A O 1
ATOM 2352 N N . ILE A 1 296 ? -42.246 -10.551 31.083 1.00 37.81 296 ILE A N 1
ATOM 2353 C CA . ILE A 1 296 ? -40.986 -9.814 30.950 1.00 37.81 296 ILE A CA 1
ATOM 2354 C C . ILE A 1 296 ? -40.865 -9.390 29.483 1.00 37.81 296 ILE A C 1
ATOM 2356 O O . ILE A 1 296 ? -40.510 -10.201 28.630 1.00 37.81 296 ILE A O 1
ATOM 2360 N N . ALA A 1 297 ? -41.168 -8.127 29.189 1.00 35.59 297 ALA A N 1
ATOM 2361 C CA . ALA A 1 297 ? -40.776 -7.511 27.930 1.00 35.59 297 ALA A CA 1
ATOM 2362 C C . ALA A 1 297 ? -39.267 -7.222 27.969 1.00 35.59 297 ALA A C 1
ATOM 2364 O O . ALA A 1 297 ? -38.756 -6.599 28.904 1.00 35.59 297 ALA A O 1
ATOM 2365 N N . HIS A 1 298 ? -38.557 -7.716 26.958 1.00 38.59 298 HIS A N 1
ATOM 2366 C CA . HIS A 1 298 ? -37.182 -7.341 26.654 1.00 38.59 298 HIS A CA 1
ATOM 2367 C C . HIS A 1 298 ? -37.119 -5.815 26.479 1.00 38.59 298 HIS A C 1
ATOM 2369 O O . HIS A 1 298 ? -37.755 -5.276 25.580 1.00 38.59 298 HIS A O 1
ATOM 2375 N N . LEU A 1 299 ? -36.384 -5.123 27.353 1.00 38.22 299 LEU A N 1
ATOM 2376 C CA . LEU A 1 299 ? -36.059 -3.709 27.172 1.00 38.22 299 LEU A CA 1
ATOM 2377 C C . LEU A 1 299 ? -34.903 -3.600 26.176 1.00 38.22 299 LEU A C 1
ATOM 2379 O O . LEU A 1 299 ? -33.768 -3.950 26.510 1.00 38.22 299 LEU A O 1
ATOM 2383 N N . ASP A 1 300 ? -35.230 -3.144 24.973 1.00 36.94 300 ASP A N 1
ATOM 2384 C CA . ASP A 1 300 ? -34.288 -2.626 23.985 1.00 36.94 300 ASP A CA 1
ATOM 2385 C C . ASP A 1 300 ? -33.896 -1.199 24.405 1.00 36.94 300 ASP A C 1
ATOM 2387 O O . ASP A 1 300 ? -34.765 -0.396 24.748 1.00 36.94 300 ASP A O 1
ATOM 2391 N N . ILE A 1 301 ? -32.596 -0.905 24.488 1.00 48.38 301 ILE A N 1
ATOM 2392 C CA . ILE A 1 301 ? -32.051 0.369 24.995 1.00 48.38 301 ILE A CA 1
ATOM 2393 C C . ILE A 1 301 ? -31.175 0.948 23.888 1.00 48.38 301 ILE A C 1
ATOM 2395 O O . ILE A 1 301 ? -29.952 0.830 23.952 1.00 48.38 301 ILE A O 1
ATOM 2399 N N . ASP A 1 302 ? -31.805 1.538 22.875 1.00 42.69 302 ASP A N 1
ATOM 2400 C CA . ASP A 1 302 ? -31.088 2.044 21.699 1.00 42.69 302 ASP A CA 1
ATOM 2401 C C . ASP A 1 302 ? -30.958 3.572 21.631 1.00 42.69 302 ASP A C 1
ATOM 2403 O O . ASP A 1 302 ? -30.153 4.053 20.847 1.00 42.69 302 ASP A O 1
ATOM 2407 N N . ASP A 1 303 ? -31.595 4.355 22.509 1.00 48.38 303 ASP A N 1
ATOM 2408 C CA . ASP A 1 303 ? -31.310 5.797 22.581 1.00 48.38 303 ASP A CA 1
ATOM 2409 C C . ASP A 1 303 ? -31.519 6.365 23.991 1.00 48.38 303 ASP A C 1
ATOM 2411 O O . ASP A 1 303 ? -32.629 6.695 24.418 1.00 48.38 303 ASP A O 1
ATOM 2415 N N . THR A 1 304 ? -30.420 6.476 24.742 1.00 56.03 304 THR A N 1
ATOM 2416 C CA . THR A 1 304 ? -30.402 7.132 26.057 1.00 56.03 304 THR A CA 1
ATOM 2417 C C . THR A 1 304 ? -29.328 8.207 26.096 1.00 56.03 304 THR A C 1
ATOM 2419 O O . THR A 1 304 ? -28.134 7.897 26.106 1.00 56.03 304 THR A O 1
ATOM 2422 N N . THR A 1 305 ? -29.737 9.472 26.179 1.00 51.38 305 THR A N 1
ATOM 2423 C CA . THR A 1 305 ? -28.840 10.572 26.545 1.00 51.38 305 THR A CA 1
ATOM 2424 C C . THR A 1 305 ? -28.747 10.648 28.068 1.00 51.38 305 THR A C 1
ATOM 2426 O O . THR A 1 305 ? -29.744 10.487 28.777 1.00 51.38 305 THR A O 1
ATOM 2429 N N . VAL A 1 306 ? -27.532 10.838 28.592 1.00 58.59 306 VAL A N 1
ATOM 2430 C CA . VAL A 1 306 ? -27.258 10.882 30.036 1.00 58.59 306 VAL A CA 1
ATOM 2431 C C . VAL A 1 306 ? -26.531 12.179 30.366 1.00 58.59 306 VAL A C 1
ATOM 2433 O O . VAL A 1 306 ? -25.535 12.507 29.726 1.00 58.59 306 VAL A O 1
ATOM 2436 N N . SER A 1 307 ? -27.011 12.889 31.384 1.00 52.28 307 SER A N 1
ATOM 2437 C CA . SER A 1 307 ? -26.377 14.073 31.959 1.00 52.28 307 SER A CA 1
ATOM 2438 C C . SER A 1 307 ? -25.934 13.774 33.391 1.00 52.28 307 SER A C 1
ATOM 2440 O O . SER A 1 307 ? -26.686 13.193 34.179 1.00 52.28 307 SER A O 1
ATOM 2442 N N . ALA A 1 308 ? -24.696 14.135 33.724 1.00 52.91 308 ALA A N 1
ATOM 2443 C CA . ALA A 1 308 ? -24.096 13.884 35.029 1.00 52.91 308 ALA A CA 1
ATOM 2444 C C . ALA A 1 308 ? -23.873 15.204 35.779 1.00 52.91 308 ALA A C 1
ATOM 2446 O O . ALA A 1 308 ? -23.173 16.087 35.289 1.00 52.91 308 ALA A O 1
ATOM 2447 N N . GLY A 1 309 ? -24.458 15.315 36.972 1.00 52.88 309 GLY A N 1
ATOM 2448 C CA . GLY A 1 309 ? -24.155 16.335 37.974 1.00 52.88 309 GLY A CA 1
ATOM 2449 C C . GLY A 1 309 ? -23.153 15.831 39.022 1.00 52.88 309 GLY A C 1
ATOM 2450 O O . GLY A 1 309 ? -22.672 14.701 38.950 1.00 52.88 309 GLY A O 1
ATOM 2451 N N . ILE A 1 310 ? -22.842 16.679 40.011 1.00 49.06 310 ILE A N 1
ATOM 2452 C CA . ILE A 1 310 ? -21.801 16.411 41.027 1.00 49.06 310 ILE A CA 1
ATOM 2453 C C . ILE A 1 310 ? -22.172 15.216 41.925 1.00 49.06 310 ILE A C 1
ATOM 2455 O O . ILE A 1 310 ? -21.338 14.347 42.158 1.00 49.06 310 ILE A O 1
ATOM 2459 N N . GLU A 1 311 ? -23.427 15.134 42.380 1.00 48.50 311 GLU A N 1
ATOM 2460 C CA . GLU A 1 311 ? -23.906 14.056 43.273 1.00 48.50 311 GLU A CA 1
ATOM 2461 C C . GLU A 1 311 ? -25.177 13.351 42.762 1.00 48.50 311 GLU A C 1
ATOM 2463 O O . GLU A 1 311 ? -25.736 12.480 43.431 1.00 48.50 311 GLU A O 1
ATOM 2468 N N . HIS A 1 312 ? -25.636 13.693 41.556 1.00 48.69 312 HIS A N 1
ATOM 2469 C CA . HIS A 1 312 ? -26.776 13.054 40.898 1.00 48.69 312 HIS A CA 1
ATOM 2470 C C . HIS A 1 312 ? -26.565 12.955 39.387 1.00 48.69 312 HIS A C 1
ATOM 2472 O O . HIS A 1 312 ? -25.744 13.655 38.803 1.00 48.69 312 HIS A O 1
ATOM 2478 N N . SER A 1 313 ? -27.272 12.043 38.734 1.00 61.00 313 SER A N 1
ATOM 2479 C CA . SER A 1 313 ? -27.239 11.858 37.284 1.00 61.00 313 SER A CA 1
ATOM 2480 C C . SER A 1 313 ? -28.645 11.579 36.772 1.00 61.00 313 SER A C 1
ATOM 2482 O O . SER A 1 313 ? -29.453 10.966 37.468 1.00 61.00 313 SER A O 1
ATOM 2484 N N . CYS A 1 314 ? -28.931 12.016 35.552 1.00 61.34 314 CYS A N 1
ATOM 2485 C CA . CYS A 1 314 ? -30.225 11.842 34.908 1.00 61.34 314 CYS A CA 1
ATOM 2486 C C . CYS A 1 314 ? -30.041 11.263 33.509 1.00 61.34 314 CYS A C 1
ATOM 2488 O O . CYS A 1 314 ? -29.115 11.640 32.793 1.00 61.34 314 CYS A O 1
ATOM 2490 N N . ALA A 1 315 ? -30.938 10.371 33.108 1.00 56.47 315 ALA A N 1
ATOM 2491 C CA . ALA A 1 315 ? -31.028 9.870 31.747 1.00 56.47 315 ALA A CA 1
ATOM 2492 C C . ALA A 1 315 ? -32.435 10.042 31.196 1.00 56.47 315 ALA A C 1
ATOM 2494 O O . ALA A 1 315 ? -33.421 9.967 31.931 1.00 56.47 315 ALA A O 1
ATOM 2495 N N . ILE A 1 316 ? -32.514 10.228 29.886 1.00 59.19 316 ILE A N 1
ATOM 2496 C CA . ILE A 1 316 ? -33.770 10.224 29.148 1.00 59.19 316 ILE A CA 1
ATOM 2497 C C . ILE A 1 316 ? -33.930 8.834 28.538 1.00 59.19 316 ILE A C 1
ATOM 2499 O O . ILE A 1 316 ? -33.059 8.368 27.808 1.00 59.19 316 ILE A O 1
ATOM 2503 N N . HIS A 1 317 ? -35.028 8.161 28.872 1.00 53.75 317 HIS A N 1
ATOM 2504 C CA . HIS A 1 317 ? -35.374 6.848 28.344 1.00 53.75 317 HIS A CA 1
ATOM 2505 C C . HIS A 1 317 ? -36.440 6.995 27.255 1.00 53.75 317 HIS A C 1
ATOM 2507 O O . HIS A 1 317 ? -37.618 7.184 27.572 1.00 53.75 317 HIS A O 1
ATOM 2513 N N . SER A 1 318 ? -36.055 6.897 25.979 1.00 54.44 318 SER A N 1
ATOM 2514 C CA . SER A 1 318 ? -37.031 6.777 24.889 1.00 54.44 318 SER A CA 1
ATOM 2515 C C . SER A 1 318 ? -37.474 5.320 24.742 1.00 54.44 318 SER A C 1
ATOM 2517 O O . SER A 1 318 ? -36.640 4.424 24.672 1.00 54.44 318 SER A O 1
ATOM 2519 N N . VAL A 1 319 ? -38.786 5.065 24.731 1.00 50.91 319 VAL A N 1
ATOM 2520 C CA . VAL A 1 319 ? -39.355 3.716 24.502 1.00 50.91 319 VAL A CA 1
ATOM 2521 C C . VAL A 1 319 ? -39.681 3.497 23.011 1.00 50.91 319 VAL A C 1
ATOM 2523 O O . VAL A 1 319 ? -40.102 2.413 22.625 1.00 50.91 319 VAL A O 1
ATOM 2526 N N . SER A 1 320 ? -39.498 4.508 22.155 1.00 46.53 320 SER A N 1
ATOM 2527 C CA . SER A 1 320 ? -39.887 4.471 20.741 1.00 46.53 320 SER A CA 1
ATOM 2528 C C . SER A 1 320 ? -38.788 5.068 19.863 1.00 46.53 320 SER A C 1
ATOM 2530 O O . SER A 1 320 ? -38.266 6.141 20.162 1.00 46.53 320 SER A O 1
ATOM 2532 N N . THR A 1 321 ? -38.476 4.405 18.748 1.00 49.78 321 THR A N 1
ATOM 2533 C CA . THR A 1 321 ? -37.596 4.921 17.684 1.00 49.78 321 THR A CA 1
ATOM 2534 C C . THR A 1 321 ? -38.251 6.037 16.857 1.00 49.78 321 THR A C 1
ATOM 2536 O O . THR A 1 321 ? -37.652 6.511 15.895 1.00 49.78 321 THR A O 1
ATOM 2539 N N . VAL A 1 322 ? -39.479 6.453 17.200 1.00 46.91 322 VAL A N 1
ATOM 2540 C CA . VAL A 1 322 ? -40.288 7.368 16.378 1.00 46.91 322 VAL A CA 1
ATOM 2541 C C . VAL A 1 322 ? -40.740 8.641 17.117 1.00 46.91 322 VAL A C 1
ATOM 2543 O O . VAL A 1 322 ? -41.140 9.589 16.450 1.00 46.91 322 VA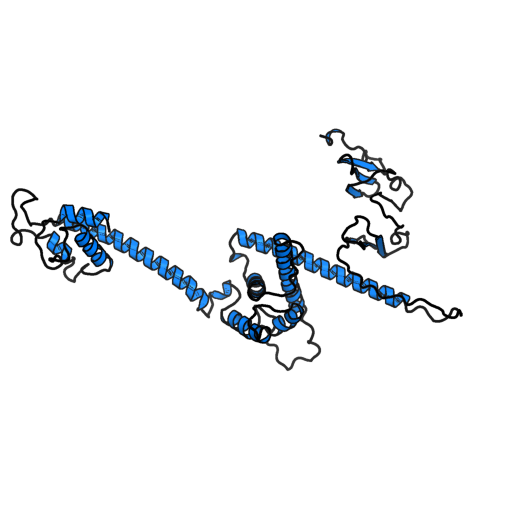L A O 1
ATOM 2546 N N . ASP A 1 323 ? -40.599 8.752 18.446 1.00 38.28 323 ASP A N 1
ATOM 2547 C CA . ASP A 1 323 ? -41.102 9.921 19.195 1.00 38.28 323 ASP A CA 1
ATOM 2548 C C . ASP A 1 323 ? -40.026 10.655 20.015 1.00 38.28 323 ASP A C 1
ATOM 2550 O O . ASP A 1 323 ? -39.302 10.074 20.825 1.00 38.28 323 ASP A O 1
ATOM 2554 N N . PHE A 1 324 ? -39.967 11.982 19.851 1.00 45.78 324 PHE A N 1
ATOM 2555 C CA . PHE A 1 324 ? -39.189 12.889 20.700 1.00 45.78 324 PHE A CA 1
ATOM 2556 C C . PHE A 1 324 ? -39.957 13.175 22.000 1.00 45.78 324 PHE A C 1
ATOM 2558 O O . PHE A 1 324 ? -40.706 14.146 22.075 1.00 45.78 324 PHE A O 1
ATOM 2565 N N . GLY A 1 325 ? -39.757 12.342 23.022 1.00 50.25 325 GLY A N 1
ATOM 2566 C CA . GLY A 1 325 ? -40.378 12.513 24.342 1.00 50.25 325 GLY A CA 1
ATOM 2567 C C . GLY A 1 325 ? -40.090 11.329 25.262 1.00 50.25 325 GLY A C 1
ATOM 2568 O O . GLY A 1 325 ? -40.951 10.488 25.496 1.00 50.25 325 GLY A O 1
ATOM 2569 N N . GLY A 1 326 ? -38.847 11.208 25.732 1.00 55.69 326 GLY A N 1
ATOM 2570 C CA . GLY A 1 326 ? -38.438 10.108 26.607 1.00 55.69 326 GLY A CA 1
ATOM 2571 C C . GLY A 1 326 ? -38.754 10.368 28.082 1.00 55.69 326 GLY A C 1
ATOM 2572 O O . GLY A 1 326 ? -38.670 11.496 28.563 1.00 55.69 326 GLY A O 1
ATOM 2573 N N . LYS A 1 327 ? -39.056 9.304 28.830 1.00 54.78 327 LYS A N 1
ATOM 2574 C CA . LYS A 1 327 ? -39.257 9.368 30.281 1.00 54.78 327 LYS A CA 1
ATOM 2575 C C . LYS A 1 327 ? -37.935 9.710 30.969 1.00 54.78 327 LYS A C 1
ATOM 2577 O O . LYS A 1 327 ? -36.962 8.965 30.838 1.00 54.78 327 LYS A O 1
ATOM 2582 N N . VAL A 1 328 ? -37.897 10.810 31.718 1.00 59.81 328 VAL A N 1
ATOM 2583 C CA . VAL A 1 328 ? -36.704 11.205 32.479 1.00 59.81 328 VAL A CA 1
ATOM 2584 C C . VAL A 1 328 ? -36.585 10.340 33.729 1.00 59.81 328 VAL A C 1
ATOM 2586 O O . VAL A 1 328 ? -37.535 10.181 34.494 1.00 59.81 328 VAL A O 1
ATOM 2589 N N . VAL A 1 329 ? -35.402 9.775 33.946 1.00 62.31 329 VAL A N 1
ATOM 2590 C CA . VAL A 1 329 ? -35.068 8.984 35.130 1.00 62.31 329 VAL A CA 1
ATOM 2591 C C . VAL A 1 329 ? -33.804 9.565 35.744 1.00 62.31 329 VAL A C 1
ATOM 2593 O O . VAL A 1 329 ? -32.753 9.561 35.109 1.00 62.31 329 VAL A O 1
ATOM 2596 N N . CYS A 1 330 ? -33.893 10.040 36.983 1.00 63.84 330 CYS A N 1
ATOM 2597 C CA . CYS A 1 330 ? -32.747 10.543 37.736 1.00 63.84 330 CYS A CA 1
ATOM 2598 C C . CYS A 1 330 ? -32.406 9.618 38.908 1.00 63.84 330 CYS A C 1
ATOM 2600 O O . CYS A 1 330 ? -33.266 8.927 39.452 1.00 63.84 330 CYS A O 1
ATOM 2602 N N . TRP A 1 331 ? -31.131 9.584 39.285 1.00 57.53 331 TRP A N 1
ATOM 2603 C CA . TRP A 1 331 ? -30.620 8.823 40.422 1.00 57.53 331 TRP A CA 1
ATOM 2604 C C . TRP A 1 331 ? -29.427 9.550 41.057 1.00 57.53 331 TRP A C 1
ATOM 2606 O O . TRP A 1 331 ? -28.637 10.188 40.366 1.00 57.53 331 TRP A O 1
ATOM 2616 N N . GLY A 1 332 ? -29.266 9.438 42.376 1.00 57.44 332 GLY A N 1
ATOM 2617 C CA . GLY A 1 332 ? -28.202 10.120 43.119 1.00 57.44 332 GLY A CA 1
ATOM 2618 C C . GLY A 1 332 ? -28.665 10.588 44.489 1.00 57.44 332 GLY A C 1
ATOM 2619 O O . GLY A 1 332 ? -29.660 10.071 45.000 1.00 57.44 332 GLY A O 1
ATOM 2620 N N . ASP A 1 333 ? -27.945 11.549 45.070 1.00 55.28 333 ASP A N 1
ATOM 2621 C CA . ASP A 1 333 ? -28.419 12.262 46.256 1.00 55.28 333 ASP A CA 1
ATOM 2622 C C . ASP A 1 333 ? -29.809 12.864 45.987 1.00 55.28 333 ASP A C 1
ATOM 2624 O O . ASP A 1 333 ? -30.086 13.340 44.886 1.00 55.28 333 ASP A O 1
ATOM 2628 N N . ASN A 1 334 ? -30.693 12.800 46.983 1.00 54.97 334 ASN A N 1
ATOM 2629 C CA . ASN A 1 334 ? -32.052 13.340 46.914 1.00 54.97 334 ASN A CA 1
ATOM 2630 C C . ASN A 1 334 ? -32.381 14.270 48.085 1.00 54.97 334 ASN A C 1
ATOM 2632 O O . ASN A 1 334 ? -33.556 14.536 48.339 1.00 54.97 334 ASN A O 1
ATOM 2636 N N . THR A 1 335 ? -31.366 14.739 48.815 1.00 45.25 335 THR A N 1
ATOM 2637 C CA . THR A 1 335 ? -31.534 15.598 49.999 1.00 45.25 335 THR A CA 1
ATOM 2638 C C . THR A 1 335 ? -32.328 16.881 49.694 1.00 45.25 335 THR A C 1
ATOM 2640 O O . THR A 1 335 ? -32.945 17.457 50.586 1.00 45.25 335 THR A O 1
ATOM 2643 N N . PHE A 1 336 ? -32.401 17.277 48.421 1.00 52.09 336 PHE A N 1
ATOM 2644 C CA . PHE A 1 336 ? -33.072 18.476 47.920 1.00 52.09 336 PHE A CA 1
ATOM 2645 C C . PHE A 1 336 ? -34.117 18.183 46.819 1.00 52.09 336 PHE A C 1
ATOM 2647 O O . PHE A 1 336 ? -34.522 19.094 46.101 1.00 52.09 336 PHE A O 1
ATOM 2654 N N . GLY A 1 337 ? -34.559 16.927 46.654 1.00 54.22 337 GLY A N 1
ATOM 2655 C CA . GLY A 1 337 ? -35.551 16.534 45.636 1.00 54.22 337 GLY A CA 1
ATOM 2656 C C . GLY A 1 337 ? -35.018 16.428 44.196 1.00 54.22 337 GLY A C 1
ATOM 2657 O O . GLY A 1 337 ? -35.793 16.330 43.248 1.00 54.22 337 GLY A O 1
ATOM 2658 N N . GLN A 1 338 ? -33.699 16.428 44.012 1.00 50.59 338 GLN A N 1
ATOM 2659 C CA . GLN A 1 338 ? -33.014 16.502 42.720 1.00 50.59 338 GLN A CA 1
ATOM 2660 C C . GLN A 1 338 ? -33.023 15.201 41.888 1.00 50.59 338 GLN A C 1
ATOM 2662 O O . GLN A 1 338 ? -32.595 15.213 40.736 1.00 50.59 338 GLN A O 1
ATOM 2667 N N . SER A 1 339 ? -33.508 14.078 42.434 1.00 54.28 339 SER A N 1
ATOM 2668 C CA . SER A 1 339 ? -33.521 12.772 41.743 1.00 54.28 339 SER A CA 1
ATOM 2669 C C . SER A 1 339 ? -34.920 12.222 41.436 1.00 54.28 339 SER A C 1
ATOM 2671 O O . SER A 1 339 ? -35.053 11.072 41.024 1.00 54.28 339 SER A O 1
ATOM 2673 N N . SER A 1 340 ? -35.972 13.032 41.592 1.00 58.12 340 SER A N 1
ATOM 2674 C CA . SER A 1 340 ? -37.358 12.653 41.273 1.00 58.12 340 SER A CA 1
ATOM 2675 C C . SER A 1 340 ? -37.988 13.625 40.264 1.00 58.12 340 SER A C 1
ATOM 2677 O O . SER A 1 340 ? -38.623 14.595 40.676 1.00 58.12 340 SER A O 1
ATOM 2679 N N . PRO A 1 341 ? -37.811 13.399 38.948 1.00 57.47 341 PRO A N 1
ATOM 2680 C CA . PRO A 1 341 ? -38.409 14.246 37.921 1.00 57.47 341 PRO A CA 1
ATOM 2681 C C . PRO A 1 341 ? -39.929 13.996 37.804 1.00 57.47 341 PRO A C 1
ATOM 2683 O O . PRO A 1 341 ? -40.361 12.845 37.923 1.00 57.47 341 PRO A O 1
ATOM 2686 N N . PRO A 1 342 ? -40.752 15.033 37.559 1.00 55.50 342 PRO A N 1
ATOM 2687 C CA . PRO A 1 342 ? -42.161 14.858 37.202 1.00 55.50 342 PRO A CA 1
ATOM 2688 C C . PRO A 1 342 ? -42.315 14.319 35.764 1.00 55.50 342 PRO A C 1
ATOM 2690 O O . PRO A 1 342 ? -41.420 14.493 34.936 1.00 55.50 342 PRO A O 1
ATOM 2693 N N . ASP A 1 343 ? -43.449 13.677 35.455 1.00 54.38 343 ASP A N 1
ATOM 2694 C CA . ASP A 1 343 ? -43.762 13.165 34.109 1.00 54.38 343 ASP A CA 1
ATOM 2695 C C . ASP A 1 343 ? -43.858 14.331 33.098 1.00 54.38 343 ASP A C 1
ATOM 2697 O O . ASP A 1 343 ? -44.868 15.030 33.030 1.00 54.38 343 ASP A O 1
ATOM 2701 N N . ALA A 1 344 ? -42.796 14.566 32.321 1.00 50.88 344 ALA A N 1
ATOM 2702 C CA . ALA A 1 344 ? -42.728 15.609 31.296 1.00 50.88 344 ALA A CA 1
ATOM 2703 C C . ALA A 1 344 ? -42.676 14.971 29.899 1.00 50.88 344 ALA A C 1
ATOM 2705 O O . ALA A 1 344 ? -41.639 14.460 29.480 1.00 50.88 344 ALA A O 1
ATOM 2706 N N . GLY A 1 345 ? -43.817 14.969 29.205 1.00 49.34 345 GLY A N 1
ATOM 2707 C CA . GLY A 1 345 ? -43.991 14.366 27.879 1.00 49.34 345 GLY A CA 1
ATOM 2708 C C . GLY A 1 345 ? -43.823 15.311 26.685 1.00 49.34 345 GLY A C 1
ATOM 2709 O O . GLY A 1 345 ? -43.895 14.835 25.563 1.00 49.34 345 GLY A O 1
ATOM 2710 N N . ASP A 1 346 ? -43.568 16.608 26.881 1.00 54.41 346 ASP A N 1
ATOM 2711 C CA . ASP A 1 346 ? -43.507 17.587 25.784 1.00 54.41 346 ASP A CA 1
ATOM 2712 C C . ASP A 1 346 ? -42.263 18.483 25.883 1.00 54.41 346 ASP A C 1
ATOM 2714 O O . ASP A 1 346 ? -41.737 18.688 26.978 1.00 54.41 346 ASP A O 1
ATOM 2718 N N . LYS A 1 347 ? -41.807 19.047 24.744 1.00 56.12 347 LYS A N 1
ATOM 2719 C CA . LYS A 1 347 ? -40.646 19.968 24.560 1.00 56.12 347 LYS A CA 1
ATOM 2720 C C . LYS A 1 347 ? -40.773 21.321 25.297 1.00 56.12 347 LYS A C 1
ATOM 2722 O O . LYS A 1 347 ? -40.324 22.368 24.828 1.00 56.12 347 LYS A O 1
ATOM 2727 N N . THR A 1 348 ? -41.436 21.310 26.439 1.00 53.66 348 THR A N 1
ATOM 2728 C CA . THR A 1 348 ? -41.603 22.406 27.378 1.00 53.66 348 THR A CA 1
ATOM 2729 C C . THR A 1 348 ? -40.535 22.313 28.455 1.00 53.66 348 THR A C 1
ATOM 2731 O O . THR A 1 348 ? -40.270 21.238 28.992 1.00 53.66 348 THR A O 1
ATOM 2734 N N . VAL A 1 349 ? -39.937 23.447 28.803 1.00 56.09 349 VAL A N 1
ATOM 2735 C CA . VAL A 1 349 ? -38.951 23.501 29.883 1.00 56.09 349 VAL A CA 1
ATOM 2736 C C . VAL A 1 349 ? -39.687 23.589 31.214 1.00 56.09 349 VAL A C 1
ATOM 2738 O O . VAL A 1 349 ? -40.406 24.552 31.480 1.00 56.09 349 VAL A O 1
ATOM 2741 N N . VAL A 1 350 ? -39.512 22.569 32.050 1.00 58.00 350 VAL A N 1
ATOM 2742 C CA . VAL A 1 350 ? -40.018 22.538 33.424 1.00 58.00 350 VAL A CA 1
ATOM 2743 C C . VAL A 1 350 ? -38.820 22.666 34.354 1.00 58.00 350 VAL A C 1
ATOM 2745 O O . VAL A 1 350 ? -37.952 21.799 34.364 1.00 58.00 350 VAL A O 1
ATOM 2748 N N . CYS A 1 351 ? -38.758 23.753 35.121 1.00 55.50 351 CYS A N 1
ATOM 2749 C CA . CYS A 1 351 ? -37.718 23.955 36.128 1.00 55.50 351 CYS A CA 1
ATOM 2750 C C . CYS A 1 351 ? -38.237 23.578 37.518 1.00 55.50 351 CYS A C 1
ATOM 2752 O O . CYS A 1 351 ? -39.341 23.960 37.902 1.00 55.50 351 CYS A O 1
ATOM 2754 N N . TRP A 1 352 ? -37.411 22.869 38.286 1.00 53.62 352 TRP A N 1
ATOM 2755 C CA . TRP A 1 352 ? -37.628 22.562 39.700 1.00 53.62 352 TRP A CA 1
ATOM 2756 C C . TRP A 1 352 ? -36.412 23.037 40.509 1.00 53.62 352 TRP A C 1
ATOM 2758 O O . TRP A 1 352 ? -35.286 22.972 40.021 1.00 53.62 352 TRP A O 1
ATOM 2768 N N . GLY A 1 353 ? -36.625 23.553 41.724 1.00 57.81 353 GLY A N 1
ATOM 2769 C CA . GLY A 1 353 ? -35.556 24.121 42.560 1.00 57.81 353 GLY A CA 1
ATOM 2770 C C . GLY A 1 353 ? -35.918 25.477 43.171 1.00 57.81 353 GLY A C 1
ATOM 2771 O O . GLY A 1 353 ? -37.099 25.800 43.293 1.00 57.81 353 GLY A O 1
ATOM 2772 N N . MET A 1 354 ? -34.908 26.253 43.589 1.00 48.31 354 MET A N 1
ATOM 2773 C CA . MET A 1 354 ? -35.078 27.499 44.357 1.00 48.31 354 MET A CA 1
ATOM 2774 C C . MET A 1 354 ? -36.091 28.475 43.728 1.00 48.31 354 MET A C 1
ATOM 2776 O O . MET A 1 354 ? -36.100 28.737 42.525 1.00 48.31 354 MET A O 1
ATOM 2780 N N . THR A 1 355 ? -36.938 29.044 44.586 1.00 54.34 355 THR A N 1
ATOM 2781 C CA . THR A 1 355 ? -38.034 29.970 44.255 1.00 54.34 355 THR A CA 1
ATOM 2782 C C . THR A 1 355 ? -37.574 31.389 43.897 1.00 54.34 355 THR A C 1
ATOM 2784 O O . THR A 1 355 ? -38.405 32.251 43.624 1.00 54.34 355 THR A O 1
ATOM 2787 N N . GLU A 1 356 ? -36.265 31.650 43.857 1.00 52.97 356 GLU A N 1
ATOM 2788 C CA . GLU A 1 356 ? -35.695 32.962 43.527 1.00 52.97 356 GLU A CA 1
ATOM 2789 C C . GLU A 1 356 ? -35.522 33.147 42.009 1.00 52.97 356 GLU A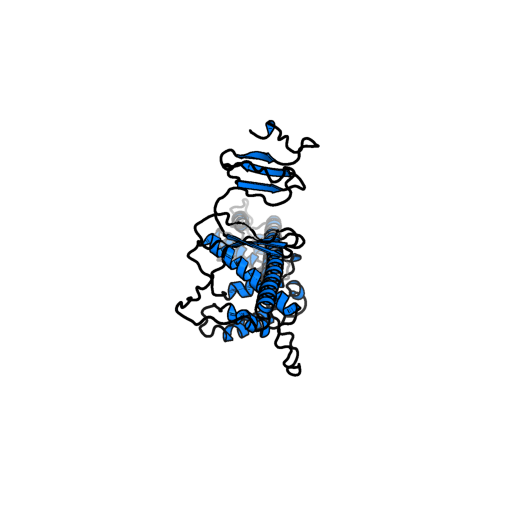 C 1
ATOM 2791 O O . GLU A 1 356 ? -34.425 33.221 41.467 1.00 52.97 356 GLU A O 1
ATOM 2796 N N . GLY A 1 357 ? -36.646 33.193 41.288 1.00 55.38 357 GLY A N 1
ATOM 2797 C CA . GLY A 1 357 ? -36.725 33.714 39.915 1.00 55.38 357 GLY A CA 1
ATOM 2798 C C . GLY A 1 357 ? -36.233 32.804 38.778 1.00 55.38 357 GLY A C 1
ATOM 2799 O O . GLY A 1 357 ? -36.714 32.952 37.657 1.00 55.38 357 GLY A O 1
ATOM 2800 N N . VAL A 1 358 ? -35.355 31.829 39.030 1.00 56.38 358 VAL A N 1
ATOM 2801 C CA . VAL A 1 358 ? -34.821 30.912 37.991 1.00 56.38 358 VAL A CA 1
ATOM 2802 C C . VAL A 1 358 ? -35.867 29.895 37.505 1.00 56.38 358 VAL A C 1
ATOM 2804 O O . VAL A 1 358 ? -35.819 29.426 36.369 1.00 56.38 358 VAL A O 1
ATOM 2807 N N . THR A 1 359 ? -36.859 29.589 38.342 1.00 60.19 359 THR A N 1
ATOM 2808 C CA . THR A 1 359 ? -37.944 28.634 38.057 1.00 60.19 359 THR A CA 1
ATOM 2809 C C . THR A 1 359 ? -39.109 29.228 37.256 1.00 60.19 359 THR A C 1
ATOM 2811 O O . THR A 1 359 ? -39.966 28.483 36.779 1.00 60.19 359 THR A O 1
ATOM 2814 N N . ASN A 1 360 ? -39.125 30.548 37.025 1.00 62.47 360 ASN A N 1
ATOM 2815 C CA . ASN A 1 360 ? -40.143 31.240 36.224 1.00 62.47 360 ASN A CA 1
ATOM 2816 C C . ASN A 1 360 ? -39.830 31.179 34.722 1.00 62.47 360 ASN A C 1
ATOM 2818 O O . ASN A 1 360 ? -39.679 32.195 34.044 1.00 62.47 360 ASN A O 1
ATOM 2822 N N . VAL A 1 361 ? -39.738 29.958 34.206 1.00 66.38 361 VAL A N 1
ATOM 2823 C CA . VAL A 1 361 ? -39.583 29.696 32.775 1.00 66.38 361 VAL A CA 1
ATOM 2824 C C . VAL A 1 361 ? -40.800 30.239 32.013 1.00 66.38 361 VAL A C 1
ATOM 2826 O O . VAL A 1 361 ? -41.936 30.062 32.472 1.00 66.38 361 VAL A O 1
ATOM 2829 N N . PRO A 1 362 ? -40.611 30.850 30.831 1.00 64.31 362 PRO A N 1
ATOM 2830 C CA . PRO A 1 362 ? -41.717 31.231 29.960 1.00 64.31 362 PRO A CA 1
ATOM 2831 C C . PRO A 1 362 ? -42.617 30.024 29.631 1.00 64.31 362 PRO A C 1
ATOM 2833 O O . PRO A 1 362 ? -42.177 29.038 29.043 1.00 64.31 362 PRO A O 1
ATOM 2836 N N . LYS A 1 363 ? -43.896 30.089 30.024 1.00 63.47 363 LYS A N 1
ATOM 2837 C CA . LYS A 1 363 ? -44.873 29.015 29.783 1.00 63.47 363 LYS A CA 1
ATOM 2838 C C . LYS A 1 363 ? -45.422 29.092 28.356 1.00 63.47 363 LYS A C 1
ATOM 2840 O O . LYS A 1 363 ? -45.692 30.180 27.857 1.00 63.47 363 LYS A O 1
ATOM 2845 N N . GLY A 1 364 ? -45.639 27.937 27.725 1.00 63.22 364 GLY A N 1
ATOM 2846 C CA . GLY A 1 364 ? -46.254 27.850 26.392 1.00 63.22 364 GLY A CA 1
ATOM 2847 C C . GLY A 1 364 ? -45.306 28.116 25.219 1.00 63.22 364 GLY A C 1
ATOM 2848 O O . GLY A 1 364 ? -45.770 28.359 24.107 1.00 63.22 364 GLY A O 1
ATOM 2849 N N . VAL A 1 365 ? -43.991 28.065 25.446 1.00 66.00 365 VAL A N 1
ATOM 2850 C CA . VAL A 1 365 ? -42.974 28.161 24.391 1.00 66.00 365 VAL A CA 1
ATOM 2851 C C . VAL A 1 365 ? -42.106 26.905 24.353 1.00 66.00 365 VAL A C 1
ATOM 2853 O O . VAL A 1 365 ? -41.796 26.317 25.389 1.00 66.00 365 VAL A O 1
ATOM 2856 N N . ALA A 1 366 ? -41.738 26.495 23.139 1.00 68.44 366 ALA A N 1
ATOM 2857 C CA . ALA A 1 366 ? -40.843 25.371 22.886 1.00 68.44 366 ALA A CA 1
ATOM 2858 C C . ALA A 1 366 ? -39.437 25.881 22.554 1.00 68.44 366 ALA A C 1
ATOM 2860 O O . ALA A 1 366 ? -39.286 26.874 21.831 1.00 68.44 366 ALA A O 1
ATOM 2861 N N . PHE A 1 367 ? -38.425 25.174 23.048 1.00 66.19 367 PHE A N 1
ATOM 2862 C CA . PHE A 1 367 ? -37.017 25.496 22.841 1.00 66.19 367 PHE A CA 1
ATOM 2863 C C . PHE A 1 367 ? -36.320 24.363 22.085 1.00 66.19 367 PHE A C 1
ATOM 2865 O O . PHE A 1 367 ? -36.543 23.196 22.402 1.00 66.19 367 PHE A O 1
ATOM 2872 N N . ASP A 1 368 ? -35.488 24.710 21.103 1.00 67.12 368 ASP A N 1
ATOM 2873 C CA . ASP A 1 368 ? -34.650 23.736 20.383 1.00 67.12 368 ASP A CA 1
ATOM 2874 C C . ASP A 1 368 ? -33.338 23.464 21.126 1.00 67.12 368 ASP A C 1
ATOM 2876 O O . ASP A 1 368 ? -32.830 22.346 21.113 1.00 67.12 368 ASP A O 1
ATOM 2880 N N . GLU A 1 369 ? -32.809 24.483 21.806 1.00 61.88 369 GLU A N 1
ATOM 2881 C CA . GLU A 1 369 ? -31.559 24.410 22.555 1.00 61.88 369 GLU A CA 1
ATOM 2882 C C . GLU A 1 369 ? -31.645 25.253 23.830 1.00 61.88 369 GLU A C 1
ATOM 2884 O O . GLU A 1 369 ? -32.343 26.273 23.875 1.00 61.88 369 GLU A O 1
ATOM 2889 N N . LEU A 1 370 ? -30.944 24.810 24.876 1.00 65.56 370 LEU A N 1
ATOM 2890 C CA . LEU A 1 370 ? -30.962 25.397 26.213 1.00 65.56 370 LEU A CA 1
ATOM 2891 C C . LEU A 1 370 ? -29.548 25.460 26.787 1.00 65.56 370 LEU A C 1
ATOM 2893 O O . LEU A 1 370 ? -28.792 24.495 26.697 1.00 65.56 370 LEU A O 1
ATOM 2897 N N . THR A 1 371 ? -29.229 26.568 27.450 1.00 68.25 371 THR A N 1
ATOM 2898 C CA . THR A 1 371 ? -28.017 26.725 28.254 1.00 68.25 371 THR A CA 1
ATOM 2899 C C . THR A 1 371 ? -28.375 27.288 29.625 1.00 68.25 371 THR A C 1
ATOM 2901 O O . THR A 1 371 ? -29.226 28.172 29.749 1.00 68.25 371 THR A O 1
ATOM 2904 N N . LEU A 1 372 ? -27.752 26.748 30.670 1.00 66.19 372 LEU A N 1
ATOM 2905 C CA . LEU A 1 372 ? -28.061 27.079 32.059 1.00 66.19 372 LEU A CA 1
ATOM 2906 C C . LEU A 1 372 ? -26.817 27.651 32.744 1.00 66.19 372 LEU A C 1
ATOM 2908 O O . LEU A 1 372 ? -25.744 27.051 32.703 1.00 66.19 372 LEU A O 1
ATOM 2912 N N . GLY A 1 373 ? -26.977 28.820 33.363 1.00 62.38 373 GLY A N 1
ATOM 2913 C CA . GLY A 1 373 ? -26.005 29.446 34.255 1.00 62.38 373 GLY A CA 1
ATOM 2914 C C . GLY A 1 373 ? -26.359 29.227 35.728 1.00 62.38 373 GLY A C 1
ATOM 2915 O O . GLY A 1 373 ? -27.286 28.491 36.053 1.00 62.38 373 GLY A O 1
ATOM 2916 N N . TRP A 1 374 ? -25.623 29.888 36.629 1.00 60.28 374 TRP A N 1
ATOM 2917 C CA . TRP A 1 374 ? -25.806 29.722 38.080 1.00 60.28 374 TRP A CA 1
ATOM 2918 C C . TRP A 1 374 ? -27.203 30.167 38.556 1.00 60.28 374 TRP A C 1
ATOM 2920 O O . TRP A 1 374 ? -27.894 29.383 39.196 1.00 60.28 374 TRP A O 1
ATOM 2930 N N . ASP A 1 375 ? -27.647 31.362 38.127 1.00 63.53 375 ASP A N 1
ATOM 2931 C CA . ASP A 1 375 ? -28.939 31.970 38.517 1.00 63.53 375 ASP A CA 1
ATOM 2932 C C . ASP A 1 375 ? -29.791 32.455 37.315 1.00 63.53 375 ASP A C 1
ATOM 2934 O O . ASP A 1 375 ? -30.665 33.314 37.453 1.00 63.53 375 ASP A O 1
ATOM 2938 N N . HIS A 1 376 ? -29.503 31.993 36.094 1.00 66.94 376 HIS A N 1
ATOM 2939 C CA . HIS A 1 376 ? -30.266 32.342 34.884 1.00 66.94 376 HIS A CA 1
ATOM 2940 C C . HIS A 1 376 ? -30.174 31.232 33.834 1.00 66.94 376 HIS A C 1
ATOM 2942 O O . HIS A 1 376 ? -29.186 30.504 33.783 1.00 66.94 376 HIS A O 1
ATOM 2948 N N . GLY A 1 377 ? -31.198 31.113 32.994 1.00 73.88 377 GLY A N 1
ATOM 2949 C CA . GLY A 1 377 ? -31.243 30.188 31.864 1.00 73.88 377 GLY A CA 1
ATOM 2950 C C . GLY A 1 377 ? -31.550 30.935 30.574 1.00 73.88 377 GLY A C 1
ATOM 2951 O O . GLY A 1 377 ? -32.281 31.923 30.591 1.00 73.88 377 GLY A O 1
ATOM 2952 N N . CYS A 1 378 ? -30.990 30.471 29.462 1.00 75.25 378 CYS A N 1
ATOM 2953 C CA . CYS A 1 378 ? -31.280 30.993 28.133 1.00 75.25 378 CYS A CA 1
ATOM 2954 C C . CYS A 1 378 ? -31.600 29.844 27.182 1.00 75.25 378 CYS A C 1
ATOM 2956 O O . CYS A 1 378 ? -31.008 28.769 27.267 1.00 75.25 378 CYS A O 1
ATOM 2958 N N . GLY A 1 379 ? -32.513 30.079 26.248 1.00 74.69 379 GLY A N 1
ATOM 2959 C CA . GLY A 1 379 ? -32.881 29.095 25.240 1.00 74.69 379 GLY A CA 1
ATOM 2960 C C . GLY A 1 379 ? -33.187 29.719 23.890 1.00 74.69 379 GLY A C 1
ATOM 2961 O O . GLY A 1 379 ? -33.542 30.896 23.801 1.00 74.69 379 GLY A O 1
ATOM 2962 N N . ILE A 1 380 ? -33.064 28.910 22.841 1.00 76.19 380 ILE A N 1
ATOM 2963 C CA . ILE A 1 380 ? -33.412 29.281 21.469 1.00 76.19 380 ILE A CA 1
ATOM 2964 C C . ILE A 1 380 ? -34.833 28.803 21.182 1.00 76.19 380 ILE A C 1
ATOM 2966 O O . ILE A 1 380 ? -35.129 27.611 21.259 1.00 76.19 380 ILE A O 1
ATOM 2970 N N . LEU A 1 381 ? -35.726 29.739 20.861 1.00 73.88 381 LEU A N 1
ATOM 2971 C CA . LEU A 1 381 ? -37.130 29.450 20.578 1.00 73.88 381 LEU A CA 1
ATOM 2972 C C . LEU A 1 381 ? -37.291 28.672 19.271 1.00 73.88 381 LEU A C 1
ATOM 2974 O O . LEU A 1 381 ? -36.987 29.198 18.200 1.00 73.88 381 LEU A O 1
ATOM 2978 N N . SER A 1 382 ? -37.924 27.502 19.349 1.00 69.06 382 SER A N 1
ATOM 2979 C CA . SER A 1 382 ? -38.073 26.559 18.231 1.00 69.06 382 SER A CA 1
ATOM 2980 C C . SER A 1 382 ? -38.759 27.155 16.994 1.00 69.06 382 SER A C 1
ATOM 2982 O O . SER A 1 382 ? -38.431 26.859 15.850 1.00 69.06 382 SER A O 1
ATOM 2984 N N . ARG A 1 383 ? -39.697 28.089 17.200 1.00 70.31 383 ARG A N 1
ATOM 2985 C CA . ARG A 1 383 ? -40.445 28.723 16.102 1.00 70.31 383 ARG A CA 1
ATOM 2986 C C . ARG A 1 383 ? -39.761 29.951 15.495 1.00 70.31 383 ARG A C 1
ATOM 2988 O O . ARG A 1 383 ? -40.115 30.345 14.390 1.00 70.31 383 ARG A O 1
ATOM 2995 N N . THR A 1 384 ? -38.874 30.623 16.231 1.00 72.50 384 THR A N 1
ATOM 2996 C CA . THR A 1 384 ? -38.367 31.950 15.816 1.00 72.50 384 THR A CA 1
ATOM 2997 C C . THR A 1 384 ? -36.849 32.060 15.770 1.00 72.50 384 THR A C 1
ATOM 2999 O O . THR A 1 384 ? -36.356 33.087 15.320 1.00 72.50 384 THR A O 1
ATOM 3002 N N . GLY A 1 385 ? -36.106 31.063 16.262 1.00 72.56 385 GLY A N 1
ATOM 3003 C CA . GLY A 1 385 ? -34.644 31.110 16.363 1.00 72.56 385 GLY A CA 1
ATOM 3004 C C . GLY A 1 385 ? -34.120 32.184 17.322 1.00 72.56 385 GLY A C 1
ATOM 3005 O O . GLY A 1 385 ? -32.917 32.411 17.399 1.00 72.56 385 GLY A O 1
ATOM 3006 N N . ARG A 1 386 ? -35.009 32.872 18.053 1.00 76.50 386 ARG A N 1
ATOM 3007 C CA . ARG A 1 386 ? -34.630 33.962 18.951 1.00 76.50 386 ARG A CA 1
ATOM 3008 C C . ARG A 1 386 ? -34.159 33.437 20.297 1.00 76.50 386 ARG A C 1
ATOM 3010 O O . ARG A 1 386 ? -34.719 32.466 20.806 1.00 76.50 386 ARG A O 1
ATOM 3017 N N . VAL A 1 387 ? -33.180 34.120 20.882 1.00 80.62 387 VAL A N 1
ATOM 3018 C CA . VAL A 1 387 ? -32.668 33.817 22.217 1.00 80.62 387 VAL A CA 1
ATOM 3019 C C . VAL A 1 387 ? -33.568 34.482 23.249 1.00 80.62 387 VAL A C 1
ATOM 3021 O O . VAL A 1 387 ? -33.799 35.692 23.216 1.00 80.62 387 VAL A O 1
ATOM 3024 N N . GLN A 1 388 ? -34.069 33.683 24.180 1.00 76.75 388 GLN A N 1
ATOM 3025 C CA . GLN A 1 388 ? -34.848 34.151 25.313 1.00 76.75 388 GLN A CA 1
ATOM 3026 C C . GLN A 1 388 ? -34.184 33.693 26.608 1.00 76.75 388 GLN A C 1
ATOM 3028 O O . GLN A 1 388 ? -33.978 32.498 26.806 1.00 76.75 388 GLN A O 1
ATOM 3033 N N . CYS A 1 389 ? -33.875 34.651 27.481 1.00 80.62 389 CYS A N 1
ATOM 3034 C CA . CYS A 1 389 ? -33.277 34.408 28.789 1.00 80.62 389 CYS A CA 1
ATOM 3035 C C . CYS A 1 389 ? -34.270 34.716 29.919 1.00 80.62 389 CYS A C 1
ATOM 3037 O O . CYS A 1 389 ? -35.099 35.618 29.795 1.00 80.62 389 CYS A O 1
ATOM 3039 N N . TRP A 1 390 ? -34.183 33.975 31.021 1.00 74.25 390 TRP A N 1
ATOM 3040 C CA . TRP A 1 390 ? -34.983 34.153 32.236 1.00 74.25 390 TRP A CA 1
ATOM 3041 C C . TRP A 1 390 ? -34.131 33.898 33.491 1.00 74.25 390 TRP A C 1
ATOM 3043 O O . TRP A 1 390 ? -33.090 33.244 33.423 1.00 74.25 390 TRP A O 1
ATOM 3053 N N . GLY A 1 391 ? -34.554 34.420 34.645 1.00 72.25 391 GLY A N 1
ATOM 3054 C CA . GLY A 1 391 ? -33.829 34.306 35.919 1.00 72.25 391 GLY A CA 1
ATOM 3055 C C . GLY A 1 391 ? -33.421 35.660 36.504 1.00 72.25 391 GLY A C 1
ATOM 3056 O O . GLY A 1 391 ? -34.138 36.648 36.358 1.00 72.25 391 GLY A O 1
ATOM 3057 N N . HIS A 1 392 ? -32.287 35.710 37.201 1.00 71.56 392 HIS A N 1
ATOM 3058 C CA . HIS A 1 392 ? -31.834 36.882 37.953 1.00 71.56 392 HIS A CA 1
ATOM 3059 C C . HIS A 1 392 ? -31.021 37.871 37.087 1.00 71.56 392 HIS A C 1
ATOM 3061 O O . HIS A 1 392 ? -30.051 37.483 36.433 1.00 71.56 392 HIS A O 1
ATOM 3067 N N . ASN A 1 393 ? -31.385 39.167 37.091 1.00 72.88 393 ASN A N 1
ATOM 3068 C CA . ASN A 1 393 ? -30.853 40.174 36.147 1.00 72.88 393 ASN A CA 1
ATOM 3069 C C . ASN A 1 393 ? -29.899 41.235 36.745 1.00 72.88 393 ASN A C 1
ATOM 3071 O O . ASN A 1 393 ? -29.796 42.338 36.216 1.00 72.88 393 ASN A O 1
ATOM 3075 N N . SER A 1 394 ? -29.181 40.965 37.837 1.00 64.44 394 SER A N 1
ATOM 3076 C CA . SER A 1 394 ? -28.418 42.018 38.552 1.00 64.44 394 SER A CA 1
ATOM 3077 C C . SER A 1 394 ? -27.287 42.681 37.763 1.00 64.44 394 SER A C 1
ATOM 3079 O O . SER A 1 394 ? -26.818 43.735 38.168 1.00 64.44 394 SER A O 1
ATOM 3081 N N . ASN A 1 395 ? -26.829 42.069 36.666 1.00 69.00 395 ASN A N 1
ATOM 3082 C CA . ASN A 1 395 ? -25.705 42.550 35.854 1.00 69.00 395 ASN A CA 1
ATOM 3083 C C . ASN A 1 395 ? -26.073 42.691 34.360 1.00 69.00 395 ASN A C 1
ATOM 3085 O O . ASN A 1 395 ? -25.198 42.532 33.514 1.00 69.00 395 ASN A O 1
ATOM 3089 N N . GLY A 1 396 ? -27.358 42.882 34.019 1.00 68.06 396 GLY A N 1
ATOM 3090 C CA . GLY A 1 396 ? -27.818 42.925 32.617 1.00 68.06 396 GLY A CA 1
ATOM 3091 C C . GLY A 1 396 ? -27.667 41.585 31.883 1.00 68.06 396 GLY A C 1
ATOM 3092 O O . GLY A 1 396 ? -27.543 41.531 30.665 1.00 68.06 396 GLY A O 1
ATOM 3093 N N . ARG A 1 397 ? -27.632 40.472 32.627 1.00 65.56 397 ARG A N 1
ATOM 3094 C CA . ARG A 1 397 ? -27.382 39.119 32.093 1.00 65.56 397 ARG A CA 1
ATOM 3095 C C . ARG A 1 397 ? -28.527 38.589 31.231 1.00 65.56 397 ARG A C 1
ATOM 3097 O O . ARG A 1 397 ? -28.324 37.639 30.486 1.00 65.56 397 ARG A O 1
ATOM 3104 N N . LEU A 1 398 ? -29.715 39.179 31.347 1.00 71.12 398 LEU A N 1
ATOM 3105 C CA . LEU A 1 398 ? -30.868 38.845 30.512 1.00 71.12 398 LEU A CA 1
ATOM 3106 C C . LEU A 1 398 ? -30.979 39.740 29.269 1.00 71.12 398 LEU A C 1
ATOM 3108 O O . LEU A 1 398 ? -31.853 39.504 28.433 1.00 71.12 398 LEU A O 1
ATOM 3112 N N . ASP A 1 399 ? -30.112 40.747 29.130 1.00 76.19 399 ASP A N 1
ATOM 3113 C CA . ASP A 1 399 ? -30.196 41.721 28.048 1.00 76.19 399 ASP A CA 1
ATOM 3114 C C . ASP A 1 399 ? -29.566 41.141 26.778 1.00 76.19 399 ASP A C 1
ATOM 3116 O O . ASP A 1 399 ? -28.366 41.252 26.522 1.00 76.19 399 ASP A O 1
ATOM 3120 N N . VAL A 1 400 ? -30.398 40.493 25.963 1.00 71.50 400 VAL A N 1
ATOM 3121 C CA . VAL A 1 400 ? -29.987 39.954 24.665 1.00 71.50 400 VAL A CA 1
ATOM 3122 C C . VAL A 1 400 ? -29.871 41.100 23.646 1.00 71.50 400 VAL A C 1
ATOM 3124 O O . VAL A 1 400 ? -30.873 41.768 23.368 1.00 71.50 400 VAL A O 1
ATOM 3127 N N . PRO A 1 401 ? -28.693 41.338 23.032 1.00 69.25 401 PRO A N 1
ATOM 3128 C CA . PRO A 1 401 ? -28.528 42.399 22.042 1.00 69.25 401 PRO A CA 1
ATOM 3129 C C . PRO A 1 401 ? -29.423 42.180 20.815 1.00 69.25 401 PRO A C 1
ATOM 3131 O O . PRO A 1 401 ? -29.324 41.161 20.133 1.00 69.25 401 PRO A O 1
ATOM 3134 N N . ALA A 1 402 ? -30.239 43.177 20.462 1.00 60.06 402 ALA A N 1
ATOM 3135 C CA . ALA A 1 402 ? -31.171 43.099 19.329 1.00 60.06 402 ALA A CA 1
ATOM 3136 C C . ALA A 1 402 ? -30.493 42.886 17.955 1.00 60.06 402 ALA A C 1
ATOM 3138 O O . ALA A 1 402 ? -31.156 42.497 16.999 1.00 60.06 402 ALA A O 1
ATOM 3139 N N . LYS A 1 403 ? -29.174 43.108 17.850 1.00 57.72 403 LYS A N 1
ATOM 3140 C CA . LYS A 1 403 ? -28.379 42.932 16.618 1.00 57.72 403 LYS A CA 1
ATOM 3141 C C . LYS A 1 403 ? -28.040 41.474 16.265 1.00 57.72 403 LYS A C 1
ATOM 3143 O O . LYS A 1 403 ? -27.405 41.258 15.241 1.00 57.72 403 LYS A O 1
ATOM 3148 N N . LEU A 1 404 ? -28.430 40.494 17.082 1.00 51.97 404 LEU A N 1
ATOM 3149 C CA . LEU A 1 404 ? -28.215 39.066 16.795 1.00 51.97 404 LEU A CA 1
ATOM 3150 C C . LEU A 1 404 ? -29.314 38.442 15.916 1.00 51.97 404 LEU A C 1
ATOM 3152 O O . LEU A 1 404 ? -29.182 37.292 15.511 1.00 51.97 404 LEU A O 1
ATOM 3156 N N . TYR A 1 405 ? -30.377 39.189 15.610 1.00 55.12 405 TYR A N 1
ATOM 3157 C CA . TYR A 1 405 ? -31.473 38.756 14.741 1.00 55.12 405 TYR A CA 1
ATOM 3158 C C . TYR A 1 405 ? -31.322 39.415 13.366 1.00 55.12 405 TYR A C 1
ATOM 3160 O O . TYR A 1 405 ? -31.921 40.459 13.107 1.00 55.12 405 TYR A O 1
ATOM 3168 N N . GLY A 1 406 ? -30.438 38.846 12.543 1.00 45.75 406 GLY A N 1
ATOM 3169 C CA . GLY A 1 406 ? -30.271 39.177 11.125 1.00 45.75 406 GLY A CA 1
ATOM 3170 C C . GLY A 1 406 ? -31.003 38.182 10.246 1.00 45.75 406 GLY A C 1
ATOM 3171 O O . GLY A 1 406 ? -30.831 36.971 10.510 1.00 45.75 406 GLY A O 1
#

Sequence (406 aa):
MFIYANLGMQLFSLTKWGVGLDGNLNFSTFPRAFAAFIKFAAGEDWYDNEGWSDAYRACSVAPPNCVYRIGTEKSDCGSKGLSTIFYYSYFVLVFLILQNFFVAVVLDTYVSTSAMLSESDSLNKVGFNMNHLQAFRATWSHYDVQALGYMSRRKLGRFLKELSPPLGLNSGRDATDPPDKRFMDVDGMAMYVEVMARLDELTHRRHLLRGDRYEDKMIRFKDLLLILTQRTVPCEGLTISEKVIELSTRHYIDRYRAALKIQKTFRGSLVATRKRRGRTPAEATAASPSGGVAVIAHLDIDDTTVSAGIEHSCAIHSVSTVDFGGKVVCWGDNTFGQSSPPDAGDKTVVCWGMTEGVTNVPKGVAFDELTLGWDHGCGILSRTGRVQCWGHNSNGRLDVPAKLYG

Foldseek 3Di:
DQVLLVVQLVAQLLADAWQLDDPQQGSVDSVNSVVSLVCVLVVHQAADPVGGGRVLCSQQADPPVWDDDDDPVPTNHHRNVVSCCSSVVSCVVSCVVVVVVVCVVVVVVCCVVCQQVVPDDPVVQLQDHNVLVVQLVVLVCVQCVPPPQKHAPVCVLVSQCSRDPPLHDVPVPDPPDDPVPPDQDPVRVLVSLLLVLQVVVVQVVVCVVPDDVDDDRIDGNVSSVCSSSLVRHDLVPDDPVVSVVSVVSVVSSVVSVVVVVVVVVVVVVVVVVVVVVVPDDDDDDDDDDDDDDDDDDDDDQDDKDKDDDPFKIKIFGDSDPPDDFGAIAMDGDCPPPPGDDDRDGDQDDQDDDDPQWQRPPDPPFGFPDKDDDDFKIWGQTPVQRDIAMIGDCPPPPRVDDPVVRD

Organism: Aphanomyces astaci (NCBI:txid112090)